Protein AF-A0A430R751-F1 (a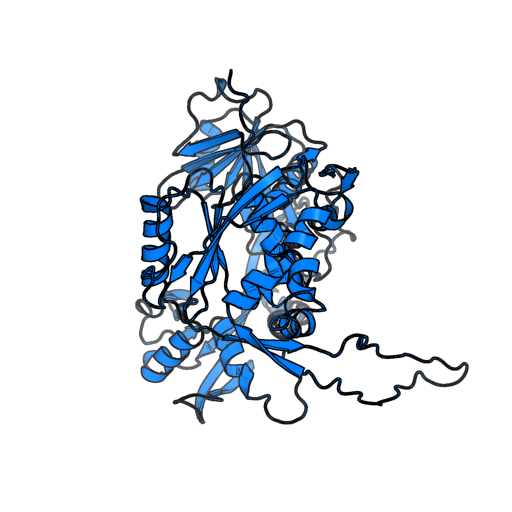fdb_monomer_lite)

Radius of gyration: 26.58 Å; chains: 1; bounding box: 66×72×76 Å

Secondary structure (DSSP, 8-state):
-EEEEE--SSTTTT-EEEEEEEEEEEEEEEEETTEEEEEEEEEEEEEEEEEGGGS-HHHHHHHHHHSTTS--EEEETTTTEEEEGGGS-TTSEEEE-HHHHHHHHTTTT-STT-----HHHHHHHH--HHHHHHHGGGGTTTS--SPP---SSPPB--S-EEEETTEEESSGGGHHHH--BS-EEEEEEEEEETT-EEEEEEPPTT----PPPB--TTS--B--------PPEEEEEEHHHHHHHHHS-HHHHHH-TTTHHHHHHTTTS--HHHHHHHTTEEEEEEEEEEEE-TTS-EEE--S--SS--EEEEE--TTS-HHHHHHHHHHHHHHS--S-EEEE-THHHHSHHHHHHHHHHHHHHTT-B--EEES---EEEEEEE-SS-EEEEEE-TTS-EEEEEESS-S-GGGS-SSEEEEEES-HHHHHHHHHH-SS-EEEEEEEEEE-S-TTPPTTBEEEEETTEEEE-----TTS-PEEEEEEEEES---HHHHHHHHHHHHHHHS-SSS--SS-TTT-S---PPPP-PPP-

Structure (mmCIF, N/CA/C/O backbone):
data_AF-A0A430R751-F1
#
_entry.id   AF-A0A430R751-F1
#
loop_
_atom_site.group_PDB
_atom_site.id
_atom_site.type_symbol
_atom_site.label_atom_id
_atom_site.label_alt_id
_atom_site.label_comp_id
_atom_site.label_asym_id
_atom_site.label_entity_id
_atom_site.label_seq_id
_atom_site.pdbx_PDB_ins_code
_atom_site.Cartn_x
_atom_site.Cartn_y
_atom_site.Cartn_z
_atom_site.occupancy
_atom_site.B_iso_or_equiv
_atom_site.auth_seq_id
_atom_site.auth_comp_id
_atom_site.auth_asym_id
_atom_site.auth_atom_id
_atom_site.pdbx_PDB_model_num
ATOM 1 N N . MET A 1 1 ? 22.588 -8.461 25.346 1.00 44.16 1 MET A N 1
ATOM 2 C CA . MET A 1 1 ? 23.909 -9.080 25.079 1.00 44.16 1 MET A CA 1
ATOM 3 C C . MET A 1 1 ? 24.754 -8.060 24.329 1.00 44.16 1 MET A C 1
ATOM 5 O O . MET A 1 1 ? 24.238 -7.468 23.386 1.00 44.16 1 MET A O 1
ATOM 9 N N . ALA A 1 2 ? 25.987 -7.796 24.765 1.00 32.59 2 ALA A N 1
ATOM 10 C CA . ALA A 1 2 ? 26.924 -6.976 23.997 1.00 32.59 2 ALA A CA 1
ATOM 11 C C . ALA A 1 2 ? 27.629 -7.881 22.981 1.00 32.59 2 ALA A C 1
ATOM 13 O O . ALA A 1 2 ? 28.148 -8.925 23.369 1.00 32.59 2 ALA A O 1
ATOM 14 N N . ALA A 1 3 ? 27.597 -7.514 21.704 1.00 45.50 3 ALA A N 1
ATOM 15 C CA . ALA A 1 3 ? 28.428 -8.140 20.690 1.00 45.50 3 ALA A CA 1
ATOM 16 C C . ALA A 1 3 ? 29.554 -7.151 20.384 1.00 45.50 3 ALA A C 1
ATOM 18 O O . ALA A 1 3 ? 29.303 -6.018 19.971 1.00 45.50 3 ALA A O 1
ATOM 19 N N . GLU A 1 4 ? 30.800 -7.542 20.626 1.00 43.12 4 GLU A N 1
ATOM 20 C CA . GLU A 1 4 ? 31.925 -6.773 20.105 1.00 43.12 4 GLU A CA 1
ATOM 21 C C . GLU A 1 4 ? 31.893 -6.897 18.581 1.00 43.12 4 GLU A C 1
ATOM 23 O O . GLU A 1 4 ? 32.139 -7.959 18.014 1.00 43.12 4 GLU A O 1
ATOM 28 N N . GLY A 1 5 ? 31.466 -5.819 17.926 1.00 50.44 5 GLY A N 1
ATOM 29 C CA . GLY A 1 5 ? 31.465 -5.708 16.482 1.00 50.44 5 GLY A CA 1
ATOM 30 C C . GLY A 1 5 ? 32.791 -5.119 16.029 1.00 50.44 5 GLY A C 1
ATOM 31 O O . GLY A 1 5 ? 33.273 -4.126 16.569 1.00 50.44 5 GLY A O 1
ATOM 32 N N . VAL A 1 6 ? 33.381 -5.710 15.003 1.00 55.22 6 VAL A N 1
ATOM 33 C CA . VAL A 1 6 ? 34.393 -5.036 14.194 1.00 55.22 6 VAL A CA 1
ATOM 34 C C . VAL A 1 6 ? 33.713 -4.692 12.882 1.00 55.22 6 VAL A C 1
ATOM 36 O O . VAL A 1 6 ? 32.979 -5.521 12.339 1.00 55.22 6 VAL A O 1
ATOM 39 N N . VAL A 1 7 ? 33.913 -3.474 12.380 1.00 56.69 7 VAL A N 1
ATOM 40 C CA . VAL A 1 7 ? 33.388 -3.088 11.067 1.00 56.69 7 VAL A CA 1
ATOM 41 C C . VAL A 1 7 ? 33.933 -4.081 10.039 1.00 56.69 7 VAL A C 1
ATOM 43 O O . VAL A 1 7 ? 35.143 -4.174 9.824 1.00 56.69 7 VAL A O 1
ATOM 46 N N . ALA A 1 8 ? 33.040 -4.879 9.455 1.00 50.41 8 ALA A N 1
ATOM 47 C CA . ALA A 1 8 ? 33.434 -6.037 8.661 1.00 50.41 8 ALA A CA 1
ATOM 48 C C . ALA A 1 8 ? 34.058 -5.640 7.312 1.00 50.41 8 ALA A C 1
ATOM 50 O O . ALA A 1 8 ? 34.930 -6.355 6.814 1.00 50.41 8 ALA A O 1
ATOM 51 N N . GLU A 1 9 ? 33.645 -4.500 6.739 1.00 46.81 9 GLU A N 1
ATOM 52 C CA . GLU A 1 9 ? 34.058 -4.010 5.416 1.00 46.81 9 GLU A CA 1
ATOM 53 C C . GLU A 1 9 ? 33.962 -2.481 5.262 1.00 46.81 9 GLU A C 1
ATOM 55 O O . GLU A 1 9 ? 33.403 -1.792 6.115 1.00 46.81 9 GLU A O 1
ATOM 60 N N . GLY A 1 10 ? 34.496 -1.966 4.147 1.00 56.16 10 GLY A N 1
ATOM 61 C CA . GLY A 1 10 ? 34.544 -0.542 3.810 1.00 56.16 10 GLY A CA 1
ATOM 62 C C . GLY A 1 10 ? 35.876 0.118 4.186 1.00 56.16 10 GLY A C 1
ATOM 63 O O . GLY A 1 10 ? 36.792 -0.560 4.656 1.00 56.16 10 GLY A O 1
ATOM 64 N N . PRO A 1 11 ? 36.003 1.446 4.008 1.00 58.72 11 PRO A N 1
ATOM 65 C CA . PRO A 1 11 ? 37.215 2.187 4.375 1.00 58.72 11 PRO A CA 1
ATOM 66 C C . PRO A 1 11 ? 37.530 2.108 5.877 1.00 58.72 11 PRO A C 1
ATOM 68 O O . PRO A 1 11 ? 38.659 2.363 6.276 1.00 58.72 11 PRO A O 1
ATOM 71 N N . PHE A 1 12 ? 36.550 1.700 6.690 1.00 65.44 12 PHE A N 1
ATOM 72 C CA . PHE A 1 12 ? 36.687 1.484 8.127 1.00 65.44 12 PHE A CA 1
ATOM 73 C C . PHE A 1 12 ? 36.748 0.001 8.519 1.00 65.44 12 PHE A C 1
ATOM 75 O O . PHE A 1 12 ? 36.552 -0.324 9.688 1.00 65.44 12 PHE A O 1
ATOM 82 N N . LYS A 1 13 ? 37.015 -0.922 7.585 1.00 61.72 13 LYS A N 1
ATOM 83 C CA . LYS A 1 13 ? 37.189 -2.347 7.906 1.00 61.72 13 LYS A CA 1
ATOM 84 C C . LYS A 1 13 ? 38.228 -2.530 9.017 1.00 61.72 13 LYS A C 1
ATOM 86 O O . LYS A 1 13 ? 39.325 -1.991 8.930 1.00 61.72 13 LYS A O 1
ATOM 91 N N . GLY A 1 14 ? 37.899 -3.314 10.040 1.00 57.28 14 GLY A N 1
ATOM 92 C CA . GLY A 1 14 ? 38.788 -3.531 11.184 1.00 57.28 14 GLY A CA 1
ATOM 93 C C . GLY A 1 14 ? 38.624 -2.515 12.318 1.00 57.28 14 GLY A C 1
ATOM 94 O O . GLY A 1 14 ? 39.172 -2.741 13.395 1.00 57.28 14 GLY A O 1
ATOM 95 N N . HIS A 1 15 ? 37.851 -1.436 12.132 1.00 66.38 15 HIS A N 1
ATOM 96 C CA . HIS A 1 15 ? 37.595 -0.495 13.220 1.00 66.38 15 HIS A CA 1
ATOM 97 C C . HIS A 1 15 ? 36.723 -1.140 14.308 1.00 66.38 15 HIS A C 1
ATOM 99 O O . HIS A 1 15 ? 35.652 -1.679 13.994 1.00 66.38 15 HIS A O 1
ATOM 105 N N . PRO A 1 16 ? 37.151 -1.085 15.581 1.00 64.56 16 PRO A N 1
ATOM 106 C CA . PRO A 1 16 ? 36.370 -1.619 16.683 1.00 64.56 16 PRO A CA 1
ATOM 107 C C . PRO A 1 16 ? 35.157 -0.721 16.931 1.00 64.56 16 PRO A C 1
ATOM 109 O O . PRO A 1 16 ? 35.293 0.487 17.125 1.00 64.56 16 PRO A O 1
ATOM 112 N N . LEU A 1 17 ? 33.966 -1.315 16.946 1.00 68.75 17 LEU A N 1
ATOM 113 C CA . LEU A 1 17 ? 32.744 -0.638 17.355 1.00 68.75 17 LEU A CA 1
ATOM 114 C C . LEU A 1 17 ? 31.909 -1.583 18.214 1.00 68.75 17 LEU A C 1
ATOM 116 O O . LEU A 1 17 ? 31.278 -2.521 17.729 1.00 68.75 17 LEU A O 1
ATOM 120 N N . VAL A 1 18 ? 31.874 -1.317 19.517 1.00 66.88 18 VAL A N 1
ATOM 121 C CA . VAL A 1 18 ? 31.112 -2.161 20.435 1.00 66.88 18 VAL A CA 1
ATOM 122 C C . VAL A 1 18 ? 29.631 -1.825 20.311 1.00 66.88 18 VAL A C 1
ATOM 124 O O . VAL A 1 18 ? 29.190 -0.732 20.680 1.00 66.88 18 VAL A O 1
ATOM 127 N N . LEU A 1 19 ? 28.868 -2.790 19.799 1.00 70.94 19 LEU A N 1
ATOM 128 C CA . LEU A 1 19 ? 27.431 -2.691 19.612 1.00 70.94 19 LEU A CA 1
ATOM 129 C C . LEU A 1 19 ? 26.720 -3.520 20.679 1.00 70.94 19 LEU A C 1
ATOM 131 O O . LEU A 1 19 ? 26.978 -4.706 20.887 1.00 70.94 19 LEU A O 1
ATOM 135 N N . ALA A 1 20 ? 25.784 -2.893 21.372 1.00 68.25 20 ALA A N 1
ATOM 136 C CA . ALA A 1 20 ? 24.947 -3.567 22.341 1.00 68.25 20 ALA A CA 1
ATOM 137 C C . ALA A 1 20 ? 23.533 -3.695 21.785 1.00 68.25 20 ALA A C 1
ATOM 139 O O . ALA A 1 20 ? 22.916 -2.710 21.376 1.00 68.25 20 ALA A O 1
ATOM 140 N N . SER A 1 21 ? 23.022 -4.926 21.782 1.00 72.69 21 SER A N 1
ATOM 141 C CA . SER A 1 21 ? 21.615 -5.183 21.507 1.00 72.69 21 SER A CA 1
ATOM 142 C C . SER A 1 21 ? 20.835 -5.120 22.815 1.00 72.69 21 SER A C 1
ATOM 144 O O . SER A 1 21 ? 21.130 -5.851 23.773 1.00 72.69 21 SER A O 1
ATOM 146 N N . HIS A 1 22 ? 19.855 -4.223 22.840 1.00 73.44 22 HIS A N 1
ATOM 147 C CA . HIS A 1 22 ? 18.989 -3.953 23.974 1.0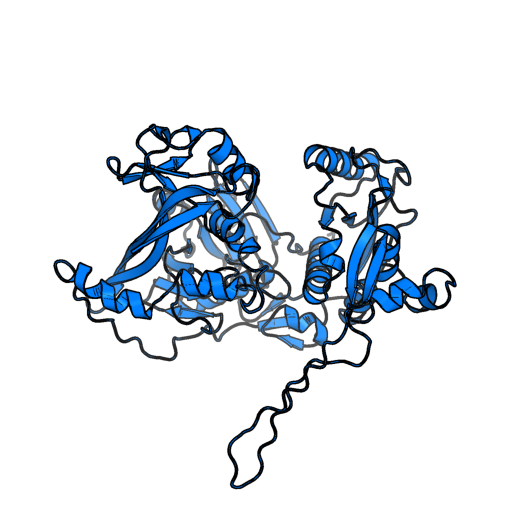0 73.44 22 HIS A CA 1
ATOM 148 C C . HIS A 1 22 ? 17.553 -4.364 23.634 1.00 73.44 22 HIS A C 1
ATOM 150 O O . HIS A 1 22 ? 17.016 -3.870 22.635 1.00 73.44 22 HIS A O 1
ATOM 156 N N . PRO A 1 23 ? 16.910 -5.228 24.443 1.00 73.88 23 PRO A N 1
ATOM 157 C CA . PRO A 1 23 ? 15.475 -5.429 24.338 1.00 73.88 23 PRO A CA 1
ATOM 158 C C . PRO A 1 23 ? 14.771 -4.145 24.781 1.00 73.88 23 PRO A C 1
ATOM 160 O O . PRO A 1 23 ? 15.077 -3.572 25.827 1.00 73.88 23 PRO A O 1
ATOM 163 N N . VAL A 1 24 ? 13.843 -3.680 23.959 1.00 77.12 24 VAL A N 1
ATOM 164 C CA . VAL A 1 24 ? 13.006 -2.514 24.212 1.00 77.12 24 VAL A CA 1
ATOM 165 C C . VAL A 1 24 ? 11.563 -2.959 24.150 1.00 77.12 24 VAL A C 1
ATOM 167 O O . VAL A 1 24 ? 11.134 -3.595 23.187 1.00 77.12 24 VAL A O 1
ATOM 170 N N . PHE A 1 25 ? 10.818 -2.603 25.187 1.00 77.12 25 PHE A N 1
ATOM 171 C CA . PHE A 1 25 ? 9.421 -2.963 25.325 1.00 77.12 25 PHE A CA 1
ATOM 172 C C . PHE A 1 25 ? 8.553 -1.748 25.049 1.00 77.12 25 PHE A C 1
ATOM 174 O O . PHE A 1 25 ? 8.782 -0.661 25.580 1.00 77.12 25 PHE A O 1
ATOM 181 N N . ARG A 1 26 ? 7.551 -1.941 24.205 1.00 77.81 26 ARG A N 1
ATOM 182 C CA . ARG A 1 26 ? 6.473 -0.990 23.978 1.00 77.81 26 ARG A CA 1
ATOM 183 C C . ARG A 1 26 ? 5.246 -1.538 24.673 1.00 77.81 26 ARG A C 1
ATOM 185 O O . ARG A 1 26 ? 4.897 -2.695 24.468 1.00 77.81 26 ARG A O 1
ATOM 192 N N . VAL A 1 27 ? 4.621 -0.706 25.491 1.00 78.19 27 VAL A N 1
ATOM 193 C CA . VAL A 1 27 ? 3.464 -1.093 26.291 1.00 78.19 27 VAL A CA 1
ATOM 194 C C . VAL A 1 27 ? 2.316 -0.156 25.960 1.00 78.19 27 VAL A C 1
ATOM 196 O O . VAL A 1 27 ? 2.466 1.062 26.031 1.00 78.19 27 VAL A O 1
ATOM 199 N N . GLU A 1 28 ? 1.177 -0.728 25.592 1.00 81.12 28 GLU A N 1
ATOM 200 C CA . GLU A 1 28 ? -0.086 -0.014 25.425 1.00 81.12 28 GLU A CA 1
ATOM 201 C C . GLU A 1 28 ? -1.090 -0.579 26.433 1.00 81.12 28 GLU A C 1
ATOM 203 O O . GLU A 1 28 ? -1.337 -1.784 26.467 1.00 81.12 28 GLU A O 1
ATOM 208 N N . VAL A 1 29 ? -1.644 0.283 27.289 1.00 83.19 29 VAL A N 1
ATOM 209 C CA . VAL A 1 29 ? -2.653 -0.126 28.272 1.00 83.19 29 VAL A CA 1
ATOM 210 C C . VAL A 1 29 ? -4.017 -0.136 27.597 1.00 83.19 29 VAL A C 1
ATOM 212 O O . VAL A 1 29 ? -4.450 0.871 27.037 1.00 83.19 29 VAL A O 1
ATOM 215 N N . VAL A 1 30 ? -4.706 -1.267 27.683 1.00 80.38 30 VAL A N 1
ATOM 216 C CA . VAL A 1 30 ? -6.055 -1.452 27.154 1.00 80.38 30 VAL A CA 1
ATOM 217 C C . VAL A 1 30 ? -7.012 -1.846 28.261 1.00 80.38 30 VAL A C 1
ATOM 219 O O . VAL A 1 30 ? -6.646 -2.525 29.217 1.00 80.38 30 VAL A O 1
ATOM 222 N N . ARG A 1 31 ? -8.263 -1.425 28.118 1.00 82.12 31 ARG A N 1
ATOM 223 C CA . ARG A 1 31 ? -9.355 -1.903 28.955 1.00 82.12 31 ARG A CA 1
ATOM 224 C C . ARG A 1 31 ? -10.010 -3.090 28.260 1.00 82.12 31 ARG A C 1
ATOM 226 O O . ARG A 1 31 ? -10.346 -2.984 27.086 1.00 82.12 31 ARG A O 1
ATOM 233 N N . LEU A 1 32 ? -10.177 -4.176 28.997 1.00 81.81 32 LEU A N 1
ATOM 234 C CA . LEU A 1 32 ? -11.041 -5.306 28.677 1.00 81.81 32 LEU A CA 1
ATOM 235 C C . LEU A 1 32 ? -12.226 -5.298 29.650 1.00 81.81 32 LEU A C 1
ATOM 237 O O . LEU A 1 32 ? -12.187 -4.604 30.670 1.00 81.81 32 LEU A O 1
ATOM 241 N N . GLU A 1 33 ? -13.258 -6.095 29.380 1.00 76.44 33 GLU A N 1
ATOM 242 C CA . GLU A 1 33 ? -14.407 -6.245 30.292 1.00 76.44 33 GLU A CA 1
ATOM 243 C C . GLU A 1 33 ? -13.973 -6.615 31.720 1.00 76.44 33 GLU A C 1
ATOM 245 O O . GLU A 1 33 ? -14.490 -6.083 32.698 1.00 76.44 33 GLU A O 1
ATOM 250 N N . GLN A 1 34 ? -12.950 -7.463 31.827 1.00 81.19 34 GLN A N 1
ATOM 251 C CA . GLN A 1 34 ? -12.421 -8.001 33.080 1.00 81.19 34 GLN A CA 1
ATOM 252 C C . GLN A 1 34 ? -11.344 -7.132 33.762 1.00 81.19 34 GLN A C 1
ATOM 254 O O . GLN A 1 34 ? -10.842 -7.513 34.815 1.00 81.19 34 GLN A O 1
ATOM 259 N N . GLY A 1 35 ? -10.960 -5.981 33.191 1.00 83.12 35 GLY A N 1
ATOM 260 C CA . GLY A 1 35 ? -9.989 -5.071 33.813 1.00 83.12 35 GLY A CA 1
ATOM 261 C C . GLY A 1 35 ? -9.039 -4.378 32.838 1.00 83.12 35 GLY A C 1
ATOM 262 O O . GLY A 1 35 ? -9.326 -4.231 31.653 1.00 83.12 35 GLY A O 1
ATOM 263 N N . PHE A 1 36 ? -7.892 -3.927 33.343 1.00 84.94 36 PHE A N 1
ATOM 264 C CA . PHE A 1 36 ? -6.847 -3.295 32.536 1.00 84.94 36 PHE A CA 1
ATOM 265 C C . PHE A 1 36 ? -5.742 -4.293 32.210 1.00 84.94 36 PHE A C 1
ATOM 267 O O . PHE A 1 36 ? -5.277 -5.021 33.080 1.00 84.94 36 PHE A O 1
ATOM 274 N N . PHE A 1 37 ? -5.312 -4.299 30.953 1.00 82.75 37 PHE A N 1
ATOM 275 C CA . PHE A 1 37 ? -4.293 -5.197 30.432 1.00 82.75 37 PHE A CA 1
ATOM 276 C C . PHE A 1 37 ? -3.213 -4.398 29.719 1.00 82.75 37 PHE A C 1
ATOM 278 O O . PHE A 1 37 ? -3.480 -3.366 29.103 1.00 82.75 37 PHE A O 1
ATOM 285 N N . ALA A 1 38 ? -1.986 -4.897 29.780 1.00 81.88 38 ALA A N 1
ATOM 286 C CA . ALA A 1 38 ? -0.870 -4.366 29.022 1.00 81.88 38 ALA A CA 1
ATOM 287 C C . ALA A 1 38 ? -0.692 -5.189 27.744 1.00 81.88 38 ALA A C 1
ATOM 289 O O . ALA A 1 38 ? -0.397 -6.382 27.794 1.00 81.88 38 ALA A O 1
ATOM 290 N N . LEU A 1 39 ? -0.843 -4.551 26.588 1.00 79.44 39 LEU A N 1
ATOM 291 C CA . LEU A 1 39 ? -0.383 -5.117 25.329 1.00 79.44 39 LEU A CA 1
ATOM 292 C C . LEU A 1 39 ? 1.100 -4.777 25.191 1.00 79.44 39 LEU A C 1
ATOM 294 O O . LEU A 1 39 ? 1.468 -3.606 25.085 1.00 79.44 39 LEU A O 1
ATOM 298 N N . VAL A 1 40 ? 1.945 -5.806 25.247 1.00 77.25 40 VAL A N 1
ATOM 299 C CA . VAL A 1 40 ? 3.403 -5.659 25.245 1.00 77.25 40 VAL A CA 1
ATOM 300 C C . VAL A 1 40 ? 3.970 -6.146 23.923 1.00 77.25 40 VAL A C 1
ATOM 302 O O . VAL A 1 40 ? 3.733 -7.274 23.493 1.00 77.25 40 VAL A O 1
ATOM 305 N N . ASP A 1 41 ? 4.760 -5.288 23.299 1.00 76.88 41 ASP A N 1
ATOM 306 C CA . ASP A 1 41 ? 5.537 -5.598 22.114 1.00 76.88 41 ASP A CA 1
ATOM 307 C C . ASP A 1 41 ? 7.031 -5.432 22.416 1.00 76.88 41 ASP A C 1
ATOM 309 O O . ASP A 1 41 ? 7.42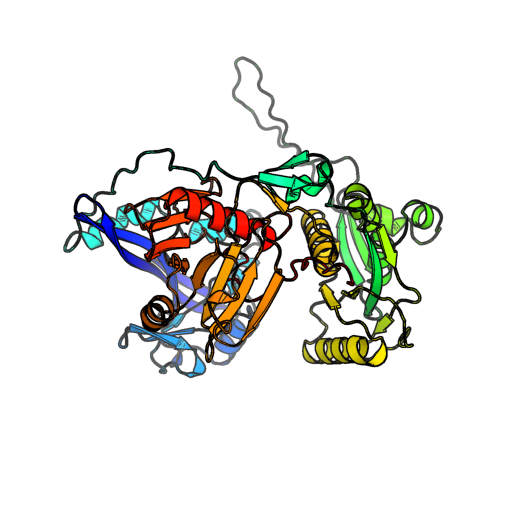6 -4.500 23.114 1.00 76.88 41 ASP A O 1
ATOM 313 N N . MET A 1 42 ? 7.873 -6.322 21.894 1.00 74.44 42 MET A N 1
ATOM 314 C CA . MET A 1 42 ? 9.323 -6.278 22.101 1.00 74.44 42 MET A CA 1
ATOM 315 C C . MET A 1 42 ? 10.046 -6.070 20.779 1.00 74.44 42 MET A C 1
ATOM 317 O O . MET A 1 42 ? 9.813 -6.777 19.798 1.00 74.44 42 MET A O 1
ATOM 321 N N . GLU A 1 43 ? 10.971 -5.121 20.766 1.00 73.50 43 GLU A N 1
ATOM 322 C CA . GLU A 1 43 ? 11.913 -4.893 19.678 1.00 73.50 43 GLU A CA 1
ATOM 323 C C . GLU A 1 43 ? 13.343 -4.898 20.207 1.00 73.50 43 GLU A C 1
ATOM 325 O O . GLU A 1 43 ? 13.594 -4.531 21.350 1.00 73.50 43 GLU A O 1
ATOM 330 N N . HIS A 1 44 ? 14.298 -5.298 19.375 1.00 72.25 44 HIS A N 1
ATOM 331 C CA . HIS A 1 44 ? 15.711 -5.161 19.706 1.00 72.25 44 HIS A CA 1
ATOM 332 C C . HIS A 1 44 ? 16.256 -3.892 19.061 1.00 72.25 44 HIS A C 1
ATOM 334 O O . HIS A 1 44 ? 16.175 -3.723 17.843 1.00 72.25 44 HIS A O 1
ATOM 340 N N . ARG A 1 45 ? 16.827 -3.004 19.875 1.00 76.75 45 ARG A N 1
ATOM 341 C CA . ARG A 1 45 ? 17.553 -1.822 19.403 1.00 76.75 45 ARG A CA 1
ATOM 342 C C . ARG A 1 45 ? 19.047 -2.048 19.545 1.00 76.75 45 ARG A C 1
ATOM 344 O O . ARG A 1 45 ? 19.497 -2.579 20.558 1.00 76.75 45 ARG A O 1
ATOM 351 N N . VAL A 1 46 ? 19.809 -1.628 18.540 1.00 76.62 46 VAL A N 1
ATOM 352 C CA . VAL A 1 46 ? 21.271 -1.710 18.565 1.00 76.62 46 VAL A CA 1
ATOM 353 C C . VAL A 1 46 ? 21.835 -0.317 18.777 1.00 76.62 46 VAL A C 1
ATOM 355 O O . VAL A 1 46 ? 21.584 0.590 17.981 1.00 76.62 46 VAL A O 1
ATOM 358 N N . LEU A 1 47 ? 22.577 -0.172 19.869 1.00 80.69 47 LEU A N 1
ATOM 359 C CA . LEU A 1 47 ? 23.219 1.067 20.282 1.00 80.69 47 LEU A CA 1
ATOM 360 C C . LEU A 1 47 ? 24.732 0.883 20.292 1.00 80.69 47 LEU A C 1
ATOM 362 O O . LEU A 1 47 ? 25.227 -0.199 20.618 1.00 80.69 47 LEU A O 1
ATOM 366 N N . THR A 1 48 ? 25.470 1.952 20.020 1.00 83.00 48 THR A N 1
ATOM 367 C CA . THR A 1 48 ? 26.889 1.994 20.382 1.00 83.00 48 THR A CA 1
ATOM 368 C C . THR A 1 48 ? 27.041 2.031 21.896 1.00 83.00 48 THR A C 1
ATOM 370 O O . THR A 1 48 ? 26.227 2.623 22.607 1.00 83.00 48 THR A O 1
ATOM 373 N N . LYS A 1 49 ? 28.084 1.381 22.415 1.00 80.38 49 LYS A N 1
ATOM 374 C CA . LYS A 1 49 ? 28.427 1.473 23.840 1.00 80.38 49 LYS A CA 1
ATOM 375 C C . LYS A 1 49 ? 28.897 2.884 24.204 1.00 80.38 49 LYS A C 1
ATOM 377 O O . LYS A 1 49 ? 28.500 3.413 25.243 1.00 80.38 49 LYS A O 1
ATOM 382 N N . ASP A 1 50 ? 29.712 3.464 23.330 1.00 83.75 50 ASP A N 1
ATOM 383 C CA . ASP A 1 50 ? 30.247 4.813 23.457 1.00 83.75 50 ASP A CA 1
ATOM 384 C C . ASP A 1 50 ? 29.282 5.879 22.921 1.00 83.75 50 ASP A C 1
ATOM 386 O O . ASP A 1 50 ? 28.408 5.598 22.091 1.00 83.75 50 ASP A O 1
ATOM 390 N N . GLY A 1 51 ? 29.458 7.107 23.415 1.00 88.31 51 GLY A N 1
ATOM 391 C CA . GLY A 1 51 ? 28.785 8.291 22.889 1.00 88.31 51 GLY A CA 1
ATOM 392 C C . GLY A 1 51 ? 29.298 8.665 21.497 1.00 88.31 51 GLY A C 1
ATOM 393 O O . GLY A 1 51 ? 30.419 8.309 21.126 1.00 88.31 51 GLY A O 1
ATOM 394 N N . ILE A 1 52 ? 28.482 9.397 20.738 1.00 90.56 52 ILE A N 1
ATOM 395 C CA . ILE A 1 52 ? 28.790 9.850 19.371 1.00 90.56 52 ILE A CA 1
ATOM 396 C C . ILE A 1 52 ? 30.131 10.577 19.299 1.00 90.56 52 ILE A C 1
ATOM 398 O O . ILE A 1 52 ? 30.868 10.382 18.341 1.00 90.56 52 ILE A O 1
ATOM 402 N N . GLU A 1 53 ? 30.483 11.352 20.325 1.00 89.25 53 GLU A N 1
ATOM 403 C CA . GLU A 1 53 ? 31.747 12.096 20.414 1.00 89.25 53 GLU A CA 1
ATOM 404 C C . GLU A 1 53 ? 33.009 11.231 20.264 1.00 89.25 53 GLU A C 1
ATOM 406 O O . GLU A 1 53 ? 34.067 11.735 19.897 1.00 89.25 53 GLU A O 1
ATOM 411 N N . ARG A 1 54 ? 32.907 9.927 20.547 1.00 87.31 54 ARG A N 1
ATOM 412 C CA . ARG A 1 54 ? 34.014 8.967 20.431 1.00 87.31 54 ARG A CA 1
ATOM 413 C C . ARG A 1 54 ? 34.009 8.205 19.110 1.00 87.31 54 ARG A C 1
ATOM 415 O O . ARG A 1 54 ? 34.913 7.412 18.858 1.00 87.31 54 ARG A O 1
ATOM 422 N N . ILE A 1 55 ? 32.990 8.414 18.281 1.00 86.06 55 ILE A N 1
ATOM 423 C CA . ILE A 1 55 ? 32.845 7.770 16.982 1.00 86.06 55 ILE A CA 1
ATOM 424 C C . ILE A 1 55 ? 33.492 8.680 15.931 1.00 86.06 55 ILE A C 1
ATOM 426 O O . ILE A 1 55 ? 33.097 9.838 15.805 1.00 86.06 55 ILE A O 1
ATOM 430 N N . PRO A 1 56 ? 34.467 8.190 15.146 1.00 85.75 56 PRO A N 1
ATOM 431 C CA . PRO A 1 56 ? 35.087 8.999 14.105 1.00 85.75 56 PRO A CA 1
ATOM 432 C C . PRO A 1 56 ? 34.057 9.524 13.093 1.00 85.75 56 PRO A C 1
ATOM 434 O O . PRO A 1 56 ? 33.231 8.755 12.601 1.00 85.75 56 PRO A O 1
ATOM 437 N N . ASN A 1 57 ? 34.154 10.803 12.712 1.00 84.00 57 ASN A N 1
ATOM 438 C CA . ASN A 1 57 ? 33.228 11.426 11.752 1.00 84.00 57 ASN A CA 1
ATOM 439 C C . ASN A 1 57 ? 33.123 10.642 10.437 1.00 84.00 57 ASN A C 1
ATOM 441 O O . ASN A 1 57 ? 32.022 10.400 9.953 1.00 84.00 57 ASN A O 1
ATOM 445 N N . GLY A 1 58 ? 34.248 10.152 9.908 1.00 83.44 58 GLY A N 1
ATOM 446 C CA . GLY A 1 58 ? 34.236 9.340 8.691 1.00 83.44 58 GLY A CA 1
ATOM 447 C C . GLY A 1 58 ? 33.454 8.025 8.839 1.00 83.44 58 GLY A C 1
ATOM 448 O O . GLY A 1 58 ? 32.848 7.560 7.877 1.00 83.44 58 GLY A O 1
ATOM 449 N N . LEU A 1 59 ? 33.391 7.448 10.046 1.00 80.75 59 LEU A N 1
ATOM 450 C CA . LEU A 1 59 ? 32.590 6.252 10.314 1.00 80.75 59 LEU A CA 1
ATOM 451 C C . LEU A 1 59 ? 31.087 6.580 10.371 1.00 80.75 59 LEU A C 1
ATOM 453 O O . LEU A 1 59 ? 30.270 5.794 9.893 1.00 80.75 59 LEU A O 1
ATOM 457 N N . LEU A 1 60 ? 30.714 7.753 10.895 1.00 85.44 60 LEU A N 1
ATOM 458 C CA . LEU A 1 60 ? 29.332 8.249 10.847 1.00 85.44 60 LEU A CA 1
ATOM 459 C C . LEU A 1 60 ? 28.884 8.510 9.402 1.00 85.44 60 LEU A C 1
ATOM 461 O O . LEU A 1 60 ? 27.805 8.071 9.006 1.00 85.44 60 LEU A O 1
ATOM 465 N N . GLU A 1 61 ? 29.727 9.158 8.595 1.00 83.88 61 GLU A N 1
ATOM 466 C CA . GLU A 1 61 ? 29.482 9.373 7.162 1.00 83.88 61 GLU A CA 1
ATOM 467 C C . GLU A 1 61 ? 29.342 8.047 6.408 1.00 83.88 61 GLU A C 1
ATOM 469 O O . GLU A 1 61 ? 28.429 7.880 5.595 1.00 83.88 61 GLU A O 1
ATOM 474 N N . TYR A 1 62 ? 30.197 7.071 6.726 1.00 80.69 62 TYR A N 1
ATOM 475 C CA . TYR A 1 62 ? 30.099 5.726 6.176 1.00 80.69 62 TYR A CA 1
ATOM 476 C C . TYR A 1 62 ? 28.749 5.083 6.502 1.00 80.69 62 TYR A C 1
ATOM 478 O O . TYR A 1 62 ? 28.061 4.640 5.583 1.00 80.69 62 TYR A O 1
ATOM 486 N N . PHE A 1 63 ? 28.305 5.091 7.764 1.00 78.25 63 PHE A N 1
ATOM 487 C CA . PHE A 1 63 ? 26.983 4.562 8.110 1.00 78.25 63 PHE A CA 1
ATOM 488 C C . PHE A 1 63 ? 25.856 5.295 7.381 1.00 78.25 63 PHE A C 1
ATOM 490 O O . PHE A 1 63 ? 24.977 4.640 6.827 1.00 78.25 63 PHE A O 1
ATOM 497 N N . GLN A 1 64 ? 25.914 6.624 7.292 1.00 83.12 64 GLN A N 1
ATOM 498 C CA . GLN A 1 64 ? 24.915 7.410 6.569 1.00 83.12 64 GLN A CA 1
ATOM 499 C C . GLN A 1 64 ? 24.863 7.047 5.072 1.00 83.12 64 GLN A C 1
ATOM 501 O O . GLN A 1 64 ? 23.792 7.085 4.466 1.00 83.12 64 GLN A O 1
ATOM 506 N N . SER A 1 65 ? 25.999 6.652 4.484 1.00 78.62 65 SER A N 1
ATOM 507 C CA . SER A 1 65 ? 26.088 6.192 3.093 1.00 78.62 65 SER A CA 1
ATOM 508 C C . SER A 1 65 ? 25.542 4.777 2.864 1.00 78.62 65 SER A C 1
ATOM 510 O O . SER A 1 65 ? 25.086 4.480 1.762 1.00 78.62 65 SER A O 1
ATOM 512 N N . LEU A 1 66 ? 25.543 3.910 3.888 1.00 71.31 66 LEU A N 1
ATOM 513 C CA . LEU A 1 66 ? 25.047 2.532 3.776 1.00 71.31 66 LEU A CA 1
ATOM 514 C C . LEU A 1 66 ? 23.521 2.458 3.637 1.00 71.31 66 LEU A C 1
ATOM 516 O O . LEU A 1 66 ? 23.005 1.523 3.027 1.00 71.31 66 LEU A O 1
ATOM 520 N N . ALA A 1 67 ? 22.791 3.424 4.198 1.00 69.12 67 ALA A N 1
ATOM 521 C CA . ALA A 1 67 ? 21.346 3.537 4.020 1.00 69.12 67 ALA A CA 1
ATOM 522 C C . ALA A 1 67 ? 20.934 5.017 3.902 1.00 69.12 67 ALA A C 1
ATOM 524 O O . ALA A 1 67 ? 20.388 5.587 4.844 1.00 69.12 67 ALA A O 1
ATOM 525 N N . PRO A 1 68 ? 21.138 5.651 2.733 1.00 66.94 68 PRO A N 1
ATOM 526 C CA . PRO A 1 68 ? 20.946 7.094 2.559 1.00 66.94 68 PRO A CA 1
ATOM 527 C C . PRO A 1 68 ? 19.495 7.555 2.765 1.00 66.94 68 PRO A C 1
ATOM 529 O O . PRO A 1 68 ? 19.252 8.718 3.071 1.00 66.94 68 PRO A O 1
ATOM 532 N N . GLU A 1 69 ? 18.524 6.649 2.631 1.00 69.31 69 GLU A N 1
ATOM 533 C CA . GLU A 1 69 ? 17.106 6.926 2.890 1.00 69.31 69 GLU A CA 1
ATOM 534 C C . GLU A 1 69 ? 16.723 6.851 4.379 1.00 69.31 69 GLU A C 1
ATOM 536 O O . GLU A 1 69 ? 15.598 7.193 4.741 1.00 69.31 69 GLU A O 1
ATOM 541 N N . GLN A 1 70 ? 17.623 6.376 5.245 1.00 77.56 70 GLN A N 1
ATOM 542 C CA . GLN A 1 70 ? 17.394 6.229 6.680 1.00 77.56 70 GLN A CA 1
ATOM 543 C C . GLN A 1 70 ? 18.396 7.115 7.430 1.00 77.56 70 GLN A C 1
ATOM 545 O O . GLN A 1 70 ? 19.557 6.735 7.568 1.00 77.56 70 GLN A O 1
ATOM 550 N N . PRO A 1 71 ? 18.000 8.308 7.906 1.00 81.00 71 PRO A N 1
ATOM 551 C CA . PRO A 1 71 ? 18.913 9.162 8.655 1.00 81.00 71 PRO A CA 1
ATOM 552 C C . PRO A 1 71 ? 19.388 8.451 9.925 1.00 81.00 71 PRO A C 1
ATOM 554 O O . PRO A 1 71 ? 18.626 7.715 10.561 1.00 81.00 71 PRO A O 1
ATOM 557 N N . LEU A 1 72 ? 20.646 8.673 10.303 1.00 85.44 72 LEU A N 1
ATOM 558 C CA . LEU A 1 72 ? 21.150 8.186 11.581 1.00 85.44 72 LEU A CA 1
ATOM 559 C C . LEU A 1 72 ? 20.427 8.883 12.738 1.00 85.44 72 LEU A C 1
ATOM 561 O O . LEU A 1 72 ? 20.215 10.099 12.737 1.00 85.44 72 LEU A O 1
ATOM 565 N N . GLY A 1 73 ? 20.055 8.083 13.733 1.00 90.06 73 GLY A N 1
ATOM 566 C CA . GLY A 1 73 ? 19.462 8.549 14.976 1.00 90.06 73 GLY A CA 1
ATOM 567 C C . GLY A 1 73 ? 20.415 8.356 16.146 1.00 90.06 73 GLY A C 1
ATOM 568 O O . GLY A 1 73 ? 21.394 7.610 16.074 1.00 90.06 73 GLY A O 1
ATOM 569 N N . ALA A 1 74 ? 20.092 9.002 17.253 1.00 91.62 74 ALA A N 1
ATOM 570 C CA . ALA A 1 74 ? 20.793 8.863 18.512 1.00 91.62 74 ALA A CA 1
ATOM 571 C C . ALA A 1 74 ? 19.802 8.727 19.662 1.00 91.62 74 ALA A C 1
ATOM 573 O O . ALA A 1 74 ? 18.707 9.283 19.618 1.00 91.62 74 ALA A O 1
ATOM 574 N N . LEU A 1 75 ? 20.203 8.018 20.710 1.00 91.19 75 LEU A N 1
ATOM 575 C CA . LEU A 1 75 ? 19.454 7.922 21.952 1.00 91.19 75 LEU A CA 1
ATOM 576 C C . LEU A 1 75 ? 20.224 8.635 23.062 1.00 91.19 75 LEU A C 1
ATOM 578 O O . LEU A 1 75 ? 21.289 8.176 23.485 1.00 91.19 75 LEU A O 1
ATOM 582 N N . ASP A 1 76 ? 19.663 9.736 23.555 1.00 90.62 76 ASP A N 1
ATOM 583 C CA . ASP A 1 76 ? 20.100 10.323 24.816 1.00 90.62 76 ASP A CA 1
ATOM 584 C C . ASP A 1 76 ? 19.475 9.517 25.960 1.00 90.62 76 ASP A C 1
ATOM 586 O O . ASP A 1 76 ? 18.256 9.520 26.156 1.00 90.62 76 ASP A O 1
ATOM 590 N N . LEU A 1 77 ? 20.314 8.784 26.692 1.00 86.50 77 LEU A N 1
ATOM 591 C CA . LEU A 1 77 ? 19.880 7.943 27.805 1.00 86.50 77 LEU A CA 1
ATOM 592 C C . LEU A 1 77 ? 19.421 8.755 29.019 1.00 86.50 77 LEU A C 1
ATOM 594 O O . LEU A 1 77 ? 18.576 8.276 29.774 1.00 86.50 77 LEU A O 1
ATOM 598 N N . GLU A 1 78 ? 19.952 9.963 29.205 1.00 86.81 78 GLU A N 1
ATOM 599 C CA . GLU A 1 78 ? 19.601 10.827 30.332 1.00 86.81 78 GLU A CA 1
ATOM 600 C C . GLU A 1 78 ? 18.256 11.504 30.073 1.00 86.81 78 GLU A C 1
ATOM 602 O O . GLU A 1 78 ? 17.341 11.407 30.890 1.00 86.81 78 GLU A O 1
ATOM 607 N N . ALA A 1 79 ? 18.090 12.089 28.882 1.00 87.00 79 ALA A N 1
ATOM 608 C CA . ALA A 1 79 ? 16.824 12.688 28.459 1.00 87.00 79 ALA A CA 1
ATOM 609 C C . ALA A 1 79 ? 15.758 11.648 28.059 1.00 87.00 79 ALA A C 1
ATOM 611 O O . ALA A 1 79 ? 14.603 12.008 27.824 1.00 87.00 79 ALA A O 1
ATOM 612 N N . ARG A 1 80 ? 16.140 10.366 27.950 1.00 84.94 80 ARG A N 1
ATOM 613 C CA . ARG A 1 80 ? 15.305 9.242 27.484 1.00 84.94 80 ARG A CA 1
ATOM 614 C C . ARG A 1 80 ? 14.615 9.534 26.150 1.00 84.94 80 ARG A C 1
ATOM 616 O O . ARG A 1 80 ? 13.454 9.176 25.945 1.00 84.94 80 ARG A O 1
ATOM 623 N N . LYS A 1 81 ? 15.328 10.205 25.245 1.00 87.12 81 LYS A N 1
ATOM 624 C CA . LYS A 1 81 ? 14.770 10.719 23.994 1.00 87.12 81 LYS A CA 1
ATOM 625 C C . LYS A 1 81 ? 15.616 10.306 22.800 1.00 87.12 81 LYS A C 1
ATOM 627 O O . LYS A 1 81 ? 16.841 10.403 22.816 1.00 87.12 81 LYS A O 1
ATOM 632 N N . GLU A 1 82 ? 14.926 9.859 21.758 1.00 88.00 82 GLU A N 1
ATOM 633 C CA . GLU A 1 82 ? 15.512 9.621 20.445 1.00 88.00 82 GLU A CA 1
ATOM 634 C C . GLU A 1 82 ? 15.556 10.938 19.663 1.00 88.00 82 GLU A C 1
ATOM 636 O O . GLU A 1 82 ? 14.569 11.680 19.619 1.00 88.00 82 GLU A O 1
ATOM 641 N N . LEU A 1 83 ? 16.713 11.245 19.085 1.00 90.00 83 LEU A N 1
ATOM 642 C CA . LEU A 1 83 ? 17.000 12.496 18.394 1.00 90.00 83 LEU A CA 1
ATOM 643 C C . LEU A 1 83 ? 17.616 12.199 17.021 1.00 90.00 83 LEU A C 1
ATOM 645 O O . LEU A 1 83 ? 18.358 11.219 16.888 1.00 90.00 83 LEU A O 1
ATOM 649 N N . PRO A 1 84 ? 17.361 13.036 16.000 1.00 89.50 84 PRO A N 1
ATOM 650 C CA . PRO A 1 84 ? 18.197 13.055 14.805 1.00 89.50 84 PRO A CA 1
ATOM 651 C C . PRO A 1 84 ? 19.664 13.242 15.202 1.00 89.50 84 PRO A C 1
ATOM 653 O O . PRO A 1 84 ? 19.949 14.021 16.112 1.00 89.50 84 PRO A O 1
ATOM 656 N N . LEU A 1 85 ? 20.599 12.576 14.516 1.00 88.00 85 LEU A N 1
ATOM 657 C CA . LEU A 1 85 ? 22.028 12.674 14.844 1.00 88.00 85 LEU A CA 1
ATOM 658 C C . LEU A 1 85 ? 22.530 14.132 14.889 1.00 88.00 85 LEU A C 1
ATOM 660 O O . LEU A 1 85 ? 23.350 14.471 15.733 1.00 88.00 85 LEU A O 1
ATOM 664 N N . THR A 1 86 ? 21.992 15.004 14.031 1.00 87.00 86 THR A N 1
ATOM 665 C CA . THR A 1 86 ? 22.332 16.437 13.957 1.00 87.00 86 THR A CA 1
ATOM 666 C C . THR A 1 86 ? 21.913 17.252 15.180 1.00 87.00 86 THR A C 1
ATOM 668 O O . THR A 1 86 ? 22.436 18.339 15.393 1.00 87.00 86 THR A O 1
ATOM 671 N N . GLU A 1 87 ? 20.952 16.759 15.959 1.00 90.06 87 GLU A N 1
ATOM 672 C CA . GLU A 1 87 ? 20.405 17.421 17.152 1.00 90.06 87 GLU A CA 1
ATOM 673 C C . GLU A 1 87 ? 20.818 16.700 18.445 1.00 90.06 87 GLU A C 1
ATOM 675 O O . GLU A 1 87 ? 20.434 17.103 19.544 1.00 90.06 87 GLU A O 1
ATOM 680 N N . ALA A 1 88 ? 21.566 15.603 18.325 1.00 89.06 88 ALA A N 1
ATOM 681 C CA . ALA A 1 88 ? 21.930 14.757 19.443 1.00 89.06 88 ALA A CA 1
ATOM 682 C C . ALA A 1 88 ? 23.102 15.356 20.236 1.00 89.06 88 ALA A C 1
ATOM 684 O O . ALA A 1 88 ? 24.085 15.801 19.637 1.00 89.06 88 ALA A O 1
ATOM 685 N N . PRO A 1 89 ? 23.057 15.336 21.581 1.00 91.94 89 PRO A N 1
ATOM 686 C CA . PRO A 1 89 ? 24.199 15.762 22.371 1.00 91.94 89 PRO A CA 1
ATOM 687 C C . PRO A 1 89 ? 25.383 14.794 22.172 1.00 91.94 89 PRO A C 1
ATOM 689 O O . PRO A 1 89 ? 25.159 13.602 21.951 1.00 91.94 89 PRO A O 1
ATOM 692 N N . PRO A 1 90 ? 26.641 15.252 22.324 1.00 90.44 90 PRO A N 1
ATOM 693 C CA . PRO A 1 90 ? 27.844 14.447 22.052 1.00 90.44 90 PRO A CA 1
ATOM 694 C C . PRO A 1 90 ? 27.900 13.099 22.803 1.00 90.44 90 PRO A C 1
ATOM 696 O O . PRO A 1 90 ? 28.338 12.081 22.263 1.00 90.44 90 PRO A O 1
ATOM 699 N N . ARG A 1 91 ? 27.350 13.073 24.023 1.00 91.44 91 ARG A N 1
ATOM 700 C CA . ARG A 1 91 ? 27.238 11.889 24.892 1.00 91.44 91 ARG A CA 1
ATOM 701 C C . ARG A 1 91 ? 26.165 10.873 24.482 1.00 91.44 91 ARG A C 1
ATOM 703 O O . ARG A 1 91 ? 26.130 9.778 25.044 1.00 91.44 91 ARG A O 1
ATOM 710 N N . ALA A 1 92 ? 25.248 11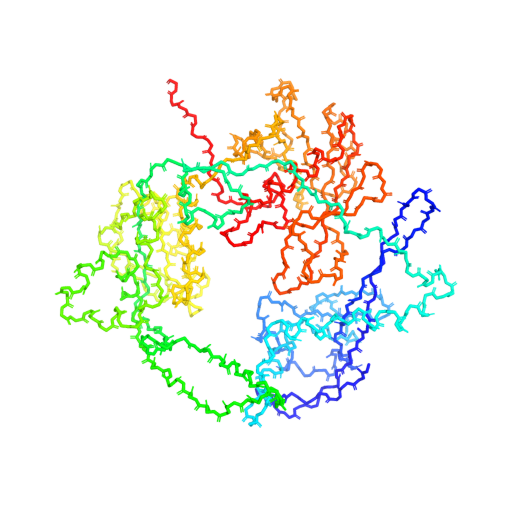.228 23.579 1.00 92.88 92 ALA A N 1
ATOM 711 C CA . ALA A 1 92 ? 24.179 10.326 23.162 1.00 92.88 92 ALA A CA 1
ATOM 712 C C . ALA A 1 92 ? 24.757 9.112 22.429 1.00 92.88 92 ALA A C 1
ATOM 714 O O . ALA A 1 92 ? 25.806 9.189 21.790 1.00 92.88 92 ALA A O 1
ATOM 715 N N . ARG A 1 93 ? 24.073 7.971 22.529 1.00 91.19 93 ARG A N 1
ATOM 716 C CA . ARG A 1 93 ? 24.503 6.733 21.870 1.00 91.19 93 ARG A CA 1
ATOM 717 C C . ARG A 1 93 ? 23.951 6.687 20.461 1.00 91.19 93 ARG A C 1
ATOM 719 O O . ARG A 1 93 ? 22.766 6.950 20.261 1.00 91.19 93 ARG A O 1
ATOM 726 N N . LEU A 1 94 ? 24.780 6.308 19.496 1.00 89.44 94 LEU A N 1
ATOM 727 C CA . LEU A 1 94 ? 24.337 6.140 18.120 1.00 89.44 94 LEU A CA 1
ATOM 728 C C . LEU A 1 94 ? 23.349 4.969 18.050 1.00 89.44 94 LEU A C 1
ATOM 730 O O . LEU A 1 94 ? 23.648 3.865 18.510 1.00 89.44 94 LEU A O 1
ATOM 734 N N . LEU A 1 95 ? 22.174 5.218 17.473 1.00 87.38 95 LEU A N 1
ATOM 735 C CA . LEU A 1 95 ? 21.124 4.230 17.259 1.00 87.38 95 LEU A CA 1
ATOM 736 C C . LEU A 1 95 ? 21.154 3.775 15.801 1.00 87.38 95 LEU A C 1
ATOM 738 O O . LEU A 1 95 ? 20.862 4.540 14.881 1.00 87.38 95 LEU A O 1
ATOM 742 N N . LEU A 1 96 ? 21.477 2.501 15.583 1.00 77.12 96 LEU A N 1
ATOM 743 C CA . LEU A 1 96 ? 21.554 1.946 14.236 1.00 77.12 96 LEU A CA 1
ATOM 744 C C . LEU A 1 96 ? 20.190 1.416 13.794 1.00 77.12 96 LEU A C 1
ATOM 746 O O . LEU A 1 96 ? 19.709 0.406 14.313 1.00 77.12 96 LEU A O 1
ATOM 750 N N . HIS A 1 97 ? 19.588 2.063 12.790 1.00 74.75 97 HIS A N 1
ATOM 751 C CA . HIS A 1 97 ? 18.398 1.531 12.120 1.00 74.75 97 HIS A CA 1
ATOM 752 C C . HIS A 1 97 ? 18.690 0.130 11.532 1.00 74.75 97 HIS A C 1
ATOM 754 O O . HIS A 1 97 ? 19.801 -0.101 11.045 1.00 74.75 97 HIS A O 1
ATOM 760 N N . PRO A 1 98 ? 17.712 -0.795 11.501 1.00 68.12 98 PRO A N 1
ATOM 761 C CA . PRO A 1 98 ? 17.888 -2.145 10.961 1.00 68.12 98 PRO A CA 1
ATOM 762 C C . PRO A 1 98 ? 18.532 -2.226 9.566 1.00 68.12 98 PRO A C 1
ATOM 764 O O . PRO A 1 98 ? 19.287 -3.151 9.286 1.00 68.12 98 PRO A O 1
ATOM 767 N N . ALA A 1 99 ? 18.277 -1.242 8.699 1.00 66.50 99 ALA A N 1
ATOM 768 C CA . ALA A 1 99 ? 18.908 -1.156 7.378 1.00 66.50 99 ALA A CA 1
ATOM 769 C C . ALA A 1 99 ? 20.443 -1.017 7.453 1.00 66.50 99 ALA A C 1
ATOM 771 O O . ALA A 1 99 ? 21.148 -1.683 6.701 1.00 66.50 99 ALA A O 1
ATOM 772 N N . HIS A 1 100 ? 20.955 -0.216 8.395 1.00 73.62 100 HIS A N 1
ATOM 773 C CA . HIS A 1 100 ? 22.393 -0.061 8.627 1.00 73.62 100 HIS A CA 1
ATOM 774 C C . HIS A 1 100 ? 23.011 -1.357 9.163 1.00 73.62 100 HIS A C 1
ATOM 776 O O . HIS A 1 100 ? 24.083 -1.754 8.726 1.00 73.62 100 HIS A O 1
ATOM 782 N N . GLN A 1 101 ? 22.311 -2.054 10.065 1.00 67.31 101 GLN A N 1
ATOM 783 C CA . GLN A 1 101 ? 22.769 -3.334 10.619 1.00 67.31 101 GLN A CA 1
ATOM 784 C C . GLN A 1 101 ? 22.881 -4.412 9.533 1.00 67.31 101 GLN A C 1
ATOM 786 O O . GLN A 1 101 ? 23.909 -5.070 9.416 1.00 67.31 101 GLN A O 1
ATOM 791 N N . ALA A 1 102 ? 21.854 -4.548 8.688 1.00 59.59 102 ALA A N 1
ATOM 792 C CA . ALA A 1 102 ? 21.857 -5.514 7.593 1.00 59.59 102 ALA A CA 1
ATOM 793 C C . ALA A 1 102 ? 23.004 -5.263 6.598 1.00 59.59 102 ALA A C 1
ATOM 795 O O . ALA A 1 102 ? 23.596 -6.214 6.092 1.00 59.59 102 ALA A O 1
ATOM 796 N N . ALA A 1 103 ? 23.339 -3.995 6.340 1.00 58.78 103 ALA A N 1
ATOM 797 C CA . ALA A 1 103 ? 24.476 -3.630 5.499 1.00 58.78 103 ALA A CA 1
ATOM 798 C C . ALA A 1 103 ? 25.828 -4.002 6.137 1.00 58.78 103 ALA A C 1
ATOM 800 O O . ALA A 1 103 ? 26.748 -4.390 5.421 1.00 58.78 103 ALA A O 1
ATOM 801 N N . LEU A 1 104 ? 25.938 -3.944 7.469 1.00 58.09 104 LEU A N 1
ATOM 802 C CA . LEU A 1 104 ? 27.145 -4.341 8.202 1.00 58.09 104 LEU A CA 1
ATOM 803 C C . LEU A 1 104 ? 27.348 -5.862 8.258 1.00 58.09 104 LEU A C 1
ATOM 805 O O . LEU A 1 104 ? 28.486 -6.323 8.267 1.00 58.09 104 LEU A O 1
ATOM 809 N N . GLU A 1 105 ? 26.265 -6.642 8.270 1.00 51.41 105 GLU A N 1
ATOM 810 C CA . GLU A 1 105 ? 26.302 -8.113 8.327 1.00 51.41 105 GLU A CA 1
ATOM 811 C C . GLU A 1 105 ? 26.437 -8.785 6.946 1.00 51.41 105 GLU A C 1
ATOM 813 O O . GLU A 1 105 ? 26.914 -9.918 6.846 1.00 51.41 105 GLU A O 1
ATOM 818 N N . ALA A 1 106 ? 26.028 -8.106 5.870 1.00 41.69 106 ALA A N 1
ATOM 819 C CA . ALA A 1 106 ? 25.971 -8.649 4.510 1.00 41.69 106 ALA A CA 1
ATOM 820 C C . ALA A 1 106 ? 27.285 -9.249 3.947 1.00 41.69 106 ALA A C 1
ATOM 822 O O . ALA A 1 106 ? 27.175 -10.180 3.141 1.00 41.69 106 ALA A O 1
ATOM 823 N N . PRO A 1 107 ? 28.502 -8.809 4.329 1.00 45.91 107 PRO A N 1
ATOM 824 C CA . PRO A 1 107 ? 29.716 -9.338 3.701 1.00 45.91 107 PRO A CA 1
ATOM 825 C C . PRO A 1 107 ? 30.523 -10.361 4.511 1.00 45.91 107 PRO A C 1
ATOM 827 O O . PRO A 1 107 ? 31.359 -11.061 3.940 1.00 45.91 107 PRO A O 1
ATOM 830 N N . ALA A 1 108 ? 30.239 -10.553 5.806 1.00 37.03 108 ALA A N 1
ATOM 831 C CA . ALA A 1 108 ? 30.866 -11.630 6.592 1.00 37.03 108 ALA A CA 1
ATOM 832 C C . ALA A 1 108 ? 30.540 -13.046 6.038 1.00 37.03 108 ALA A C 1
ATOM 834 O O . ALA A 1 108 ? 31.096 -14.049 6.481 1.00 37.03 108 ALA A O 1
ATOM 835 N N . ALA A 1 109 ? 29.663 -13.127 5.032 1.00 38.75 109 ALA A N 1
ATOM 836 C CA . ALA A 1 109 ? 29.169 -14.327 4.370 1.00 38.75 109 ALA A CA 1
ATOM 837 C C . ALA A 1 109 ? 29.891 -14.703 3.051 1.00 38.75 109 ALA A C 1
ATOM 839 O O . ALA A 1 109 ? 29.323 -15.440 2.246 1.00 38.75 109 ALA A O 1
ATOM 840 N N . GLN A 1 110 ? 31.131 -14.256 2.808 1.00 37.47 110 GLN A N 1
ATOM 841 C CA . GLN A 1 110 ? 31.967 -14.812 1.719 1.00 37.47 110 GLN A CA 1
ATOM 842 C C . GLN A 1 110 ? 32.845 -16.010 2.148 1.00 37.47 110 GLN A C 1
ATOM 844 O O . GLN A 1 110 ? 33.700 -16.468 1.393 1.00 37.47 110 GLN A O 1
ATOM 849 N N . GLY A 1 111 ? 32.600 -16.580 3.333 1.00 31.94 111 GLY A N 1
ATOM 850 C CA . GLY A 1 111 ? 33.133 -17.876 3.764 1.00 31.94 111 GLY A CA 1
ATOM 851 C C . GLY A 1 111 ? 32.088 -18.987 3.622 1.00 31.94 111 GLY A C 1
ATOM 852 O O . GLY A 1 111 ? 30.960 -18.856 4.096 1.00 31.94 111 GLY A O 1
ATOM 853 N N . ARG A 1 112 ? 32.457 -20.084 2.949 1.00 31.98 112 ARG A N 1
ATOM 854 C CA . ARG A 1 112 ? 31.623 -21.268 2.661 1.00 31.98 112 ARG A CA 1
ATOM 855 C C . ARG A 1 112 ? 30.783 -21.709 3.876 1.00 31.98 112 ARG A C 1
ATOM 857 O O . ARG A 1 112 ? 31.315 -22.327 4.789 1.00 31.98 112 ARG A O 1
ATOM 864 N N . GLY A 1 113 ? 29.466 -21.484 3.837 1.00 31.86 113 GLY A N 1
ATOM 865 C CA . GLY A 1 113 ? 28.509 -22.188 4.706 1.00 31.86 113 GLY A CA 1
ATOM 866 C C . GLY A 1 113 ? 27.428 -21.356 5.400 1.00 31.86 113 GLY A C 1
ATOM 867 O O . GLY A 1 113 ? 26.481 -21.949 5.910 1.00 31.86 113 GLY A O 1
ATOM 868 N N . ALA A 1 114 ? 27.488 -20.023 5.392 1.00 28.80 114 ALA A N 1
ATOM 869 C CA . ALA A 1 114 ? 26.435 -19.199 5.990 1.00 28.80 114 ALA A CA 1
ATOM 870 C C . ALA A 1 114 ? 25.398 -18.777 4.935 1.00 28.80 114 ALA A C 1
ATOM 872 O O . ALA A 1 114 ? 25.712 -18.100 3.957 1.00 28.80 114 ALA A O 1
ATOM 873 N N . ARG A 1 115 ? 24.141 -19.207 5.118 1.00 32.06 115 ARG A N 1
ATOM 874 C CA . ARG A 1 115 ? 22.988 -18.757 4.321 1.00 32.06 115 ARG A CA 1
ATOM 875 C C . ARG A 1 115 ? 22.943 -17.224 4.324 1.00 32.06 115 ARG A C 1
ATOM 877 O O . ARG A 1 115 ? 23.046 -16.633 5.394 1.00 32.06 115 ARG A O 1
ATOM 884 N N . ARG A 1 116 ? 22.679 -16.598 3.164 1.00 31.95 116 ARG A N 1
ATOM 885 C CA . ARG A 1 116 ? 22.076 -15.251 3.110 1.00 31.95 116 ARG A CA 1
ATOM 886 C C . ARG A 1 116 ? 20.992 -15.214 4.191 1.00 31.95 116 ARG A C 1
ATOM 888 O O . ARG A 1 116 ? 20.032 -15.981 4.084 1.00 31.95 116 ARG A O 1
ATOM 895 N N . LEU A 1 117 ? 21.136 -14.374 5.217 1.00 34.84 117 LEU A N 1
ATOM 896 C CA . LEU A 1 117 ? 20.001 -14.049 6.070 1.00 34.84 117 LEU A CA 1
ATOM 897 C C . LEU A 1 117 ? 19.013 -13.362 5.133 1.00 34.84 117 LEU A C 1
ATOM 899 O O . LEU A 1 117 ? 19.207 -12.223 4.714 1.00 34.84 117 LEU A O 1
ATOM 903 N N . SER A 1 118 ? 17.994 -14.098 4.696 1.00 38.88 118 SER A N 1
ATOM 904 C CA . SER A 1 118 ? 16.862 -13.483 4.013 1.00 38.88 118 SER A CA 1
ATOM 905 C C . SER A 1 118 ? 16.346 -12.339 4.897 1.00 38.88 118 SER A C 1
ATOM 907 O O . SER A 1 118 ? 16.506 -12.389 6.121 1.00 38.88 118 SER A O 1
ATOM 909 N N . LYS A 1 119 ? 15.700 -11.317 4.321 1.00 41.19 119 LYS A N 1
ATOM 910 C CA . LYS A 1 119 ? 14.996 -10.297 5.123 1.00 41.19 119 LYS A CA 1
ATOM 911 C C . LYS A 1 119 ? 14.107 -10.943 6.205 1.00 41.19 119 LYS A C 1
ATOM 913 O O . LYS A 1 119 ? 13.982 -10.384 7.287 1.00 41.19 119 LYS A O 1
ATOM 918 N N . ASP A 1 120 ? 13.594 -12.154 5.960 1.00 36.94 120 ASP A N 1
ATOM 919 C CA . ASP A 1 120 ? 12.847 -12.972 6.921 1.00 36.94 120 ASP A CA 1
ATOM 920 C C . ASP A 1 120 ? 13.680 -13.537 8.084 1.00 36.94 120 ASP A C 1
ATOM 922 O O . ASP A 1 120 ? 13.162 -13.675 9.190 1.00 36.94 120 ASP A O 1
ATOM 926 N N . THR A 1 121 ? 14.956 -13.867 7.873 1.00 38.88 121 THR A N 1
ATOM 927 C CA . THR A 1 121 ? 15.854 -14.385 8.921 1.00 38.88 121 THR A CA 1
ATOM 928 C C . THR A 1 121 ? 16.392 -13.258 9.802 1.00 38.88 121 THR A C 1
ATOM 930 O O . THR A 1 121 ? 16.494 -13.419 11.013 1.00 38.88 121 THR A O 1
ATOM 933 N N . PHE A 1 122 ? 16.645 -12.086 9.215 1.00 46.97 122 PHE A N 1
ATOM 934 C CA . PHE A 1 122 ? 16.963 -10.865 9.956 1.00 46.97 122 PHE A CA 1
ATOM 935 C C . PHE A 1 122 ? 15.751 -10.359 10.761 1.00 46.97 122 PHE A C 1
ATOM 937 O O . PHE A 1 122 ? 15.868 -10.070 11.951 1.00 46.97 122 PHE A O 1
ATOM 944 N N . ALA A 1 123 ? 14.552 -10.365 10.168 1.00 47.69 123 ALA A N 1
ATOM 945 C CA . ALA A 1 123 ? 13.322 -10.035 10.885 1.00 47.69 123 ALA A CA 1
ATOM 946 C C . ALA A 1 123 ? 12.995 -11.073 11.986 1.00 47.69 123 ALA A C 1
ATOM 948 O O . ALA A 1 123 ? 12.519 -10.698 13.053 1.00 47.69 123 ALA A O 1
ATOM 949 N N . GLY A 1 124 ? 13.325 -12.355 11.782 1.00 44.06 124 GLY A N 1
ATOM 950 C CA . GLY A 1 124 ? 13.241 -13.397 12.816 1.00 44.06 124 GLY A CA 1
ATOM 951 C C . GLY A 1 124 ? 14.229 -13.227 13.979 1.00 44.06 124 GLY A C 1
ATOM 952 O O . GLY A 1 124 ? 13.947 -13.682 15.084 1.00 44.06 124 GLY A O 1
ATOM 953 N N . ASN A 1 125 ? 15.352 -12.530 13.773 1.00 44.34 125 ASN A N 1
ATOM 954 C CA . ASN A 1 125 ? 16.319 -12.228 14.834 1.00 44.34 125 ASN A CA 1
ATOM 955 C C . ASN A 1 125 ? 15.932 -11.010 15.685 1.00 44.34 125 ASN A C 1
ATOM 957 O O . ASN A 1 125 ? 16.342 -10.935 16.840 1.00 44.34 125 ASN A O 1
ATOM 961 N N . GLN A 1 126 ? 15.120 -10.085 15.163 1.00 50.81 126 GLN A N 1
ATOM 962 C CA . GLN A 1 126 ? 14.647 -8.932 15.939 1.00 50.81 126 GLN A CA 1
ATOM 963 C C . GLN A 1 126 ? 13.477 -9.270 16.872 1.00 50.81 126 GLN A C 1
ATOM 965 O O . GLN A 1 126 ? 13.271 -8.571 17.868 1.00 50.81 126 GLN A O 1
ATOM 970 N N . PHE A 1 127 ? 12.741 -10.351 16.589 1.00 55.56 127 PHE A N 1
ATOM 971 C CA . PHE A 1 127 ? 11.497 -10.702 17.279 1.00 55.56 127 PHE A CA 1
ATOM 972 C C . PHE A 1 127 ? 11.520 -12.142 17.773 1.00 55.56 127 PHE A C 1
ATOM 974 O O . PHE A 1 127 ? 11.073 -13.072 17.106 1.00 55.56 127 PHE A O 1
ATOM 981 N N . ARG A 1 128 ? 12.015 -12.321 18.996 1.00 56.69 128 ARG A N 1
ATOM 982 C CA . ARG A 1 128 ? 11.936 -13.590 19.715 1.00 56.69 128 ARG A CA 1
ATOM 983 C C . ARG A 1 128 ? 10.805 -13.506 20.734 1.00 56.69 128 ARG A C 1
ATOM 985 O O . ARG A 1 128 ? 11.046 -13.201 21.893 1.00 56.69 128 ARG A O 1
ATOM 992 N N . PHE A 1 129 ? 9.564 -13.771 20.322 1.00 56.50 129 PHE A N 1
ATOM 993 C CA . PHE A 1 129 ? 8.426 -13.845 21.261 1.00 56.50 129 PHE A CA 1
ATOM 994 C C . PHE A 1 129 ? 8.675 -14.849 22.398 1.00 56.50 129 PHE A C 1
ATOM 996 O O . PHE A 1 129 ? 8.309 -14.590 23.539 1.00 56.50 129 PHE A O 1
ATOM 1003 N N . ASN A 1 130 ? 9.395 -15.939 22.115 1.00 58.97 130 ASN A N 1
ATOM 1004 C CA . ASN A 1 130 ? 9.850 -16.880 23.142 1.00 58.97 130 ASN A CA 1
ATOM 1005 C C . ASN A 1 130 ? 10.757 -16.222 24.201 1.00 58.97 130 ASN A C 1
ATOM 1007 O O . ASN A 1 130 ? 10.810 -16.701 25.328 1.00 58.97 130 ASN A O 1
ATOM 1011 N N . ASP A 1 131 ? 11.462 -15.139 23.859 1.00 63.22 131 ASP A N 1
ATOM 1012 C CA . ASP A 1 131 ? 12.274 -14.360 24.798 1.00 63.22 131 ASP A CA 1
ATOM 1013 C C . ASP A 1 131 ? 11.460 -13.254 25.495 1.00 63.22 131 ASP A C 1
ATOM 1015 O O . ASP A 1 131 ? 11.809 -12.879 26.610 1.00 63.22 131 ASP A O 1
ATOM 1019 N N . LEU A 1 132 ? 10.337 -12.783 24.925 1.00 68.75 132 LEU A N 1
ATOM 1020 C CA . LEU A 1 132 ? 9.429 -11.851 25.617 1.00 68.75 132 LEU A CA 1
ATOM 1021 C C . LEU A 1 132 ? 8.920 -12.460 26.929 1.00 68.75 132 LEU A C 1
ATOM 1023 O O . LEU A 1 132 ? 8.977 -11.800 27.959 1.00 68.75 132 LEU A O 1
ATOM 1027 N N . LEU A 1 133 ? 8.506 -13.732 26.920 1.00 66.81 133 LEU A N 1
ATOM 1028 C CA . LEU A 1 133 ? 8.084 -14.431 28.142 1.00 66.81 133 LEU A CA 1
ATOM 1029 C C . LEU A 1 133 ? 9.223 -14.580 29.161 1.00 66.81 133 LEU A C 1
ATOM 1031 O O . LEU A 1 133 ? 8.981 -14.499 30.360 1.00 66.81 133 LEU A O 1
ATOM 1035 N N . LYS A 1 134 ? 10.475 -14.725 28.706 1.00 71.75 134 LYS A N 1
ATOM 1036 C CA . LYS A 1 134 ? 11.645 -14.752 29.604 1.00 71.75 134 LYS A CA 1
ATOM 1037 C C . LYS A 1 134 ? 11.894 -13.402 30.272 1.00 71.75 134 LYS A C 1
ATOM 1039 O O . LYS A 1 134 ? 12.446 -13.362 31.364 1.00 71.75 134 LYS A O 1
ATOM 1044 N N . HIS A 1 135 ? 11.496 -12.316 29.615 1.00 71.62 135 HIS A N 1
ATOM 1045 C CA . HIS A 1 135 ? 11.568 -10.960 30.148 1.00 71.62 135 HIS A CA 1
ATOM 1046 C C . HIS A 1 135 ? 10.273 -10.500 30.825 1.00 71.62 135 HIS A C 1
ATOM 1048 O O . HIS A 1 135 ? 10.265 -9.420 31.407 1.00 71.62 135 HIS A O 1
ATOM 1054 N N . ALA A 1 136 ? 9.198 -11.298 30.798 1.00 66.50 136 ALA A N 1
ATOM 1055 C CA . ALA A 1 136 ? 7.929 -10.962 31.441 1.00 66.50 136 ALA A CA 1
ATOM 1056 C C . ALA A 1 136 ? 8.100 -10.760 32.958 1.00 66.50 136 ALA A C 1
ATOM 1058 O O . ALA A 1 136 ? 7.454 -9.900 33.544 1.00 66.50 136 ALA A O 1
ATOM 1059 N N . SER A 1 137 ? 9.051 -11.467 33.578 1.00 68.56 137 SER A N 1
ATOM 1060 C CA . SER A 1 137 ? 9.420 -11.281 34.987 1.00 68.56 137 SER A CA 1
ATOM 1061 C C . SER A 1 137 ? 9.939 -9.877 35.311 1.00 68.56 137 SER A C 1
ATOM 1063 O O . SER A 1 137 ? 9.757 -9.426 36.435 1.00 68.56 137 SER A O 1
ATOM 1065 N N . HIS A 1 138 ? 10.514 -9.142 34.348 1.00 71.12 138 HIS A N 1
ATOM 1066 C CA . HIS A 1 138 ? 10.911 -7.743 34.559 1.00 71.12 138 HIS A CA 1
ATOM 1067 C C . HIS A 1 138 ? 9.712 -6.816 34.806 1.00 71.12 138 HIS A C 1
ATOM 1069 O O . HIS A 1 138 ? 9.901 -5.683 35.238 1.00 71.12 138 HIS A O 1
ATOM 1075 N N . PHE A 1 139 ? 8.497 -7.277 34.500 1.00 70.38 139 PHE A N 1
ATOM 1076 C CA . PHE A 1 139 ? 7.260 -6.536 34.710 1.00 70.38 139 PHE A CA 1
ATOM 1077 C C . PHE A 1 139 ? 6.546 -6.920 36.011 1.00 70.38 139 PHE A C 1
ATOM 1079 O O . PHE A 1 139 ? 5.566 -6.268 36.353 1.00 70.38 139 PHE A O 1
ATOM 1086 N N . ALA A 1 140 ? 7.028 -7.932 36.745 1.00 73.19 140 ALA A N 1
ATOM 1087 C CA . ALA A 1 140 ? 6.322 -8.517 37.888 1.00 73.19 140 ALA A CA 1
ATOM 1088 C C . ALA A 1 140 ? 6.043 -7.521 39.027 1.00 73.19 140 ALA A C 1
ATOM 1090 O O . ALA A 1 140 ? 5.060 -7.674 39.747 1.00 73.19 140 ALA A O 1
ATOM 1091 N N . ASP A 1 141 ? 6.864 -6.476 39.158 1.00 75.00 141 ASP A N 1
ATOM 1092 C CA . ASP A 1 141 ? 6.685 -5.441 40.182 1.00 75.00 141 ASP A CA 1
ATOM 1093 C C . ASP A 1 141 ? 5.494 -4.504 39.894 1.00 75.00 141 ASP A C 1
ATOM 1095 O O . ASP A 1 141 ? 5.078 -3.748 40.771 1.00 75.00 141 ASP A O 1
ATOM 1099 N N . PHE A 1 142 ? 4.948 -4.507 38.670 1.00 73.19 142 PHE A N 1
ATOM 1100 C CA . PHE A 1 142 ? 3.901 -3.563 38.249 1.00 73.19 142 PHE A CA 1
ATOM 1101 C C . PHE A 1 142 ? 2.810 -4.147 37.336 1.00 73.19 142 PHE A C 1
ATOM 1103 O O . PHE A 1 142 ? 1.810 -3.472 37.087 1.00 73.19 142 PHE A O 1
ATOM 1110 N N . LEU A 1 143 ? 2.964 -5.376 36.841 1.00 74.25 143 LEU A N 1
ATOM 1111 C CA . LEU A 1 143 ? 1.983 -6.107 36.038 1.00 74.25 143 LEU A CA 1
ATOM 1112 C C . LEU A 1 143 ? 1.996 -7.586 36.429 1.00 74.25 143 LEU A C 1
ATOM 1114 O O . LEU A 1 143 ? 3.056 -8.151 36.686 1.00 74.25 143 LEU A O 1
ATOM 1118 N N . ASP A 1 144 ? 0.831 -8.232 36.382 1.00 77.38 144 ASP A N 1
ATOM 1119 C CA . ASP A 1 144 ? 0.778 -9.693 36.332 1.00 77.38 144 ASP A CA 1
ATOM 1120 C C . ASP A 1 144 ? 1.416 -10.153 35.004 1.00 77.38 144 ASP A C 1
ATOM 1122 O O . ASP A 1 144 ? 0.918 -9.788 33.932 1.00 77.38 144 ASP A O 1
ATOM 1126 N N . PRO A 1 145 ? 2.535 -10.905 35.035 1.00 72.56 145 PRO A N 1
ATOM 1127 C CA . PRO A 1 145 ? 3.236 -11.328 33.828 1.00 72.56 145 PRO A CA 1
ATOM 1128 C C . PRO A 1 145 ? 2.524 -12.475 33.094 1.00 72.56 145 PRO A C 1
ATOM 1130 O O . PRO A 1 145 ? 2.988 -12.894 32.030 1.00 72.56 145 PRO A O 1
ATOM 1133 N N . SER A 1 146 ? 1.430 -13.004 33.649 1.00 75.38 146 SER A N 1
ATOM 1134 C CA . SER A 1 146 ? 0.662 -14.104 33.068 1.00 75.38 146 SER A CA 1
ATOM 1135 C C . SER A 1 146 ? 0.004 -13.670 31.753 1.00 75.38 146 SER A C 1
ATOM 1137 O O . SER A 1 146 ? -0.820 -12.752 31.746 1.00 75.38 146 SER A O 1
ATOM 1139 N N . PRO A 1 147 ? 0.320 -14.314 30.612 1.00 74.19 147 PRO A N 1
ATOM 1140 C CA . PRO A 1 147 ? -0.307 -13.970 29.345 1.00 74.19 147 PRO A CA 1
ATOM 1141 C C . PRO A 1 147 ? -1.815 -14.204 29.403 1.00 74.19 147 PRO A C 1
ATOM 1143 O O . PRO A 1 147 ? -2.274 -15.278 29.798 1.00 74.19 147 PRO A O 1
ATOM 1146 N N . LEU A 1 148 ? -2.590 -13.226 28.934 1.00 75.44 148 LEU A N 1
ATOM 1147 C CA . LEU A 1 148 ? -4.015 -13.431 28.728 1.00 75.44 148 LEU A CA 1
ATOM 1148 C C . LEU A 1 148 ? -4.217 -14.511 27.660 1.00 75.44 148 LEU A C 1
ATOM 1150 O O . LEU A 1 148 ? -3.762 -14.376 26.522 1.00 75.44 148 LEU A O 1
ATOM 1154 N N . THR A 1 149 ? -4.936 -15.571 28.021 1.00 73.69 149 THR A N 1
ATOM 1155 C CA . THR A 1 149 ? -5.342 -16.589 27.053 1.00 73.69 149 THR A CA 1
ATOM 1156 C C . THR A 1 149 ? -6.446 -16.007 26.179 1.00 73.69 149 THR A C 1
ATOM 1158 O O . THR A 1 149 ? -7.523 -15.676 26.668 1.00 73.69 149 THR A O 1
ATOM 1161 N N . LEU A 1 150 ? -6.169 -15.857 24.885 1.00 71.50 150 LEU A N 1
ATOM 1162 C CA . LEU A 1 150 ? -7.163 -15.426 23.907 1.00 71.50 150 LEU A CA 1
ATOM 1163 C C . LEU A 1 150 ? -7.884 -16.644 23.319 1.00 71.50 150 LEU A C 1
ATOM 1165 O O . LEU A 1 150 ? -7.235 -17.667 23.080 1.00 71.50 150 LEU A O 1
ATOM 1169 N N . PRO A 1 151 ? -9.193 -16.548 23.029 1.00 67.94 151 PRO A N 1
ATOM 1170 C CA . PRO A 1 151 ? -9.877 -17.573 22.258 1.00 67.94 151 PRO A CA 1
ATOM 1171 C C . PRO A 1 151 ? -9.235 -17.653 20.866 1.00 67.94 151 PRO A C 1
ATOM 1173 O O . PRO A 1 151 ? -9.199 -16.672 20.121 1.00 67.94 151 PRO A O 1
ATOM 1176 N N . LEU A 1 152 ? -8.676 -18.818 20.539 1.00 67.75 152 LEU A N 1
ATOM 1177 C CA . LEU A 1 152 ? -8.140 -19.127 19.217 1.00 67.75 152 LEU A CA 1
ATOM 1178 C C . LEU A 1 152 ? -9.095 -20.091 18.496 1.00 67.75 152 LEU A C 1
ATOM 1180 O O . LEU A 1 152 ? -9.548 -21.056 19.112 1.00 67.75 152 LEU A O 1
ATOM 1184 N N . PRO A 1 153 ? -9.366 -19.883 17.196 1.00 77.44 153 PRO A N 1
ATOM 1185 C CA . PRO A 1 153 ? -8.824 -18.823 16.342 1.00 77.44 153 PRO A CA 1
ATOM 1186 C C . PRO A 1 153 ? -9.443 -17.446 16.638 1.00 77.44 153 PRO A C 1
ATOM 1188 O O . PRO A 1 153 ? -10.605 -17.357 17.021 1.00 77.44 153 PRO A O 1
ATOM 1191 N N . LEU A 1 154 ? -8.670 -16.375 16.416 1.00 85.31 154 LEU A N 1
ATOM 1192 C CA . LEU A 1 154 ? -9.210 -15.012 16.455 1.00 85.31 154 LEU A CA 1
ATOM 1193 C C . LEU A 1 154 ? -10.344 -14.857 15.436 1.00 85.31 154 LEU A C 1
ATOM 1195 O O . LEU A 1 154 ? -10.285 -15.429 14.341 1.00 85.31 154 LEU A O 1
ATOM 1199 N N . GLU A 1 155 ? -11.329 -14.027 15.779 1.00 90.25 155 GLU A N 1
ATOM 1200 C CA . GLU A 1 155 ? -12.387 -13.629 14.855 1.00 90.25 155 GLU A CA 1
ATOM 1201 C C . GLU A 1 155 ? -11.785 -13.036 13.570 1.00 90.25 155 GLU A C 1
ATOM 1203 O O . GLU A 1 155 ? -10.700 -12.441 13.565 1.00 90.25 155 GLU A O 1
ATOM 1208 N N . ARG A 1 156 ? -12.488 -13.223 12.451 1.00 92.06 156 ARG A N 1
ATOM 1209 C CA . ARG A 1 156 ? -12.047 -12.777 11.129 1.00 92.06 156 ARG A CA 1
ATOM 1210 C C . ARG A 1 156 ? -13.185 -12.084 10.408 1.00 92.06 156 ARG A C 1
ATOM 1212 O O . ARG A 1 156 ? -14.305 -12.584 10.395 1.00 92.06 156 ARG A O 1
ATOM 1219 N N . VAL A 1 157 ? -12.861 -10.983 9.733 1.00 93.31 157 VAL A N 1
ATOM 1220 C CA . VAL A 1 157 ? -13.785 -10.309 8.817 1.00 93.31 157 VAL A CA 1
ATOM 1221 C C . VAL A 1 157 ? -14.312 -11.311 7.786 1.00 93.31 157 VAL A C 1
ATOM 1223 O O . VAL A 1 157 ? -13.548 -11.874 6.998 1.00 93.31 157 VAL A O 1
ATOM 1226 N N . SER A 1 158 ? -15.625 -11.526 7.813 1.00 82.12 158 SER A N 1
ATOM 1227 C CA . SER A 1 158 ? -16.338 -12.513 6.995 1.00 82.12 158 SER A CA 1
ATOM 1228 C C . SER A 1 158 ? -17.212 -11.877 5.908 1.00 82.12 158 SER A C 1
ATOM 1230 O O . SER A 1 158 ? -17.419 -12.483 4.856 1.00 82.12 158 SER A O 1
ATOM 1232 N N . ALA A 1 159 ? -17.698 -10.652 6.129 1.00 85.50 159 ALA A N 1
ATOM 1233 C CA . ALA A 1 159 ? -18.498 -9.892 5.171 1.00 85.50 159 ALA A CA 1
ATOM 1234 C C . ALA A 1 159 ? -17.622 -9.220 4.106 1.00 85.50 159 ALA A C 1
ATOM 1236 O O . ALA A 1 159 ? -16.522 -8.783 4.427 1.00 85.50 159 ALA A O 1
ATOM 1237 N N . GLY A 1 160 ? -18.135 -9.088 2.877 1.00 88.19 160 GLY A N 1
ATOM 1238 C CA . GLY A 1 160 ? -17.522 -8.350 1.763 1.00 88.19 160 GLY A CA 1
ATOM 1239 C C . GLY A 1 160 ? -16.832 -9.219 0.701 1.00 88.19 160 GLY A C 1
ATOM 1240 O O . GLY A 1 160 ? -16.384 -10.332 0.982 1.00 88.19 160 GLY A O 1
ATOM 1241 N N . ARG A 1 161 ? -16.785 -8.735 -0.550 1.00 94.31 161 ARG A N 1
ATOM 1242 C CA . ARG A 1 161 ? -16.144 -9.412 -1.702 1.00 94.31 161 ARG A CA 1
ATOM 1243 C C . ARG A 1 161 ? -15.586 -8.405 -2.710 1.00 94.31 161 ARG A C 1
ATOM 1245 O O . ARG A 1 161 ? -15.999 -7.250 -2.726 1.00 94.31 161 ARG A O 1
ATOM 1252 N N . LEU A 1 162 ? -14.682 -8.847 -3.588 1.00 95.25 162 LEU A N 1
ATOM 1253 C CA . LEU A 1 162 ? -14.191 -8.059 -4.725 1.00 95.25 162 LEU A CA 1
ATOM 1254 C C . LEU A 1 162 ? -14.879 -8.503 -6.012 1.00 95.25 162 LEU A C 1
ATOM 1256 O O . LEU A 1 162 ? -14.572 -9.569 -6.548 1.00 95.25 162 LEU A O 1
ATOM 1260 N N . ARG A 1 163 ? -15.770 -7.672 -6.543 1.00 95.81 163 ARG A N 1
ATOM 1261 C CA . ARG A 1 163 ? -16.381 -7.870 -7.855 1.00 95.81 163 ARG A CA 1
ATOM 1262 C C . ARG A 1 163 ? -15.384 -7.571 -8.958 1.00 95.81 163 ARG A C 1
ATOM 1264 O O . ARG A 1 163 ? -14.914 -6.446 -9.086 1.00 95.81 163 ARG A O 1
ATOM 1271 N N . MET A 1 164 ? -15.109 -8.578 -9.774 1.00 95.62 164 MET A N 1
ATOM 1272 C CA . MET A 1 164 ? -14.256 -8.526 -10.962 1.00 95.62 164 MET A CA 1
ATOM 1273 C C . MET A 1 164 ? -15.086 -8.874 -12.205 1.00 95.62 164 MET A C 1
ATOM 1275 O O . MET A 1 164 ? -16.244 -9.285 -12.089 1.00 95.62 164 MET A O 1
ATOM 1279 N N . ALA A 1 165 ? -14.522 -8.735 -13.408 1.00 94.12 165 ALA A N 1
ATOM 1280 C CA . ALA A 1 165 ? -15.302 -8.922 -14.638 1.00 94.12 165 ALA A CA 1
ATOM 1281 C C . ALA A 1 165 ? -15.886 -10.334 -14.783 1.00 94.12 165 ALA A C 1
ATOM 1283 O O . ALA A 1 165 ? -17.009 -10.490 -15.253 1.00 94.12 165 ALA A O 1
ATOM 1284 N N . ARG A 1 166 ? -15.142 -11.364 -14.366 1.00 94.38 166 ARG A N 1
ATOM 1285 C CA . ARG A 1 166 ? -15.534 -12.773 -14.538 1.00 94.38 166 ARG A CA 1
ATOM 1286 C C . ARG A 1 166 ? -16.003 -13.450 -13.249 1.00 94.38 166 ARG A C 1
ATOM 1288 O O . ARG A 1 166 ? -16.134 -14.668 -13.226 1.00 94.38 166 ARG A O 1
ATOM 1295 N N . GLY A 1 167 ? -16.224 -12.704 -12.166 1.00 95.12 167 GLY A N 1
ATOM 1296 C CA . GLY A 1 167 ? -16.659 -13.296 -10.900 1.00 95.12 167 GLY A CA 1
ATOM 1297 C C . GLY A 1 167 ? -16.418 -12.412 -9.685 1.00 95.12 167 GLY A C 1
ATOM 1298 O O . GLY A 1 167 ? -16.327 -11.191 -9.801 1.00 95.12 167 GLY A O 1
ATOM 1299 N N . VAL A 1 168 ? -16.322 -13.052 -8.525 1.00 95.31 168 VAL A N 1
ATOM 1300 C CA . VAL A 1 168 ? -15.997 -12.431 -7.238 1.00 95.31 168 VAL A CA 1
ATOM 1301 C C . VAL A 1 168 ? -14.776 -13.120 -6.639 1.00 95.31 168 VAL A C 1
ATOM 1303 O O . VAL A 1 168 ? -14.664 -14.344 -6.708 1.00 95.31 168 VAL A O 1
ATOM 1306 N N . GLY A 1 169 ? -13.866 -12.330 -6.080 1.00 93.81 169 GLY A N 1
ATOM 1307 C CA . GLY A 1 169 ? -12.658 -12.796 -5.401 1.00 93.81 169 GLY A CA 1
ATOM 1308 C C . GLY A 1 169 ? -12.527 -12.203 -4.002 1.00 93.81 169 GLY A C 1
ATOM 1309 O O . GLY A 1 169 ? -13.326 -11.361 -3.586 1.00 93.81 169 GLY A O 1
ATOM 1310 N N . LEU A 1 170 ? -11.497 -12.634 -3.281 1.00 91.00 170 LEU A N 1
ATOM 1311 C CA . LEU A 1 170 ? -11.142 -12.136 -1.951 1.00 91.00 170 LEU A CA 1
ATOM 1312 C C . LEU A 1 170 ? -9.824 -11.349 -1.950 1.00 91.00 170 LEU A C 1
ATOM 1314 O O . LEU A 1 170 ? -9.532 -10.598 -1.015 1.00 91.00 170 LEU A O 1
ATOM 1318 N N . GLU A 1 171 ? -9.026 -11.489 -3.010 1.00 91.19 171 GLU A N 1
ATOM 1319 C CA . GLU A 1 171 ? -7.725 -10.840 -3.138 1.00 91.19 171 GLU A CA 1
ATOM 1320 C C . GLU A 1 171 ? -7.527 -10.176 -4.500 1.00 91.19 171 GLU A C 1
ATOM 1322 O O . GLU A 1 171 ? -7.957 -10.684 -5.533 1.00 91.19 171 GLU A O 1
ATOM 1327 N N . ALA A 1 172 ? -6.782 -9.067 -4.519 1.00 90.75 172 ALA A N 1
ATOM 1328 C CA . ALA A 1 172 ? -6.466 -8.341 -5.748 1.00 90.75 172 ALA A CA 1
ATOM 1329 C C . ALA A 1 172 ? -5.732 -9.218 -6.779 1.00 90.75 172 ALA A C 1
ATOM 1331 O O . ALA A 1 172 ? -5.990 -9.098 -7.972 1.00 90.75 172 ALA A O 1
ATOM 1332 N N . LYS A 1 173 ? -4.878 -10.159 -6.346 1.00 92.69 173 LYS A N 1
ATOM 1333 C CA . LYS A 1 173 ? -4.138 -11.065 -7.246 1.00 92.69 173 LYS A CA 1
ATOM 1334 C C . LYS A 1 173 ? -5.039 -11.961 -8.097 1.00 92.69 173 LYS A C 1
ATOM 1336 O O . LYS A 1 173 ? -4.585 -12.481 -9.121 1.00 92.69 173 LYS A O 1
ATOM 1341 N N . GLU A 1 174 ? -6.302 -12.131 -7.710 1.00 95.19 174 GLU A N 1
ATOM 1342 C CA . GLU A 1 174 ? -7.271 -12.923 -8.465 1.00 95.19 174 GLU A CA 1
ATOM 1343 C C . GLU A 1 174 ? -7.676 -12.284 -9.795 1.00 95.19 174 GLU A C 1
ATOM 1345 O O . GLU A 1 174 ? -8.174 -13.004 -10.660 1.00 95.19 174 GLU A O 1
ATOM 1350 N N . VAL A 1 175 ? -7.353 -11.005 -10.046 1.00 93.38 175 VAL A N 1
ATOM 1351 C CA . VAL A 1 175 ? -7.501 -10.388 -11.381 1.00 93.38 175 VAL A CA 1
ATOM 1352 C C . VAL A 1 175 ? -6.763 -11.167 -12.475 1.00 93.38 175 VAL A C 1
ATOM 1354 O O . VAL A 1 175 ? -7.187 -11.160 -13.627 1.00 93.38 175 VAL A O 1
ATOM 1357 N N . ASN A 1 176 ? -5.715 -11.925 -12.124 1.00 92.00 176 ASN A N 1
ATOM 1358 C CA . ASN A 1 176 ? -5.030 -12.837 -13.047 1.00 92.00 176 ASN A CA 1
ATOM 1359 C C . ASN A 1 176 ? -5.949 -13.905 -13.653 1.00 92.00 176 ASN A C 1
ATOM 1361 O O . ASN A 1 176 ? -5.707 -14.353 -14.772 1.00 92.00 176 ASN A O 1
ATOM 1365 N N . ARG A 1 177 ? -6.989 -14.309 -12.919 1.00 94.06 177 ARG A N 1
ATOM 1366 C CA . ARG A 1 177 ? -7.998 -15.282 -13.350 1.00 94.06 177 ARG A CA 1
ATOM 1367 C C . ARG A 1 177 ? -9.304 -14.589 -13.743 1.00 94.06 177 ARG A C 1
ATOM 1369 O O . ARG A 1 177 ? -9.908 -14.939 -14.756 1.00 94.06 177 ARG A O 1
ATOM 1376 N N . LEU A 1 178 ? -9.725 -13.607 -12.948 1.00 95.69 178 LEU A N 1
ATOM 1377 C CA . LEU A 1 178 ? -11.057 -13.004 -13.001 1.00 95.69 178 LEU A CA 1
ATOM 1378 C C . LEU A 1 178 ? -11.141 -11.702 -13.817 1.00 95.69 178 LEU A C 1
ATOM 1380 O O . LEU A 1 178 ? -12.251 -11.230 -14.056 1.00 95.69 178 LEU A O 1
ATOM 1384 N N . ALA A 1 179 ? -10.003 -11.190 -14.302 1.00 94.56 179 ALA A N 1
ATOM 1385 C CA . ALA A 1 179 ? -9.862 -9.985 -15.126 1.00 94.56 179 ALA A CA 1
ATOM 1386 C C . ALA A 1 179 ? -10.306 -8.666 -14.458 1.00 94.56 179 ALA A C 1
ATOM 1388 O O . ALA A 1 179 ? -10.979 -8.657 -13.429 1.00 94.56 179 ALA A O 1
ATOM 1389 N N . PHE A 1 180 ? -9.882 -7.540 -15.038 1.00 94.00 180 PHE A N 1
ATOM 1390 C CA . PHE A 1 180 ? -10.259 -6.196 -14.586 1.00 94.00 180 PHE A CA 1
ATOM 1391 C C . PHE A 1 180 ? -11.701 -5.876 -14.989 1.00 94.00 180 PHE A C 1
ATOM 1393 O O . PHE A 1 180 ? -12.219 -6.436 -15.955 1.00 94.00 180 PHE A O 1
ATOM 1400 N N . LEU A 1 181 ? -12.347 -4.956 -14.272 1.00 90.44 181 LEU A N 1
ATOM 1401 C CA . LEU A 1 181 ? -13.674 -4.461 -14.622 1.00 90.44 181 LEU A CA 1
ATOM 1402 C C . LEU A 1 181 ? -13.614 -3.566 -15.866 1.00 90.44 181 LEU A C 1
ATOM 1404 O O . LEU A 1 181 ? -13.147 -2.430 -15.811 1.00 90.44 181 LEU A O 1
ATOM 1408 N N . GLY A 1 182 ? -14.172 -4.084 -16.962 1.00 75.81 182 GLY A N 1
ATOM 1409 C CA . GLY A 1 182 ? -14.308 -3.390 -18.239 1.00 75.81 182 GLY A CA 1
ATOM 1410 C C . GLY A 1 182 ? -13.022 -3.416 -19.079 1.00 75.81 182 GLY A C 1
ATOM 1411 O O . GLY A 1 182 ? -11.928 -3.232 -18.545 1.00 75.81 182 GLY A O 1
ATOM 1412 N N . PRO A 1 183 ? -13.119 -3.637 -20.401 1.00 68.31 183 PRO A N 1
ATOM 1413 C CA . PRO A 1 183 ? -11.962 -3.511 -21.272 1.00 68.31 183 PRO A CA 1
ATOM 1414 C C . PRO A 1 183 ? -11.528 -2.046 -21.352 1.00 68.31 183 PRO A C 1
ATOM 1416 O O . PRO A 1 183 ? -12.346 -1.153 -21.578 1.00 68.31 183 PRO A O 1
ATOM 1419 N N . GLN A 1 184 ? -10.230 -1.794 -21.200 1.00 81.88 184 GLN A N 1
ATOM 1420 C CA . GLN A 1 184 ? -9.657 -0.465 -21.376 1.00 81.88 184 GLN A CA 1
ATOM 1421 C C . GLN A 1 184 ? -8.378 -0.551 -22.199 1.00 81.88 184 GLN A C 1
ATOM 1423 O O . GLN A 1 184 ? -7.483 -1.345 -21.907 1.00 81.88 184 GLN A O 1
ATOM 1428 N N . ARG A 1 185 ? -8.296 0.310 -23.214 1.00 88.94 185 ARG A N 1
ATOM 1429 C CA . ARG A 1 185 ? -7.067 0.580 -23.954 1.00 88.94 185 ARG A CA 1
ATOM 1430 C C . ARG A 1 185 ? -6.339 1.744 -23.302 1.00 88.94 185 ARG A C 1
ATOM 1432 O O . ARG A 1 185 ? -6.954 2.775 -23.036 1.00 88.94 185 ARG A O 1
ATOM 1439 N N . VAL A 1 186 ? -5.049 1.565 -23.041 1.00 88.06 186 VAL A N 1
ATOM 1440 C CA . VAL A 1 186 ? -4.183 2.570 -22.419 1.00 88.06 186 VAL A CA 1
ATOM 1441 C C . VAL A 1 186 ? -3.012 2.870 -23.336 1.00 88.06 186 VAL A C 1
ATOM 1443 O O . VAL A 1 186 ? -2.235 1.981 -23.690 1.00 88.06 186 VAL A O 1
ATOM 1446 N N . ARG A 1 187 ? -2.852 4.148 -23.669 1.00 90.44 187 ARG A N 1
ATOM 1447 C CA . ARG A 1 187 ? -1.763 4.668 -24.492 1.00 90.44 187 ARG A CA 1
ATOM 1448 C C . ARG A 1 187 ? -0.606 5.100 -23.606 1.00 90.44 187 ARG A C 1
ATOM 1450 O O . ARG A 1 187 ? -0.712 6.067 -22.849 1.00 90.44 187 ARG A O 1
ATOM 1457 N N . VAL A 1 188 ? 0.510 4.382 -23.709 1.00 91.44 188 VAL A N 1
ATOM 1458 C CA . VAL A 1 188 ? 1.678 4.551 -22.839 1.00 91.44 188 VAL A CA 1
ATOM 1459 C C . VAL A 1 188 ? 2.847 5.157 -23.595 1.00 91.44 188 VAL A C 1
ATOM 1461 O O . VAL A 1 188 ? 3.331 4.597 -24.575 1.00 91.44 188 VAL A O 1
ATOM 1464 N N . LEU A 1 189 ? 3.349 6.291 -23.113 1.00 91.62 189 LEU A N 1
ATOM 1465 C CA . LEU A 1 189 ? 4.614 6.850 -23.577 1.00 91.62 189 LEU A CA 1
ATOM 1466 C C . LEU A 1 189 ? 5.772 6.207 -22.810 1.00 91.62 189 LEU A C 1
ATOM 1468 O O . LEU A 1 189 ? 5.793 6.255 -21.584 1.00 91.62 189 LEU A O 1
ATOM 1472 N N . LEU A 1 190 ? 6.753 5.652 -23.514 1.00 93.19 190 LEU A N 1
ATOM 1473 C CA . LEU A 1 190 ? 7.934 5.049 -22.894 1.00 93.19 190 LEU A CA 1
ATOM 1474 C C . LEU A 1 190 ? 9.110 6.023 -22.930 1.00 93.19 190 LEU A C 1
ATOM 1476 O O . LEU A 1 190 ? 9.374 6.611 -23.977 1.00 93.19 190 LEU A O 1
ATOM 1480 N N . ALA A 1 191 ? 9.822 6.156 -21.814 1.00 92.56 191 ALA A N 1
ATOM 1481 C CA . ALA A 1 191 ? 11.071 6.895 -21.708 1.00 92.56 191 ALA A CA 1
ATOM 1482 C C . ALA A 1 191 ? 12.168 6.011 -21.097 1.00 92.56 191 ALA A C 1
ATOM 1484 O O . ALA A 1 191 ? 11.925 5.339 -20.092 1.00 92.56 191 ALA A O 1
ATOM 1485 N N . PHE A 1 192 ? 13.362 6.004 -21.689 1.00 92.69 192 PHE A N 1
ATOM 1486 C CA . PHE A 1 192 ? 14.483 5.171 -21.242 1.00 92.69 192 PHE A CA 1
ATOM 1487 C C . PHE A 1 192 ? 15.830 5.900 -21.345 1.00 92.69 192 PHE A C 1
ATOM 1489 O O . PHE A 1 192 ? 15.991 6.765 -22.213 1.00 92.69 192 PHE A O 1
ATOM 1496 N N . PRO A 1 193 ? 16.789 5.568 -20.463 1.00 90.75 193 PRO A N 1
ATOM 1497 C CA . PRO A 1 193 ? 18.091 6.204 -20.448 1.00 90.75 193 PRO A CA 1
ATOM 1498 C C . PRO A 1 193 ? 18.968 5.648 -21.568 1.00 90.75 193 PRO A C 1
ATOM 1500 O O . PRO A 1 193 ? 18.894 4.460 -21.896 1.00 90.75 193 PRO A O 1
ATOM 1503 N N . GLU A 1 194 ? 19.824 6.503 -22.107 1.00 86.06 194 GLU A N 1
ATOM 1504 C CA . GLU A 1 194 ? 20.884 6.129 -23.035 1.00 86.06 194 GLU A CA 1
ATOM 1505 C C . GLU A 1 194 ? 21.890 5.149 -22.404 1.00 86.06 194 GLU A C 1
ATOM 1507 O O . GLU A 1 194 ? 22.260 5.291 -21.237 1.00 86.06 194 GLU A O 1
ATOM 1512 N N . ASP A 1 195 ? 22.287 4.142 -23.191 1.00 73.81 195 ASP A N 1
ATOM 1513 C CA . ASP A 1 195 ? 23.410 3.220 -22.961 1.00 73.81 195 ASP A CA 1
ATOM 1514 C C . ASP A 1 195 ? 23.464 2.545 -21.581 1.00 73.81 195 ASP A C 1
ATOM 1516 O O . ASP A 1 195 ? 24.528 2.222 -21.050 1.00 73.81 195 ASP A O 1
ATOM 1520 N N . LYS A 1 196 ? 22.295 2.287 -20.981 1.00 81.56 196 LYS A N 1
ATOM 1521 C CA . LYS A 1 196 ? 22.193 1.502 -19.746 1.00 81.56 196 LYS A CA 1
ATOM 1522 C C . LYS A 1 196 ? 21.877 0.043 -20.033 1.00 81.56 196 LYS A C 1
ATOM 1524 O O . LYS A 1 196 ? 20.893 -0.280 -20.698 1.00 81.56 196 LYS A O 1
ATOM 1529 N N . VAL A 1 197 ? 22.701 -0.816 -19.443 1.00 81.94 197 VAL A N 1
ATOM 1530 C CA . VAL A 1 197 ? 22.585 -2.272 -19.464 1.00 81.94 197 VAL A CA 1
ATOM 1531 C C . VAL A 1 197 ? 22.244 -2.758 -18.063 1.00 81.94 197 VAL A C 1
ATOM 1533 O O . VAL A 1 197 ? 22.779 -2.262 -17.071 1.00 81.94 197 VAL A O 1
ATOM 1536 N N . VAL A 1 198 ? 21.342 -3.728 -17.994 1.00 78.19 198 VAL A N 1
ATOM 1537 C CA . VAL A 1 198 ? 20.910 -4.386 -16.767 1.00 78.19 198 VAL A CA 1
ATOM 1538 C C . VAL A 1 198 ? 21.314 -5.852 -16.836 1.00 78.19 198 VAL A C 1
ATOM 1540 O O . VAL A 1 198 ? 21.199 -6.487 -17.887 1.00 78.19 198 VAL A O 1
ATOM 1543 N N . LYS A 1 199 ? 21.794 -6.392 -15.716 1.00 79.56 199 LYS A N 1
ATOM 1544 C CA . LYS A 1 199 ? 22.239 -7.784 -15.617 1.00 79.56 199 LYS A CA 1
ATOM 1545 C C . LYS A 1 199 ? 21.125 -8.651 -15.050 1.00 79.56 199 LYS A C 1
ATOM 1547 O O . LYS A 1 199 ? 20.566 -8.338 -14.003 1.00 79.56 199 LYS A O 1
ATOM 1552 N N . LYS A 1 200 ? 20.828 -9.765 -15.716 1.00 77.31 200 LYS A N 1
ATOM 1553 C CA . LYS A 1 200 ? 19.867 -10.766 -15.252 1.00 77.31 200 LYS A CA 1
ATOM 1554 C C . LYS A 1 200 ? 20.481 -12.153 -15.312 1.00 77.31 200 LYS A C 1
ATOM 1556 O O . LYS A 1 200 ? 20.824 -12.631 -16.386 1.00 77.31 200 LYS A O 1
ATOM 1561 N N . ASN A 1 201 ? 20.501 -12.840 -14.181 1.00 72.19 201 ASN A N 1
ATOM 1562 C CA . ASN A 1 201 ? 20.813 -14.260 -14.151 1.00 72.19 201 ASN A CA 1
ATOM 1563 C C . ASN A 1 201 ? 19.535 -15.055 -14.426 1.00 72.19 201 ASN A C 1
ATOM 1565 O O . ASN A 1 201 ? 18.503 -14.829 -13.786 1.00 72.19 201 ASN A O 1
ATOM 1569 N N . SER A 1 202 ? 19.576 -15.956 -15.404 1.00 63.38 202 SER A N 1
ATOM 1570 C CA . SER A 1 202 ? 18.446 -16.821 -15.731 1.00 63.38 202 SER A CA 1
ATOM 1571 C C . SER A 1 202 ? 18.818 -18.288 -15.546 1.00 63.38 202 SER A C 1
ATOM 1573 O O . SER A 1 202 ? 19.944 -18.704 -15.802 1.00 63.38 202 SER A O 1
ATOM 1575 N N . LYS A 1 203 ? 17.864 -19.087 -15.067 1.00 62.66 203 LYS A N 1
ATOM 1576 C CA . LYS A 1 203 ? 18.010 -20.546 -15.043 1.00 62.66 203 LYS A CA 1
ATOM 1577 C C . LYS A 1 203 ? 17.618 -21.105 -16.411 1.00 62.66 203 LYS A C 1
ATOM 1579 O O . LYS A 1 203 ? 16.647 -20.593 -16.973 1.00 62.66 203 LYS A O 1
ATOM 1584 N N . PRO A 1 204 ? 18.280 -22.150 -16.928 1.00 57.94 204 PRO A N 1
ATOM 1585 C CA . PRO A 1 204 ? 17.849 -22.829 -18.143 1.00 57.94 204 PRO A CA 1
ATOM 1586 C C . PRO A 1 204 ? 16.388 -23.300 -18.051 1.00 57.94 204 PRO A C 1
ATOM 1588 O O . PRO A 1 204 ? 15.913 -23.750 -17.001 1.00 57.94 204 PRO A O 1
ATOM 1591 N N . ALA A 1 205 ? 15.661 -23.162 -19.162 1.00 54.16 205 ALA A N 1
ATOM 1592 C CA . ALA A 1 205 ? 14.253 -23.534 -19.260 1.00 54.16 205 ALA A CA 1
ATOM 1593 C C . ALA A 1 205 ? 14.057 -25.032 -18.951 1.00 54.16 205 ALA A C 1
ATOM 1595 O O . ALA A 1 205 ? 14.789 -25.871 -19.466 1.00 54.16 205 ALA A O 1
ATOM 1596 N N . GLY A 1 206 ? 13.067 -25.367 -18.114 1.00 52.28 206 GLY A N 1
ATOM 1597 C CA . GLY A 1 206 ? 12.762 -26.753 -17.718 1.00 52.28 206 GLY A CA 1
ATOM 1598 C C . GLY A 1 206 ? 13.324 -27.196 -16.360 1.00 52.28 206 GLY A C 1
ATOM 1599 O O . GLY A 1 206 ? 12.936 -28.252 -15.869 1.00 52.28 206 GLY A O 1
ATOM 1600 N N . HIS A 1 207 ? 14.155 -26.384 -15.696 1.00 48.84 207 HIS A N 1
ATOM 1601 C CA . HIS A 1 207 ? 14.639 -26.681 -14.345 1.00 48.84 207 HIS A CA 1
ATOM 1602 C C . HIS A 1 207 ? 13.811 -25.967 -13.264 1.00 48.84 207 HIS A C 1
ATOM 1604 O O . HIS A 1 207 ? 14.000 -24.782 -12.983 1.00 48.84 207 HIS A O 1
ATOM 1610 N N . THR A 1 208 ? 12.916 -26.702 -12.601 1.00 43.56 208 THR A N 1
ATOM 1611 C CA . THR A 1 208 ? 12.364 -26.323 -11.291 1.00 43.56 208 THR A CA 1
ATOM 1612 C C . THR A 1 208 ? 13.220 -26.979 -10.215 1.00 43.56 208 THR A C 1
ATOM 1614 O O . THR A 1 208 ? 13.376 -28.198 -10.221 1.00 43.56 208 THR A O 1
ATOM 1617 N N . GLY A 1 209 ? 13.813 -26.201 -9.307 1.00 41.28 209 GLY A N 1
ATOM 1618 C CA . GLY A 1 209 ? 14.534 -26.770 -8.169 1.00 41.28 209 GLY A CA 1
ATOM 1619 C C . GLY A 1 209 ? 13.558 -27.518 -7.265 1.00 41.28 209 GLY A C 1
ATOM 1620 O O . GLY A 1 209 ? 12.909 -26.890 -6.439 1.00 41.28 209 GLY A O 1
ATOM 1621 N N . ASN A 1 210 ? 13.446 -28.833 -7.440 1.00 37.69 210 ASN A N 1
ATOM 1622 C CA . ASN A 1 210 ? 12.632 -29.698 -6.598 1.00 37.69 210 ASN A CA 1
ATOM 1623 C C . ASN A 1 210 ? 13.572 -30.583 -5.781 1.00 37.69 210 ASN A C 1
ATOM 1625 O O . ASN A 1 210 ? 14.325 -31.383 -6.338 1.00 37.69 210 ASN A O 1
ATOM 1629 N N . HIS A 1 211 ? 13.523 -30.450 -4.458 1.00 39.91 211 HIS A N 1
ATOM 1630 C CA . HIS A 1 211 ? 14.013 -31.499 -3.574 1.00 39.91 211 HIS A CA 1
ATOM 1631 C C . HIS A 1 211 ? 13.038 -32.678 -3.684 1.00 39.91 211 HIS A C 1
ATOM 1633 O O . HIS A 1 211 ? 11.852 -32.525 -3.399 1.00 39.91 211 HIS A O 1
ATOM 1639 N N . ILE A 1 212 ? 13.513 -33.832 -4.155 1.00 38.25 212 ILE A N 1
ATOM 1640 C CA . ILE A 1 212 ? 12.714 -35.060 -4.201 1.00 38.25 212 ILE A CA 1
ATOM 1641 C C . ILE A 1 212 ? 12.860 -35.747 -2.840 1.00 38.25 212 ILE A C 1
ATOM 1643 O O . ILE A 1 212 ? 13.967 -36.126 -2.460 1.00 38.25 212 ILE A O 1
ATOM 1647 N N . HIS A 1 213 ? 11.752 -35.894 -2.116 1.00 36.97 213 HIS A N 1
ATOM 1648 C CA . HIS A 1 213 ? 11.667 -36.723 -0.914 1.00 36.97 213 HIS A CA 1
ATOM 1649 C C . HIS A 1 213 ? 11.188 -38.114 -1.328 1.00 36.97 213 HIS A C 1
ATOM 1651 O O . HIS A 1 213 ? 10.081 -38.252 -1.848 1.00 36.97 213 HIS A O 1
ATOM 1657 N N . ILE A 1 214 ? 12.016 -39.140 -1.129 1.00 39.84 214 ILE A N 1
ATOM 1658 C CA . ILE A 1 214 ? 11.638 -40.536 -1.373 1.00 39.84 214 ILE A CA 1
ATOM 1659 C C . ILE A 1 214 ? 11.458 -41.202 -0.011 1.00 39.84 214 ILE A C 1
ATOM 1661 O O . ILE A 1 214 ? 12.387 -41.233 0.792 1.00 39.84 214 ILE A O 1
ATOM 1665 N N . ARG A 1 215 ? 10.259 -41.730 0.254 1.00 32.38 215 ARG A N 1
ATOM 1666 C CA . ARG A 1 215 ? 9.997 -42.601 1.406 1.00 32.38 215 ARG A CA 1
ATOM 1667 C C . ARG A 1 215 ? 9.892 -44.041 0.935 1.00 32.38 215 ARG A C 1
ATOM 1669 O O . ARG A 1 215 ? 8.931 -44.398 0.258 1.00 32.38 215 ARG A O 1
ATOM 1676 N N . THR A 1 216 ? 10.849 -44.863 1.342 1.00 36.41 216 THR A N 1
ATOM 1677 C CA . THR A 1 216 ? 10.779 -46.321 1.213 1.00 36.41 216 THR A CA 1
ATOM 1678 C C . THR A 1 216 ? 10.251 -46.905 2.522 1.00 36.41 216 THR A C 1
ATOM 1680 O O . THR A 1 216 ? 10.623 -46.464 3.608 1.00 36.41 216 THR A O 1
ATOM 1683 N N . ARG A 1 217 ? 9.339 -47.878 2.452 1.00 28.33 217 ARG A N 1
ATOM 1684 C CA . ARG A 1 217 ? 8.727 -48.480 3.645 1.00 28.33 217 ARG A CA 1
ATOM 1685 C C . ARG A 1 217 ? 9.785 -49.257 4.438 1.00 28.33 217 ARG A C 1
ATOM 1687 O O . ARG A 1 217 ? 10.341 -50.212 3.913 1.00 28.33 217 ARG A O 1
ATOM 1694 N N . GLY A 1 218 ? 10.008 -48.873 5.695 1.00 39.75 218 GLY A N 1
ATOM 1695 C CA . GLY A 1 218 ? 10.939 -49.552 6.609 1.00 39.75 218 GLY A CA 1
ATOM 1696 C C . GLY A 1 218 ? 12.324 -48.907 6.738 1.00 39.75 218 GLY A C 1
ATOM 1697 O O . GLY A 1 218 ? 13.091 -49.338 7.590 1.00 39.75 218 GLY A O 1
ATOM 1698 N N . GLU A 1 219 ? 12.623 -47.850 5.977 1.00 37.31 219 GLU A N 1
ATOM 1699 C CA . GLU A 1 219 ? 13.856 -47.064 6.117 1.00 37.31 219 GLU A CA 1
ATOM 1700 C C . GLU A 1 219 ? 13.546 -45.592 6.423 1.00 37.31 219 GLU A C 1
ATOM 1702 O O . GLU A 1 219 ? 12.501 -45.060 6.037 1.00 37.31 219 GLU A O 1
ATOM 1707 N N . GLY A 1 220 ? 14.457 -44.934 7.148 1.00 33.84 220 GLY A N 1
ATOM 1708 C CA . GLY A 1 220 ? 14.376 -43.504 7.431 1.00 33.84 220 GLY A CA 1
ATOM 1709 C C . GLY A 1 220 ? 14.396 -42.670 6.148 1.00 33.84 220 GLY A C 1
ATOM 1710 O O . GLY A 1 220 ? 15.006 -43.042 5.149 1.00 33.84 220 GLY A O 1
ATOM 1711 N N . GLU A 1 221 ? 13.723 -41.524 6.182 1.00 36.59 221 GLU A N 1
ATOM 1712 C CA . GLU A 1 221 ? 13.704 -40.563 5.081 1.00 36.59 221 GLU A CA 1
ATOM 1713 C C . GLU A 1 221 ? 15.141 -40.098 4.780 1.00 36.59 221 GLU A C 1
ATOM 1715 O O . GLU A 1 221 ? 15.770 -39.461 5.625 1.00 36.59 221 GLU A O 1
ATOM 1720 N N . TYR A 1 222 ? 15.690 -40.439 3.609 1.00 37.66 222 TYR A N 1
ATOM 1721 C CA . TYR A 1 222 ? 17.060 -40.065 3.252 1.00 37.66 222 TYR A CA 1
ATOM 1722 C C . TYR A 1 222 ? 17.109 -39.040 2.119 1.00 37.66 222 TYR A C 1
ATOM 1724 O O . TYR A 1 222 ? 16.376 -39.092 1.131 1.00 37.66 222 TYR A O 1
ATOM 1732 N N . HIS A 1 223 ? 18.019 -38.079 2.274 1.00 38.56 223 HIS A N 1
ATOM 1733 C CA . HIS A 1 223 ? 18.272 -37.025 1.302 1.00 38.56 223 HIS A CA 1
ATOM 1734 C C . HIS A 1 223 ? 19.275 -37.494 0.247 1.00 38.56 223 HIS A C 1
ATOM 1736 O O . HIS A 1 223 ? 20.443 -37.736 0.552 1.00 38.56 223 HIS A O 1
ATOM 1742 N N . VAL A 1 224 ? 18.869 -37.525 -1.023 1.00 38.97 224 VAL A N 1
ATOM 1743 C CA . VAL A 1 224 ? 19.830 -37.646 -2.126 1.00 38.97 224 VAL A CA 1
ATOM 1744 C C . VAL A 1 224 ? 20.470 -36.274 -2.359 1.00 38.97 224 VAL A C 1
ATOM 1746 O O . VAL A 1 224 ? 19.929 -35.425 -3.065 1.00 38.97 224 VAL A O 1
ATOM 1749 N N . ASN A 1 225 ? 21.645 -36.043 -1.769 1.00 35.47 225 ASN A N 1
ATOM 1750 C CA . ASN A 1 225 ? 22.477 -34.858 -2.012 1.00 35.47 225 ASN A CA 1
ATOM 1751 C C . ASN A 1 225 ? 23.162 -34.921 -3.395 1.00 35.47 225 ASN A C 1
ATOM 1753 O O . ASN A 1 225 ? 24.383 -34.857 -3.507 1.00 35.47 225 ASN A O 1
ATOM 1757 N N . LYS A 1 226 ? 22.392 -34.996 -4.486 1.00 38.34 226 LYS A N 1
ATOM 1758 C CA . LYS A 1 226 ? 22.891 -34.528 -5.784 1.00 38.34 226 LYS A CA 1
ATOM 1759 C C . LYS A 1 226 ? 22.642 -33.026 -5.840 1.00 38.34 226 LYS A C 1
ATOM 1761 O O . LYS A 1 226 ? 21.546 -32.578 -6.156 1.00 38.34 226 LYS A O 1
ATOM 1766 N N . ARG A 1 227 ? 23.665 -32.233 -5.505 1.00 37.38 227 ARG A N 1
ATOM 1767 C CA . ARG A 1 227 ? 23.688 -30.799 -5.821 1.00 37.38 227 ARG A CA 1
ATOM 1768 C C . ARG A 1 227 ? 23.726 -30.645 -7.344 1.00 37.38 227 ARG A C 1
ATOM 1770 O O . ARG A 1 227 ? 24.791 -30.449 -7.916 1.00 37.38 227 ARG A O 1
ATOM 1777 N N . THR A 1 228 ? 22.585 -30.716 -8.021 1.00 39.47 228 THR A N 1
ATOM 1778 C CA . THR A 1 228 ? 22.449 -30.059 -9.323 1.00 39.47 228 THR A CA 1
ATOM 1779 C C . THR A 1 228 ? 22.438 -28.562 -9.052 1.00 39.47 228 THR A C 1
ATOM 1781 O O . THR A 1 228 ? 21.386 -27.963 -8.829 1.00 39.47 228 THR A O 1
ATOM 1784 N N . PHE A 1 229 ? 23.631 -27.965 -8.987 1.00 41.12 229 PHE A N 1
ATOM 1785 C CA . PHE A 1 229 ? 23.770 -26.534 -9.206 1.00 41.12 229 PHE A CA 1
ATOM 1786 C C . PHE A 1 229 ? 23.234 -26.277 -10.609 1.00 41.12 229 PHE A C 1
ATOM 1788 O O . PHE A 1 229 ? 23.837 -26.683 -11.597 1.00 41.12 229 PHE A O 1
ATOM 1795 N N . VAL A 1 230 ? 22.049 -25.684 -10.688 1.00 50.22 230 VAL A N 1
ATOM 1796 C CA . VAL A 1 230 ? 21.572 -25.127 -11.946 1.00 50.22 230 VAL A CA 1
ATOM 1797 C C . VAL A 1 230 ? 22.430 -23.890 -12.171 1.00 50.22 230 VAL A C 1
ATOM 1799 O O . VAL A 1 230 ? 22.234 -22.889 -11.482 1.00 50.22 230 VAL A O 1
ATOM 1802 N N . GLU A 1 231 ? 23.432 -24.007 -13.042 1.00 52.56 231 GLU A N 1
ATOM 1803 C CA . GLU A 1 231 ? 24.268 -22.883 -13.457 1.00 52.56 231 GLU A CA 1
ATOM 1804 C C . GLU A 1 231 ? 23.352 -21.800 -14.034 1.00 52.56 231 GLU A C 1
ATOM 1806 O O . GLU A 1 231 ? 22.594 -22.037 -14.978 1.00 52.56 231 GLU A O 1
ATOM 1811 N N . GLU A 1 232 ? 23.330 -20.636 -13.387 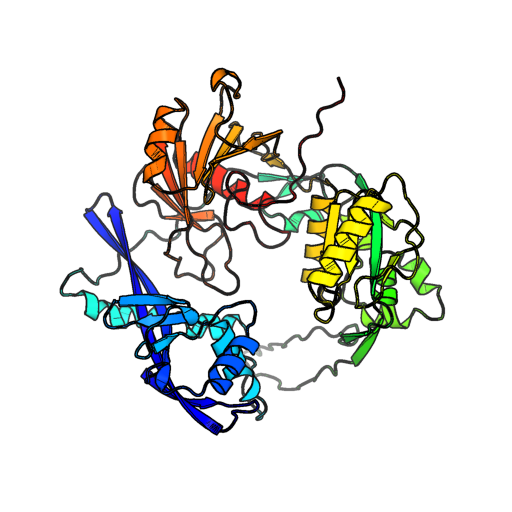1.00 64.25 232 GLU A N 1
ATOM 1812 C CA . GLU A 1 232 ? 22.551 -19.507 -13.874 1.00 64.25 232 GLU A CA 1
ATOM 1813 C C . GLU A 1 232 ? 23.340 -18.831 -14.992 1.00 64.25 232 GLU A C 1
ATOM 1815 O O . GLU A 1 232 ? 24.490 -18.442 -14.803 1.00 64.25 232 GLU A O 1
ATOM 1820 N N . THR A 1 233 ? 22.727 -18.679 -16.162 1.00 68.56 233 THR A N 1
ATOM 1821 C CA . THR A 1 233 ? 23.338 -17.982 -17.290 1.00 68.56 233 THR A CA 1
ATOM 1822 C C . THR A 1 233 ? 23.163 -16.474 -17.091 1.00 68.56 233 THR A C 1
ATOM 1824 O O . THR A 1 233 ? 22.020 -16.009 -16.980 1.00 68.56 233 THR A O 1
ATOM 1827 N N . PRO A 1 234 ? 24.251 -15.688 -17.027 1.00 77.06 234 PRO A N 1
ATOM 1828 C CA . PRO A 1 234 ? 24.150 -14.240 -16.978 1.00 77.06 234 PRO A CA 1
ATOM 1829 C C . PRO A 1 234 ? 23.737 -13.706 -18.352 1.00 77.06 234 PRO A C 1
ATOM 1831 O O . PRO A 1 234 ? 24.289 -14.081 -19.385 1.00 77.06 234 PRO A O 1
ATOM 1834 N N . HIS A 1 235 ? 22.771 -12.799 -18.356 1.00 81.25 235 HIS A N 1
ATOM 1835 C CA . HIS A 1 235 ? 22.344 -12.050 -19.526 1.00 81.25 235 HIS A CA 1
ATOM 1836 C C . HIS A 1 235 ? 22.511 -10.561 -19.267 1.00 81.25 235 HIS A C 1
ATOM 1838 O O . HIS A 1 235 ? 22.221 -10.066 -18.175 1.00 81.25 235 HIS A O 1
ATOM 1844 N N . GLU A 1 236 ? 22.923 -9.849 -20.303 1.00 86.56 236 GLU A N 1
ATOM 1845 C CA . GLU A 1 236 ? 22.976 -8.397 -20.330 1.00 86.56 236 GLU A CA 1
ATOM 1846 C C . GLU A 1 236 ? 21.882 -7.903 -21.273 1.00 86.56 236 GLU A C 1
ATOM 1848 O O . GLU A 1 236 ? 21.801 -8.345 -22.416 1.00 86.56 236 GLU A O 1
ATOM 1853 N N . LEU A 1 237 ? 20.998 -7.046 -20.764 1.00 86.56 237 LEU A N 1
ATOM 1854 C CA . LEU A 1 237 ? 19.897 -6.468 -21.529 1.00 86.56 237 LEU A CA 1
ATOM 1855 C C . LEU A 1 237 ? 19.986 -4.951 -21.456 1.00 86.56 237 LEU A C 1
ATOM 1857 O O . LEU A 1 237 ? 20.016 -4.375 -20.367 1.00 86.56 237 LEU A O 1
ATOM 1861 N N . SER A 1 238 ? 19.969 -4.283 -22.602 1.00 88.88 238 SER A N 1
ATOM 1862 C CA . SER A 1 238 ? 19.784 -2.836 -22.639 1.00 88.88 238 SER A CA 1
ATOM 1863 C C . SER A 1 238 ? 18.385 -2.448 -22.140 1.00 88.88 238 SER A C 1
ATOM 1865 O O . SER A 1 238 ? 17.409 -3.196 -22.266 1.00 88.88 238 SER A O 1
ATOM 1867 N N . THR A 1 239 ? 18.240 -1.231 -21.616 1.00 87.12 239 THR A N 1
ATOM 1868 C CA . THR A 1 239 ? 16.925 -0.674 -21.240 1.00 87.12 239 THR A CA 1
ATOM 1869 C C . THR A 1 239 ? 15.946 -0.640 -22.419 1.00 87.12 239 THR A C 1
ATOM 1871 O O . THR A 1 239 ? 14.742 -0.820 -22.228 1.00 87.12 239 THR A O 1
ATOM 1874 N N . ARG A 1 240 ? 16.453 -0.483 -23.649 1.00 88.25 240 ARG A N 1
ATOM 1875 C CA . ARG A 1 240 ? 15.672 -0.590 -24.888 1.00 88.25 240 ARG A CA 1
ATOM 1876 C C . ARG A 1 240 ? 15.130 -2.005 -25.095 1.00 88.25 240 ARG A C 1
ATOM 1878 O O . ARG A 1 240 ? 13.937 -2.154 -25.342 1.00 88.25 240 ARG A O 1
ATOM 1885 N N . GLU A 1 241 ? 15.971 -3.030 -24.990 1.00 89.94 241 GLU A N 1
ATOM 1886 C CA . GLU A 1 241 ? 15.560 -4.437 -25.137 1.00 89.94 241 GLU A CA 1
ATOM 1887 C C . GLU A 1 241 ? 14.545 -4.850 -24.073 1.00 89.94 241 GLU A C 1
ATOM 1889 O O . GLU A 1 241 ? 13.572 -5.541 -24.374 1.00 89.94 241 GLU A O 1
ATOM 1894 N N . LEU A 1 242 ? 14.709 -4.351 -22.847 1.00 89.94 242 LEU A N 1
ATOM 1895 C CA . LEU A 1 242 ? 13.750 -4.562 -21.770 1.00 89.94 242 LEU A CA 1
ATOM 1896 C C . LEU A 1 242 ? 12.372 -3.968 -22.112 1.00 89.94 242 LEU A C 1
ATOM 1898 O O . LEU A 1 242 ? 11.347 -4.634 -21.956 1.00 89.94 242 LEU A O 1
ATOM 1902 N N . LEU A 1 243 ? 12.325 -2.740 -22.642 1.00 88.94 243 LEU A N 1
ATOM 1903 C CA . LEU A 1 243 ? 11.071 -2.150 -23.122 1.00 88.94 243 LEU A CA 1
ATOM 1904 C C . LEU A 1 243 ? 10.468 -2.932 -24.287 1.00 88.94 243 LEU A C 1
ATOM 1906 O O . LEU A 1 243 ? 9.257 -3.155 -24.301 1.00 88.94 243 LEU A O 1
ATOM 1910 N N . LEU A 1 244 ? 11.290 -3.363 -25.244 1.00 87.12 244 LEU A N 1
ATOM 1911 C CA . LEU A 1 244 ? 10.829 -4.170 -26.369 1.00 87.12 244 LEU A CA 1
ATOM 1912 C C . LEU A 1 244 ? 10.163 -5.456 -25.877 1.00 87.12 244 LEU A C 1
ATOM 1914 O O . LEU A 1 244 ? 9.036 -5.735 -26.274 1.00 87.12 244 LEU A O 1
ATOM 1918 N N . TYR A 1 245 ? 10.783 -6.172 -24.936 1.00 92.00 245 TYR A N 1
ATOM 1919 C CA . TYR A 1 245 ? 10.204 -7.383 -24.358 1.00 92.00 245 TYR A CA 1
ATOM 1920 C C . TYR A 1 245 ? 8.819 -7.158 -23.740 1.00 92.00 245 TYR A C 1
ATOM 1922 O O . TYR A 1 245 ? 7.894 -7.946 -23.946 1.00 92.00 245 TYR A O 1
ATOM 1930 N N . HIS A 1 246 ? 8.666 -6.090 -22.954 1.00 93.50 246 HIS A N 1
ATOM 1931 C CA . HIS A 1 246 ? 7.443 -5.866 -22.189 1.00 93.50 246 HIS A CA 1
ATOM 1932 C C . HIS A 1 246 ? 6.313 -5.210 -22.993 1.00 93.50 246 HIS A C 1
ATOM 1934 O O . HIS A 1 246 ? 5.146 -5.473 -22.686 1.00 93.50 246 HIS A O 1
ATOM 1940 N N . PHE A 1 247 ? 6.644 -4.391 -23.996 1.00 90.50 247 PHE A N 1
ATOM 1941 C CA . PHE A 1 247 ? 5.708 -3.536 -24.736 1.00 90.50 247 PHE A CA 1
ATOM 1942 C C . PHE A 1 247 ? 5.617 -3.851 -26.237 1.00 90.50 247 PHE A C 1
ATOM 1944 O O . PHE A 1 247 ? 4.973 -3.111 -26.978 1.00 90.50 247 PHE A O 1
ATOM 1951 N N . VAL A 1 248 ? 6.226 -4.936 -26.715 1.00 86.88 248 VAL A N 1
ATOM 1952 C CA . VAL A 1 248 ? 6.037 -5.428 -28.087 1.00 86.88 248 VAL A CA 1
ATOM 1953 C C . VAL A 1 248 ? 5.513 -6.859 -28.059 1.00 86.88 248 VAL A C 1
ATOM 1955 O O . VAL A 1 248 ? 5.826 -7.651 -27.172 1.00 86.88 248 VAL A O 1
ATOM 1958 N N . ASP A 1 249 ? 4.678 -7.185 -29.043 1.00 85.50 249 ASP A N 1
ATOM 1959 C CA . ASP A 1 249 ? 4.172 -8.535 -29.236 1.00 85.50 249 ASP A CA 1
ATOM 1960 C C . ASP A 1 249 ? 5.283 -9.568 -29.389 1.00 85.50 249 ASP A C 1
ATOM 1962 O O . ASP A 1 249 ? 6.223 -9.392 -30.167 1.00 85.50 249 ASP A O 1
ATOM 1966 N N . ARG A 1 250 ? 5.120 -10.695 -28.689 1.00 85.56 250 ARG A N 1
ATOM 1967 C CA . ARG A 1 250 ? 6.093 -11.792 -28.682 1.00 85.56 250 ARG A CA 1
ATOM 1968 C C . ARG A 1 250 ? 6.397 -12.309 -30.088 1.00 85.56 250 ARG A C 1
ATOM 1970 O O . ARG A 1 250 ? 7.557 -12.560 -30.386 1.00 85.56 250 ARG A O 1
ATOM 1977 N N . GLU A 1 251 ? 5.386 -12.427 -30.945 1.00 84.31 251 GLU A N 1
ATOM 1978 C CA . GLU A 1 251 ? 5.549 -12.879 -32.335 1.00 84.31 251 GLU A CA 1
ATOM 1979 C C . GLU A 1 251 ? 6.463 -11.943 -33.138 1.00 84.31 251 GLU A C 1
ATOM 1981 O O . GLU A 1 251 ? 7.318 -12.394 -33.898 1.00 84.31 251 GLU A O 1
ATOM 1986 N N . ARG A 1 252 ? 6.354 -10.625 -32.915 1.00 84.00 252 ARG A N 1
ATOM 1987 C CA . ARG A 1 252 ? 7.218 -9.635 -33.575 1.00 84.00 252 ARG A CA 1
ATOM 1988 C C . ARG A 1 252 ? 8.670 -9.762 -33.112 1.00 84.00 252 ARG A C 1
ATOM 1990 O O . ARG A 1 252 ? 9.566 -9.704 -33.947 1.00 84.00 252 ARG A O 1
ATOM 1997 N N . LEU A 1 253 ? 8.891 -9.993 -31.816 1.00 83.69 253 LEU A N 1
ATOM 1998 C CA . LEU A 1 253 ? 10.229 -10.221 -31.252 1.00 83.69 253 LEU A CA 1
ATOM 1999 C C . LEU A 1 253 ? 10.844 -11.547 -31.729 1.00 83.69 253 LEU A C 1
ATOM 2001 O O . LEU A 1 253 ? 12.041 -11.619 -31.979 1.00 83.69 253 LEU A O 1
ATOM 2005 N N . GLN A 1 254 ? 10.037 -12.602 -31.886 1.00 83.75 254 GLN A N 1
ATOM 2006 C CA . GLN A 1 254 ? 10.503 -13.906 -32.382 1.00 83.75 254 GLN A CA 1
ATOM 2007 C C . GLN A 1 254 ? 11.022 -13.833 -33.822 1.00 83.75 254 GLN A C 1
ATOM 2009 O O . GLN A 1 254 ? 12.005 -14.499 -34.161 1.00 83.75 254 GLN A O 1
ATOM 2014 N N . ASN A 1 255 ? 10.375 -13.007 -34.646 1.00 82.62 255 ASN A N 1
ATOM 2015 C CA . ASN A 1 255 ? 10.731 -12.808 -36.048 1.00 82.62 255 ASN A CA 1
ATOM 2016 C C . ASN A 1 255 ? 11.927 -11.855 -36.235 1.00 82.62 255 ASN A C 1
ATOM 2018 O O . ASN A 1 255 ? 12.545 -11.844 -37.301 1.00 82.62 255 ASN A O 1
ATOM 2022 N N . ALA A 1 256 ? 12.301 -11.083 -35.210 1.00 80.56 256 ALA A N 1
ATOM 2023 C CA . ALA A 1 256 ? 13.465 -10.207 -35.243 1.00 80.56 256 ALA A CA 1
ATOM 2024 C C . ALA A 1 256 ? 14.763 -11.005 -35.005 1.00 80.56 256 ALA A C 1
ATOM 2026 O O . ALA A 1 256 ? 15.012 -11.519 -33.914 1.00 80.56 256 ALA A O 1
ATOM 2027 N N . LYS A 1 257 ? 15.628 -11.090 -36.030 1.00 68.44 257 LYS A N 1
ATOM 2028 C CA . LYS A 1 257 ? 16.885 -11.870 -35.979 1.00 68.44 257 LYS A CA 1
ATOM 2029 C C . LYS A 1 257 ? 17.787 -11.505 -34.790 1.00 68.44 257 LYS A C 1
ATOM 2031 O O . LYS A 1 257 ? 18.393 -12.403 -34.213 1.00 68.44 257 LYS A O 1
ATOM 2036 N N . ASN A 1 258 ? 17.824 -10.232 -34.393 1.00 70.50 258 ASN A N 1
ATOM 2037 C CA . ASN A 1 258 ? 18.749 -9.729 -33.369 1.00 70.50 258 ASN A CA 1
ATOM 2038 C C . ASN A 1 258 ? 18.186 -9.778 -31.934 1.00 70.50 258 ASN A C 1
ATOM 2040 O O . ASN A 1 258 ? 18.929 -9.548 -30.987 1.00 70.50 258 ASN A O 1
ATOM 2044 N N . GLU A 1 259 ? 16.906 -10.115 -31.740 1.00 79.56 259 GLU A N 1
ATOM 2045 C CA . GLU A 1 259 ? 16.220 -9.957 -30.440 1.00 79.56 259 GLU A CA 1
ATOM 2046 C C . GLU A 1 259 ? 15.847 -11.300 -29.780 1.00 79.56 259 GLU A C 1
ATOM 2048 O O . GLU A 1 259 ? 15.284 -11.338 -28.685 1.00 79.56 259 GLU A O 1
ATOM 2053 N N . LYS A 1 260 ? 16.219 -12.435 -30.391 1.00 80.88 260 LYS A N 1
ATOM 2054 C CA . LYS A 1 260 ? 15.964 -13.780 -29.833 1.00 80.88 260 LYS A CA 1
ATOM 2055 C C . LYS A 1 260 ? 16.596 -13.993 -28.454 1.00 80.88 260 LYS A C 1
ATOM 2057 O O . LYS A 1 260 ? 16.022 -14.693 -27.621 1.00 80.88 260 LYS A O 1
ATOM 2062 N N . HIS A 1 261 ? 17.749 -13.373 -28.200 1.00 84.75 261 HIS A N 1
ATOM 2063 C CA . HIS A 1 261 ? 18.440 -13.456 -26.914 1.00 84.75 261 HIS A CA 1
ATOM 2064 C C . HIS A 1 261 ? 17.616 -12.822 -25.772 1.00 84.75 261 HIS A C 1
ATOM 2066 O O . HIS A 1 261 ? 17.639 -13.327 -24.651 1.00 84.75 261 HIS A O 1
ATOM 2072 N N . VAL A 1 262 ? 16.813 -11.789 -26.063 1.00 86.38 262 VAL A N 1
ATOM 2073 C CA . VAL A 1 262 ? 15.924 -11.129 -25.091 1.00 86.38 262 VAL A CA 1
ATOM 2074 C C . VAL A 1 262 ? 14.842 -12.095 -24.609 1.00 86.38 262 VAL A C 1
ATOM 2076 O O . VAL A 1 262 ? 14.574 -12.201 -23.412 1.00 86.38 262 VAL A O 1
ATOM 2079 N N . LEU A 1 263 ? 14.246 -12.856 -25.535 1.00 87.06 263 LEU A N 1
ATOM 2080 C CA . LEU A 1 263 ? 13.242 -13.874 -25.210 1.00 87.06 263 LEU A CA 1
ATOM 2081 C C . LEU A 1 263 ? 13.827 -15.002 -24.354 1.00 87.06 263 LEU A C 1
ATOM 2083 O O . LEU A 1 263 ? 13.149 -15.486 -23.448 1.00 87.06 263 LEU A O 1
ATOM 2087 N N . ALA A 1 264 ? 15.074 -15.402 -24.623 1.00 83.31 264 ALA A N 1
ATOM 2088 C CA . ALA A 1 264 ? 15.782 -16.387 -23.813 1.00 83.31 264 ALA A CA 1
ATOM 2089 C C . ALA A 1 264 ? 16.047 -15.853 -22.397 1.00 83.31 264 ALA A C 1
ATOM 2091 O O . ALA A 1 264 ? 15.690 -16.511 -21.425 1.00 83.31 264 ALA A O 1
ATOM 2092 N N . ALA A 1 265 ? 16.560 -14.626 -22.267 1.00 85.25 265 ALA A N 1
ATOM 2093 C CA . ALA A 1 265 ? 16.821 -14.001 -20.970 1.00 85.25 265 ALA A CA 1
ATOM 2094 C C . ALA A 1 265 ? 15.543 -13.817 -20.125 1.00 85.25 265 ALA A C 1
ATOM 2096 O O . ALA A 1 265 ? 15.578 -13.870 -18.893 1.00 85.25 265 ALA A O 1
ATOM 2097 N N . MET A 1 266 ? 14.390 -13.610 -20.770 1.00 87.75 266 MET A N 1
ATOM 2098 C CA . MET A 1 266 ? 13.120 -13.275 -20.116 1.00 87.75 266 MET A CA 1
ATOM 2099 C C . MET A 1 266 ? 12.095 -14.416 -20.055 1.00 87.75 266 MET A C 1
ATOM 2101 O O . MET A 1 266 ? 10.960 -14.185 -19.642 1.00 87.75 266 MET A O 1
ATOM 2105 N N . TRP A 1 267 ? 12.483 -15.655 -20.376 1.00 83.81 267 TRP A N 1
ATOM 2106 C CA . TRP A 1 267 ? 11.561 -16.788 -20.550 1.00 83.81 267 TRP A CA 1
ATOM 2107 C C . TRP A 1 267 ? 10.592 -17.040 -19.375 1.00 83.81 267 TRP A C 1
ATOM 2109 O O . TRP A 1 267 ? 9.457 -17.469 -19.587 1.00 83.81 267 TRP A O 1
ATOM 2119 N N . ASN A 1 268 ? 11.022 -16.772 -18.137 1.00 82.00 268 ASN A N 1
ATOM 2120 C CA . ASN A 1 268 ? 10.259 -17.005 -16.906 1.00 82.00 268 ASN A CA 1
ATOM 2121 C C . ASN A 1 268 ? 9.474 -15.779 -16.401 1.00 82.00 268 ASN A C 1
ATOM 2123 O O . ASN A 1 268 ? 8.745 -15.882 -15.408 1.00 82.00 268 ASN A O 1
ATOM 2127 N N . VAL A 1 269 ? 9.612 -14.629 -17.060 1.00 86.44 269 VAL A N 1
ATOM 2128 C CA . VAL A 1 269 ? 8.948 -13.373 -16.697 1.00 86.44 269 VAL A CA 1
ATOM 2129 C C . VAL A 1 269 ? 7.870 -13.080 -17.732 1.00 86.44 269 VAL A C 1
ATOM 2131 O O . VAL A 1 269 ? 8.193 -12.941 -18.906 1.00 86.44 269 VAL A O 1
ATOM 2134 N N . PRO A 1 270 ? 6.587 -12.957 -17.365 1.00 87.56 270 PRO A N 1
ATOM 2135 C CA . PRO A 1 270 ? 5.561 -12.590 -18.333 1.00 87.56 270 PRO A CA 1
ATOM 2136 C C . PRO A 1 270 ? 5.772 -11.150 -18.832 1.00 87.56 270 PRO A C 1
ATOM 2138 O O . PRO A 1 270 ? 6.048 -10.247 -18.041 1.00 87.56 270 PRO A O 1
ATOM 2141 N N . SER A 1 271 ? 5.614 -10.914 -20.139 1.00 92.69 271 SER A N 1
ATOM 2142 C CA . SER A 1 271 ? 5.616 -9.548 -20.679 1.00 92.69 271 SER A CA 1
ATOM 2143 C C . SER A 1 271 ? 4.410 -8.750 -20.164 1.00 92.69 271 SER A C 1
ATOM 2145 O O . SER A 1 271 ? 3.382 -9.324 -19.776 1.00 92.69 271 SER A O 1
ATOM 2147 N N . LEU A 1 272 ? 4.512 -7.414 -20.153 1.00 93.38 272 LEU A N 1
ATOM 2148 C CA . LEU A 1 272 ? 3.419 -6.564 -19.663 1.00 93.38 272 LEU A CA 1
ATOM 2149 C C . LEU A 1 272 ? 2.202 -6.661 -20.585 1.00 93.38 272 LEU A C 1
ATOM 2151 O O . LEU A 1 272 ? 1.104 -6.881 -20.083 1.00 93.38 272 LEU A O 1
ATOM 2155 N N . ILE A 1 273 ? 2.400 -6.620 -21.910 1.00 92.38 273 ILE A N 1
ATOM 2156 C CA . ILE A 1 273 ? 1.319 -6.828 -22.891 1.00 92.38 273 ILE A CA 1
ATOM 2157 C C . ILE A 1 273 ? 0.596 -8.157 -22.657 1.00 92.38 273 ILE A C 1
ATOM 2159 O O . ILE A 1 273 ? -0.632 -8.188 -22.596 1.00 92.38 273 ILE A O 1
ATOM 2163 N N . ALA A 1 274 ? 1.329 -9.263 -22.492 1.00 91.19 274 ALA A N 1
ATOM 2164 C CA . ALA A 1 274 ? 0.700 -10.566 -22.283 1.00 91.19 274 ALA A CA 1
ATOM 2165 C C . ALA A 1 274 ? -0.071 -10.623 -20.955 1.00 91.19 274 ALA A C 1
ATOM 2167 O O . ALA A 1 274 ? -1.137 -11.234 -20.882 1.00 91.19 274 ALA A O 1
ATOM 2168 N N . THR A 1 275 ? 0.452 -9.976 -19.912 1.00 93.19 275 THR A N 1
ATOM 2169 C CA . THR A 1 275 ? -0.214 -9.869 -18.607 1.00 93.19 275 THR A CA 1
ATOM 2170 C C . THR A 1 275 ? -1.505 -9.055 -18.712 1.00 93.19 275 THR A C 1
ATOM 2172 O O . THR A 1 275 ? -2.551 -9.501 -18.251 1.00 93.19 275 THR A O 1
ATOM 2175 N N . TRP A 1 276 ? -1.467 -7.911 -19.393 1.00 93.69 276 TRP A N 1
ATOM 2176 C CA . TRP A 1 276 ? -2.621 -7.032 -19.582 1.00 93.69 276 TRP A CA 1
ATOM 2177 C C . TRP A 1 276 ? -3.722 -7.678 -20.421 1.00 93.69 276 TRP A C 1
ATOM 2179 O O . TRP A 1 276 ? -4.889 -7.630 -20.032 1.00 93.69 276 TRP A O 1
ATOM 2189 N N . ARG A 1 277 ? -3.362 -8.394 -21.493 1.00 91.56 277 ARG A N 1
ATOM 2190 C CA . ARG A 1 277 ? -4.334 -9.154 -22.295 1.00 91.56 277 ARG A CA 1
ATOM 2191 C C . ARG A 1 277 ? -5.108 -10.172 -21.461 1.00 91.56 277 ARG A C 1
ATOM 2193 O O . ARG A 1 277 ? -6.319 -10.297 -21.622 1.00 91.56 277 ARG A O 1
ATOM 2200 N N . LYS A 1 278 ? -4.447 -10.865 -20.524 1.00 91.06 278 LYS A N 1
ATOM 2201 C CA . LYS A 1 278 ? -5.124 -11.800 -19.600 1.00 91.06 278 LYS A CA 1
ATOM 2202 C C . LYS A 1 278 ? -6.154 -11.097 -18.720 1.00 91.06 278 LYS A C 1
ATOM 2204 O O . LYS A 1 278 ? -7.201 -11.675 -18.425 1.00 91.06 278 LYS A O 1
ATOM 2209 N N . TRP A 1 279 ? -5.865 -9.857 -18.340 1.00 93.56 279 TRP A N 1
ATOM 2210 C CA . TRP A 1 279 ? -6.740 -9.001 -17.547 1.00 93.56 279 TRP A CA 1
ATOM 2211 C C . TRP A 1 279 ? -7.843 -8.313 -18.359 1.00 93.56 279 TRP A C 1
ATOM 2213 O O . TRP A 1 279 ? -8.660 -7.618 -17.764 1.00 93.56 279 TRP A O 1
ATOM 2223 N N . GLY A 1 280 ? -7.900 -8.519 -19.681 1.00 91.31 280 GLY A N 1
ATOM 2224 C CA . GLY A 1 280 ? -8.863 -7.854 -20.562 1.00 91.31 280 GLY A CA 1
ATOM 2225 C C . GLY A 1 280 ? -8.504 -6.400 -20.883 1.00 91.31 280 GLY A C 1
ATOM 2226 O O . GLY A 1 280 ? -9.372 -5.644 -21.305 1.00 91.31 280 GLY A O 1
ATOM 2227 N N . LEU A 1 281 ? -7.247 -6.005 -20.676 1.00 93.00 281 LEU A N 1
ATOM 2228 C CA . LEU A 1 281 ? -6.739 -4.666 -20.965 1.00 93.00 281 LEU A CA 1
ATOM 2229 C C . LEU A 1 281 ? -5.882 -4.675 -22.231 1.00 93.00 281 LEU A C 1
ATOM 2231 O O . LEU A 1 281 ? -5.226 -5.672 -22.543 1.00 93.00 281 LEU A O 1
ATOM 2235 N N . ASP A 1 282 ? -5.844 -3.537 -22.916 1.00 92.00 282 ASP A N 1
ATOM 2236 C CA . ASP A 1 282 ? -4.983 -3.319 -24.074 1.00 92.00 282 ASP A CA 1
ATOM 2237 C C . ASP A 1 282 ? -3.933 -2.247 -23.767 1.00 92.00 282 ASP A C 1
ATOM 2239 O O . ASP A 1 282 ? -4.242 -1.168 -23.252 1.00 92.00 282 ASP A O 1
ATOM 2243 N N . LEU A 1 283 ? -2.677 -2.571 -24.054 1.00 90.81 283 LEU A N 1
ATOM 2244 C CA . LEU A 1 283 ? -1.516 -1.749 -23.742 1.00 90.81 283 LEU A CA 1
ATOM 2245 C C . LEU A 1 283 ? -0.870 -1.303 -25.049 1.00 90.81 283 LEU A C 1
ATOM 2247 O O . LEU A 1 283 ? -0.206 -2.090 -25.723 1.00 90.81 283 LEU A O 1
ATOM 2251 N N . GLU A 1 284 ? -1.032 -0.027 -25.382 1.00 91.00 284 GLU A N 1
ATOM 2252 C CA . GLU A 1 284 ? -0.551 0.528 -26.639 1.00 91.00 284 GLU A CA 1
ATOM 2253 C C . GLU A 1 284 ? 0.643 1.464 -26.405 1.00 91.00 284 GLU A C 1
ATOM 2255 O O . GLU A 1 284 ? 0.472 2.568 -25.877 1.00 91.00 284 GLU A O 1
ATOM 2260 N N . PRO A 1 285 ? 1.863 1.090 -26.824 1.00 89.88 285 PRO A N 1
ATOM 2261 C CA . PRO A 1 285 ? 3.008 1.985 -26.743 1.00 89.88 285 PRO A CA 1
ATOM 2262 C C . PRO A 1 285 ? 2.922 3.105 -27.792 1.00 89.88 285 PRO A C 1
ATOM 2264 O O . PRO A 1 285 ? 2.811 2.859 -28.995 1.00 89.88 285 PRO A O 1
ATOM 2267 N N . VAL A 1 286 ? 3.054 4.356 -27.352 1.00 89.19 286 VAL A N 1
ATOM 2268 C CA . VAL A 1 286 ? 3.081 5.536 -28.223 1.00 89.19 286 VAL A CA 1
ATOM 2269 C C . VAL A 1 286 ? 4.487 5.721 -28.790 1.00 89.19 286 VAL A C 1
ATOM 2271 O O . VAL A 1 286 ? 5.457 5.871 -28.046 1.00 89.19 286 VAL A O 1
ATOM 2274 N N . ARG A 1 287 ? 4.598 5.755 -30.122 1.00 85.00 287 ARG A N 1
ATOM 2275 C CA . ARG A 1 287 ? 5.874 5.860 -30.849 1.00 85.00 287 ARG A CA 1
ATOM 2276 C C . ARG A 1 287 ? 6.154 7.286 -31.352 1.00 85.00 287 ARG A C 1
ATOM 2278 O O . ARG A 1 287 ? 5.194 8.009 -31.617 1.00 85.00 287 ARG A O 1
ATOM 2285 N N . PRO A 1 288 ? 7.437 7.675 -31.512 1.00 86.31 288 PRO A N 1
ATOM 2286 C CA . PRO A 1 288 ? 8.651 6.962 -31.061 1.00 86.31 288 PRO A CA 1
ATOM 2287 C C . PRO A 1 288 ? 8.797 6.995 -29.524 1.00 86.31 288 PRO A C 1
ATOM 2289 O O . PRO A 1 288 ? 8.145 7.809 -28.893 1.00 86.31 288 PRO A O 1
ATOM 2292 N N . PRO A 1 289 ? 9.582 6.150 -28.850 1.00 89.94 289 PRO A N 1
ATOM 2293 C CA . PRO A 1 289 ? 9.854 6.343 -27.418 1.00 89.94 289 PRO A CA 1
ATOM 2294 C C . PRO A 1 289 ? 10.714 7.603 -27.163 1.00 89.94 289 PRO A C 1
ATOM 2296 O O . PRO A 1 289 ? 11.218 8.211 -28.104 1.00 89.94 289 PRO A O 1
ATOM 2299 N N . VAL A 1 290 ? 10.862 8.011 -25.899 1.00 91.94 290 VAL A N 1
ATOM 2300 C CA . VAL A 1 290 ? 11.741 9.114 -25.470 1.00 91.94 290 VAL A CA 1
ATOM 2301 C C . VAL A 1 290 ? 13.075 8.544 -24.986 1.00 91.94 290 VAL A C 1
ATOM 2303 O O . VAL A 1 290 ? 13.100 7.776 -24.025 1.00 91.94 290 VAL A O 1
ATOM 2306 N N . LYS A 1 291 ? 14.183 8.936 -25.614 1.00 92.81 291 LYS A N 1
ATOM 2307 C CA . LYS A 1 291 ? 15.537 8.619 -25.131 1.00 92.81 291 LYS A CA 1
ATOM 2308 C C . LYS A 1 291 ? 16.051 9.798 -24.314 1.00 92.81 291 LYS A C 1
ATOM 2310 O O . LYS A 1 291 ? 15.872 10.943 -24.735 1.00 92.81 291 LYS A O 1
ATOM 2315 N N . TYR A 1 292 ? 16.662 9.548 -23.160 1.00 92.75 292 TYR A N 1
ATOM 2316 C CA . TYR A 1 292 ? 17.176 10.618 -22.304 1.00 92.75 292 TYR A CA 1
ATOM 2317 C C . TYR A 1 292 ? 18.577 10.314 -21.747 1.00 92.75 292 TYR A C 1
ATOM 2319 O O . TYR A 1 292 ? 18.929 9.158 -21.526 1.00 92.75 292 TYR A O 1
ATOM 2327 N N . ALA A 1 293 ? 19.384 11.348 -21.522 1.00 89.19 293 ALA A N 1
ATOM 2328 C CA . ALA A 1 293 ? 20.713 11.235 -20.924 1.00 89.19 293 ALA A CA 1
ATOM 2329 C C . ALA A 1 293 ? 20.622 11.056 -19.397 1.00 89.19 293 ALA A C 1
ATOM 2331 O O . ALA A 1 293 ? 19.647 11.494 -18.789 1.00 89.19 293 ALA A O 1
ATOM 2332 N N . PRO A 1 294 ? 21.645 10.521 -18.706 1.00 83.06 294 PRO A N 1
ATOM 2333 C CA . PRO A 1 294 ? 21.647 10.422 -17.238 1.00 83.06 294 PRO A CA 1
ATOM 2334 C C . PRO A 1 294 ? 21.399 11.752 -16.496 1.00 83.06 294 PRO A C 1
ATOM 2336 O O . PRO A 1 294 ? 20.941 11.746 -15.354 1.00 83.06 294 PRO A O 1
ATOM 2339 N N . THR A 1 295 ? 21.658 12.886 -17.154 1.00 82.94 295 THR A N 1
ATOM 2340 C CA . THR A 1 295 ? 21.377 14.254 -16.683 1.00 82.94 295 THR A CA 1
ATOM 2341 C C . THR A 1 295 ? 19.886 14.621 -16.685 1.00 82.94 295 THR A C 1
ATOM 2343 O O . THR A 1 295 ? 19.511 15.650 -16.129 1.00 82.94 295 THR A O 1
ATOM 2346 N N . GLY A 1 296 ? 19.021 13.788 -17.275 1.00 82.44 296 GLY A N 1
ATOM 2347 C CA . GLY A 1 296 ? 17.588 14.045 -17.454 1.00 82.44 296 GLY A CA 1
ATOM 2348 C C . GLY A 1 296 ? 17.249 14.791 -18.749 1.00 82.44 296 GLY A C 1
ATOM 2349 O O . GLY A 1 296 ? 16.076 15.061 -19.015 1.00 82.44 296 GLY A O 1
ATOM 2350 N N . GLU A 1 297 ? 18.252 15.117 -19.566 1.00 87.25 297 GLU A N 1
ATOM 2351 C CA . GLU A 1 297 ? 18.064 15.752 -20.868 1.00 87.25 297 GLU A CA 1
ATOM 2352 C C . GLU A 1 297 ? 17.425 14.787 -21.873 1.00 87.25 297 GLU A C 1
ATOM 2354 O O . GLU A 1 297 ? 17.822 13.632 -21.979 1.00 87.25 297 GLU A O 1
ATOM 2359 N N . VAL A 1 298 ? 16.425 15.258 -22.622 1.00 89.25 298 VAL A N 1
ATOM 2360 C CA . VAL A 1 298 ? 15.771 14.464 -23.673 1.00 89.25 298 VAL A CA 1
ATOM 2361 C C . VAL A 1 298 ? 16.597 14.555 -24.947 1.00 89.25 298 VAL A C 1
ATOM 2363 O O . VAL A 1 298 ? 16.703 15.640 -25.511 1.00 89.25 298 VAL A O 1
ATOM 2366 N N . LEU A 1 299 ? 17.103 13.410 -25.395 1.00 87.38 299 LEU A N 1
ATOM 2367 C CA . LEU A 1 299 ? 17.930 13.259 -26.589 1.00 87.38 299 LEU A CA 1
ATOM 2368 C C . LEU A 1 299 ? 17.072 12.993 -27.832 1.00 87.38 299 LEU A C 1
ATOM 2370 O O . LEU A 1 299 ? 17.301 13.571 -28.887 1.00 87.38 299 LEU A O 1
ATOM 2374 N N . GLU A 1 300 ? 16.033 12.159 -27.699 1.00 85.81 300 GLU A N 1
ATOM 2375 C CA . GLU A 1 300 ? 15.144 11.782 -28.806 1.00 85.81 300 GLU A CA 1
ATOM 2376 C C . GLU A 1 300 ? 13.677 11.704 -28.360 1.00 85.81 300 GLU A C 1
ATOM 2378 O O . GLU A 1 300 ? 13.369 11.459 -27.192 1.00 85.81 300 GLU A O 1
ATOM 2383 N N . GLY A 1 301 ? 12.745 11.876 -29.304 1.00 78.56 301 GLY A N 1
ATOM 2384 C CA . GLY A 1 301 ? 11.313 11.628 -29.084 1.00 78.56 301 GLY A CA 1
ATOM 2385 C C . GLY A 1 301 ? 10.547 12.714 -28.310 1.00 78.56 301 GLY A C 1
ATOM 2386 O O . GLY A 1 301 ? 9.397 12.482 -27.931 1.00 78.56 301 GLY A O 1
ATOM 2387 N N . GLY A 1 302 ? 11.137 13.896 -28.101 1.00 69.12 302 GLY A N 1
ATOM 2388 C CA . GLY A 1 302 ? 10.587 15.008 -27.307 1.00 69.12 302 GLY A CA 1
ATOM 2389 C C . GLY A 1 302 ? 9.486 15.872 -27.951 1.00 69.12 302 GLY A C 1
ATOM 2390 O O . GLY A 1 302 ? 9.236 16.972 -27.467 1.00 69.12 302 GLY A O 1
ATOM 2391 N N . SER A 1 303 ? 8.830 15.432 -29.028 1.00 72.44 303 SER A N 1
ATOM 2392 C CA . SER A 1 303 ? 7.781 16.207 -29.715 1.00 72.44 303 SER A CA 1
ATOM 2393 C C . SER A 1 303 ? 6.400 16.060 -29.058 1.00 72.44 303 SER A C 1
ATOM 2395 O O . SER A 1 303 ? 6.051 14.975 -28.593 1.00 72.44 303 SER A O 1
ATOM 2397 N N . LYS A 1 304 ? 5.582 17.128 -29.074 1.00 71.25 304 LYS A N 1
ATOM 2398 C CA . LYS A 1 304 ? 4.215 17.170 -28.507 1.00 71.25 304 LYS A CA 1
ATOM 2399 C C . LYS A 1 304 ? 3.354 15.991 -28.984 1.00 71.25 304 LYS A C 1
ATOM 2401 O O . LYS A 1 304 ? 3.362 15.652 -30.166 1.00 71.25 304 LYS A O 1
ATOM 2406 N N . ARG A 1 305 ? 2.575 15.395 -28.071 1.00 75.38 305 ARG A N 1
ATOM 2407 C CA . ARG A 1 305 ? 1.703 14.240 -28.355 1.00 75.38 305 ARG A CA 1
ATOM 2408 C C . ARG A 1 305 ? 0.315 14.431 -27.774 1.00 75.38 305 ARG A C 1
ATOM 2410 O O . ARG A 1 305 ? 0.170 14.974 -26.685 1.00 75.38 305 ARG A O 1
ATOM 2417 N N . ASN A 1 306 ? -0.688 13.927 -28.486 1.00 71.44 306 ASN A N 1
ATOM 2418 C CA . ASN A 1 306 ? -2.076 13.950 -28.041 1.00 71.44 306 ASN A CA 1
ATOM 2419 C C . ASN A 1 306 ? -2.547 12.545 -27.634 1.00 71.44 306 ASN A C 1
ATOM 2421 O O . ASN A 1 306 ? -2.220 11.546 -28.285 1.00 71.44 306 ASN A O 1
ATOM 2425 N N . GLY A 1 307 ? -3.355 12.487 -26.572 1.00 78.06 307 GLY A N 1
ATOM 2426 C CA . GLY A 1 307 ? -3.989 11.258 -26.087 1.00 78.06 307 GLY A CA 1
ATOM 2427 C C . GLY A 1 307 ? -3.017 10.232 -25.503 1.00 78.06 307 GLY A C 1
ATOM 2428 O O . GLY A 1 307 ? -3.127 9.054 -25.819 1.00 78.06 307 GLY A O 1
ATOM 2429 N N . VAL A 1 308 ? -2.050 10.676 -24.698 1.00 87.06 308 VAL A N 1
ATOM 2430 C CA . VAL A 1 308 ? -1.213 9.782 -23.885 1.00 87.06 308 VAL A CA 1
ATOM 2431 C C . VAL A 1 308 ? -1.834 9.700 -22.494 1.00 87.06 308 VAL A C 1
ATOM 2433 O O . VAL A 1 308 ? -1.985 10.730 -21.836 1.00 87.06 308 VAL A O 1
ATOM 2436 N N . ASP A 1 309 ? -2.156 8.494 -22.036 1.00 87.56 309 ASP A N 1
ATOM 2437 C CA . ASP A 1 309 ? -2.793 8.286 -20.731 1.00 87.56 309 ASP A CA 1
ATOM 2438 C C . ASP A 1 309 ? -1.769 8.310 -19.590 1.00 87.56 309 ASP A C 1
ATOM 2440 O O . ASP A 1 309 ? -2.017 8.860 -18.513 1.00 87.56 309 ASP A O 1
ATOM 2444 N N . VAL A 1 310 ? -0.592 7.722 -19.824 1.00 90.44 310 VAL A N 1
ATOM 2445 C CA . VAL A 1 310 ? 0.491 7.636 -18.838 1.00 90.44 310 VAL A CA 1
ATOM 2446 C C . VAL A 1 310 ? 1.858 7.563 -19.518 1.00 90.44 310 VAL A C 1
ATOM 2448 O O . VAL A 1 310 ? 2.012 6.964 -20.580 1.00 90.44 310 VAL A O 1
ATOM 2451 N N . ALA A 1 311 ? 2.872 8.165 -18.899 1.00 91.19 311 ALA A N 1
ATOM 2452 C CA . ALA A 1 311 ? 4.270 7.986 -19.280 1.00 91.19 311 ALA A CA 1
ATOM 2453 C C . ALA A 1 311 ? 4.977 7.049 -18.295 1.00 91.19 311 ALA A C 1
ATOM 2455 O O . ALA A 1 311 ? 4.845 7.226 -17.085 1.00 91.19 311 ALA A O 1
ATOM 2456 N N . VAL A 1 312 ? 5.748 6.090 -18.802 1.00 93.06 312 VAL A N 1
ATOM 2457 C CA . VAL A 1 312 ? 6.619 5.205 -18.021 1.00 93.06 312 VAL A CA 1
ATOM 2458 C C . VAL A 1 312 ? 8.066 5.605 -18.267 1.00 93.06 312 VAL A C 1
ATOM 2460 O O . VAL A 1 312 ? 8.544 5.526 -19.395 1.00 93.06 312 VAL A O 1
ATOM 2463 N N . ILE A 1 313 ? 8.760 6.015 -17.210 1.00 92.25 313 ILE A N 1
ATOM 2464 C CA . ILE A 1 313 ? 10.188 6.334 -17.226 1.00 92.25 313 ILE A CA 1
ATOM 2465 C C . ILE A 1 313 ? 10.935 5.176 -16.570 1.00 92.25 313 ILE A C 1
ATOM 2467 O O . ILE A 1 313 ? 10.786 4.949 -15.368 1.00 92.25 313 ILE A O 1
ATOM 2471 N N . LEU A 1 314 ? 11.748 4.460 -17.344 1.00 91.81 314 LEU A N 1
ATOM 2472 C CA . LEU A 1 314 ? 12.762 3.570 -16.787 1.00 91.81 314 LEU A CA 1
ATOM 2473 C C . LEU A 1 314 ? 13.865 4.429 -16.180 1.00 91.81 314 LEU A C 1
ATOM 2475 O O . LEU A 1 314 ? 14.530 5.114 -16.935 1.00 91.81 314 LEU A O 1
ATOM 2479 N N . ALA A 1 315 ? 14.078 4.402 -14.866 1.00 88.75 315 ALA A N 1
ATOM 2480 C CA . ALA A 1 315 ? 15.133 5.175 -14.211 1.00 88.75 315 ALA A CA 1
ATOM 2481 C C . ALA A 1 315 ? 15.951 4.274 -13.269 1.00 88.75 315 ALA A C 1
ATOM 2483 O O . ALA A 1 315 ? 15.448 3.907 -12.207 1.00 88.75 315 ALA A O 1
ATOM 2484 N N . PRO A 1 316 ? 17.180 3.875 -13.645 1.00 83.44 316 PRO A N 1
ATOM 2485 C CA . PRO A 1 316 ? 18.070 3.137 -12.751 1.00 83.44 316 PRO A CA 1
ATOM 2486 C C . PRO A 1 316 ? 18.583 4.040 -11.625 1.00 83.44 316 PRO A C 1
ATOM 2488 O O . PRO A 1 316 ? 18.621 5.259 -11.786 1.00 83.44 316 PRO A O 1
ATOM 2491 N N . GLU A 1 317 ? 19.064 3.445 -10.531 1.00 78.62 317 GLU A N 1
ATOM 2492 C CA . GLU A 1 317 ? 19.548 4.165 -9.334 1.00 78.62 317 GLU A CA 1
ATOM 2493 C C . GLU A 1 317 ? 20.641 5.202 -9.634 1.00 78.62 317 GLU A C 1
ATOM 2495 O O . GLU A 1 317 ? 20.753 6.217 -8.955 1.00 78.62 317 GLU A O 1
ATOM 2500 N N . SER A 1 318 ? 21.407 5.004 -10.712 1.00 77.81 318 SER A N 1
ATOM 2501 C CA . SER A 1 318 ? 22.406 5.977 -11.171 1.00 77.81 318 SER A CA 1
ATOM 2502 C C . SER A 1 318 ? 21.820 7.330 -11.616 1.00 77.81 318 SER A C 1
ATOM 2504 O O . SER A 1 318 ? 22.564 8.301 -11.744 1.00 77.81 318 SER A O 1
ATOM 2506 N N . VAL A 1 319 ? 20.514 7.413 -11.901 1.00 81.19 319 VAL A N 1
ATOM 2507 C CA . VAL A 1 319 ? 19.843 8.661 -12.297 1.00 81.19 319 VAL A CA 1
ATOM 2508 C C . VAL A 1 319 ? 19.430 9.424 -11.044 1.00 81.19 319 VAL A C 1
ATOM 2510 O O . VAL A 1 319 ? 18.536 9.010 -10.311 1.00 81.19 319 VAL A O 1
ATOM 2513 N N . LYS A 1 320 ? 20.060 10.579 -10.815 1.00 82.12 320 LYS A N 1
ATOM 2514 C CA . LYS A 1 320 ? 19.783 11.424 -9.645 1.00 82.12 320 LYS A CA 1
ATOM 2515 C C . LYS A 1 320 ? 18.343 11.953 -9.654 1.00 82.12 320 LYS A C 1
ATOM 2517 O O . LYS A 1 320 ? 17.800 12.299 -10.704 1.00 82.12 320 LYS A O 1
ATOM 2522 N N . GLN A 1 321 ? 17.768 12.136 -8.466 1.00 83.88 321 GLN A N 1
ATOM 2523 C CA . GLN A 1 321 ? 16.400 12.640 -8.294 1.00 83.88 321 GLN A CA 1
ATOM 2524 C C . GLN A 1 321 ? 16.155 13.990 -8.996 1.00 83.88 321 GLN A C 1
ATOM 2526 O O . GLN A 1 321 ? 15.127 14.171 -9.642 1.00 83.88 321 GLN A O 1
ATOM 2531 N N . LEU A 1 322 ? 17.124 14.912 -8.944 1.00 83.69 322 LEU A N 1
ATOM 2532 C CA . LEU A 1 322 ? 17.024 16.227 -9.592 1.00 83.69 322 LEU A CA 1
ATOM 2533 C C . LEU A 1 322 ? 16.877 16.122 -11.123 1.00 83.69 322 LEU A C 1
ATOM 2535 O O . LEU A 1 322 ? 16.045 16.808 -11.717 1.00 83.69 322 LEU A O 1
ATOM 2539 N N . ALA A 1 323 ? 17.631 15.214 -11.749 1.00 87.06 323 ALA A N 1
ATOM 2540 C CA . ALA A 1 323 ? 17.524 14.914 -13.177 1.00 87.06 323 ALA A CA 1
ATOM 2541 C C . ALA A 1 323 ? 16.159 14.293 -13.517 1.00 87.06 323 ALA A C 1
ATOM 2543 O O . ALA A 1 323 ? 15.496 14.685 -14.481 1.00 87.06 323 ALA A O 1
ATOM 2544 N N . LEU A 1 324 ? 15.704 13.355 -12.685 1.00 89.12 324 LEU A N 1
ATOM 2545 C CA . LEU A 1 324 ? 14.411 12.701 -12.842 1.00 89.12 324 LEU A CA 1
ATOM 2546 C C . LEU A 1 324 ? 13.240 13.693 -12.733 1.00 89.12 324 LEU A C 1
ATOM 2548 O O . LEU A 1 324 ? 12.281 13.607 -13.501 1.00 89.12 324 LEU A O 1
ATOM 2552 N N . ASP A 1 325 ? 13.303 14.647 -11.807 1.00 88.62 325 ASP A N 1
ATOM 2553 C CA . ASP A 1 325 ? 12.251 15.647 -11.619 1.00 88.62 325 ASP A CA 1
ATOM 2554 C C . ASP A 1 325 ? 12.210 16.674 -12.758 1.00 88.62 325 ASP A C 1
ATOM 2556 O O . ASP A 1 325 ? 11.118 17.034 -13.218 1.00 88.62 325 ASP A O 1
ATOM 2560 N N . ALA A 1 326 ? 13.369 17.061 -13.300 1.00 88.56 326 ALA A N 1
ATOM 2561 C CA . ALA A 1 326 ? 13.449 17.853 -14.526 1.00 88.56 326 ALA A CA 1
ATOM 2562 C C . ALA A 1 326 ? 12.801 17.120 -15.716 1.00 88.56 326 ALA A C 1
ATOM 2564 O O . ALA A 1 326 ? 11.957 17.694 -16.415 1.00 88.56 326 ALA A O 1
ATOM 2565 N N . LEU A 1 327 ? 13.104 15.830 -15.893 1.00 90.44 327 LEU A N 1
ATOM 2566 C CA . LEU A 1 327 ? 12.519 15.000 -16.947 1.00 90.44 327 LEU A CA 1
ATOM 2567 C C . LEU A 1 327 ? 10.996 14.853 -16.792 1.00 90.44 327 LEU A C 1
ATOM 2569 O O . LEU A 1 327 ? 10.254 15.058 -17.756 1.00 90.44 327 LEU A O 1
ATOM 2573 N N . LYS A 1 328 ? 10.495 14.572 -15.577 1.00 91.50 328 LYS A N 1
ATOM 2574 C CA . LYS A 1 328 ? 9.045 14.526 -15.290 1.00 91.50 328 LYS A CA 1
ATOM 2575 C C . LYS A 1 328 ? 8.365 15.842 -15.658 1.00 91.50 328 LYS A C 1
ATOM 2577 O O . LYS A 1 328 ? 7.284 15.830 -16.248 1.00 91.50 328 LYS A O 1
ATOM 2582 N N . LYS A 1 329 ? 8.975 16.979 -15.300 1.00 89.19 329 LYS A N 1
ATOM 2583 C CA . LYS A 1 329 ? 8.445 18.314 -15.607 1.00 89.19 329 LYS A CA 1
ATOM 2584 C C . LYS A 1 329 ? 8.371 18.538 -17.116 1.00 89.19 329 LYS A C 1
ATOM 2586 O O . LYS A 1 329 ? 7.336 18.997 -17.596 1.00 89.19 329 LYS A O 1
ATOM 2591 N N . LYS A 1 330 ? 9.416 18.154 -17.855 1.00 86.75 330 LYS A N 1
ATOM 2592 C CA . LYS A 1 330 ? 9.469 18.247 -19.320 1.00 86.75 330 LYS A CA 1
ATOM 2593 C C . LYS A 1 330 ? 8.382 17.394 -19.981 1.00 86.75 330 LYS A C 1
ATOM 2595 O O . LYS A 1 330 ? 7.590 17.911 -20.760 1.00 86.75 330 LYS A O 1
ATOM 2600 N N . ILE A 1 331 ? 8.244 16.128 -19.581 1.00 87.75 331 ILE A N 1
ATOM 2601 C CA . ILE A 1 331 ? 7.196 15.224 -20.090 1.00 87.75 331 ILE A CA 1
ATOM 2602 C C . ILE A 1 331 ? 5.790 15.785 -19.820 1.00 87.75 331 ILE A C 1
ATOM 2604 O O . ILE A 1 331 ? 4.945 15.806 -20.714 1.00 87.75 331 ILE A O 1
ATOM 2608 N N . ARG A 1 332 ? 5.527 16.299 -18.613 1.00 89.00 332 ARG A N 1
ATOM 2609 C CA . ARG A 1 332 ? 4.220 16.894 -18.285 1.00 89.00 332 ARG A CA 1
ATOM 2610 C C . ARG A 1 332 ? 3.933 18.161 -19.089 1.00 89.00 332 ARG A C 1
ATOM 2612 O O . ARG A 1 332 ? 2.817 18.343 -19.574 1.00 89.00 332 ARG A O 1
ATOM 2619 N N . ARG A 1 333 ? 4.920 19.051 -19.218 1.00 85.94 333 ARG A N 1
ATOM 2620 C CA . ARG A 1 333 ? 4.751 20.366 -19.851 1.00 85.94 333 ARG A CA 1
ATOM 2621 C C . ARG A 1 333 ? 4.673 20.269 -21.371 1.00 85.94 333 ARG A C 1
ATOM 2623 O O . ARG A 1 333 ? 3.733 20.819 -21.956 1.00 85.94 333 ARG A O 1
ATOM 2630 N N . ASP A 1 334 ? 5.634 19.572 -21.966 1.00 81.44 334 ASP A N 1
ATOM 2631 C CA . ASP A 1 334 ? 5.905 19.594 -23.404 1.00 81.44 334 ASP A CA 1
ATOM 2632 C C . ASP A 1 334 ? 5.126 18.486 -24.119 1.00 81.44 334 ASP A C 1
ATOM 2634 O O . ASP A 1 334 ? 4.555 18.705 -25.187 1.00 81.44 334 ASP A O 1
ATOM 2638 N N . LEU A 1 335 ? 5.013 17.312 -23.484 1.00 79.00 335 LEU A N 1
ATOM 2639 C CA . LEU A 1 335 ? 4.295 16.154 -24.030 1.00 79.00 335 LEU A CA 1
ATOM 2640 C C . LEU A 1 335 ? 2.849 16.051 -23.522 1.00 79.00 335 LEU A C 1
ATOM 2642 O O . LEU A 1 335 ? 2.133 15.140 -23.926 1.00 79.00 335 LEU A O 1
ATOM 2646 N N . LYS A 1 336 ? 2.418 16.985 -22.658 1.00 82.06 336 LYS A N 1
ATOM 2647 C CA . LYS A 1 336 ? 1.052 17.094 -22.107 1.00 82.06 336 LYS A CA 1
ATOM 2648 C C . LYS A 1 336 ? 0.537 15.818 -21.431 1.00 82.06 336 LYS A C 1
ATOM 2650 O O . LYS A 1 336 ? -0.667 15.583 -21.375 1.00 82.06 336 LYS A O 1
ATOM 2655 N N . VAL A 1 337 ? 1.437 15.016 -20.862 1.00 83.75 337 VAL A N 1
ATOM 2656 C CA . VAL A 1 337 ? 1.071 13.792 -20.140 1.00 83.75 337 VAL A CA 1
ATOM 2657 C C . VAL A 1 337 ? 0.851 14.112 -18.668 1.00 83.75 337 VAL A C 1
ATOM 2659 O O . VAL A 1 337 ? 1.783 14.509 -17.978 1.00 83.75 337 VAL A O 1
ATOM 2662 N N . GLN A 1 338 ? -0.363 13.923 -18.153 1.00 80.81 338 GLN A N 1
ATOM 2663 C CA . GLN A 1 338 ? -0.656 14.244 -16.749 1.00 80.81 338 GLN A CA 1
ATOM 2664 C C . GLN A 1 338 ? -0.020 13.240 -15.776 1.00 80.81 338 GLN A C 1
ATOM 2666 O O . GLN A 1 338 ? 0.505 13.615 -14.722 1.00 80.81 338 GLN A O 1
ATOM 2671 N N . ARG A 1 339 ? -0.043 11.952 -16.131 1.00 86.94 339 ARG A N 1
ATOM 2672 C CA . ARG A 1 339 ? 0.375 10.856 -15.253 1.00 86.94 339 ARG A CA 1
ATOM 2673 C C . ARG A 1 339 ? 1.739 10.329 -15.671 1.00 86.94 339 ARG A C 1
ATOM 2675 O O . ARG A 1 339 ? 1.940 9.934 -16.813 1.00 86.94 339 ARG A O 1
ATOM 2682 N N . VAL A 1 340 ? 2.673 10.301 -14.727 1.00 87.88 340 VAL A N 1
ATOM 2683 C CA . VAL A 1 340 ? 4.030 9.791 -14.943 1.00 87.88 340 VAL A CA 1
ATOM 2684 C C . VAL A 1 340 ? 4.323 8.735 -13.888 1.00 87.88 340 VAL A C 1
ATOM 2686 O O . VAL A 1 340 ? 4.123 8.979 -12.698 1.00 87.88 340 VAL A O 1
ATOM 2689 N N . GLN A 1 341 ? 4.792 7.576 -14.334 1.00 89.00 341 GLN A N 1
ATOM 2690 C CA . GLN A 1 341 ? 5.245 6.467 -13.516 1.00 89.00 341 GLN A CA 1
ATOM 2691 C C . GLN A 1 341 ? 6.742 6.278 -13.741 1.00 89.00 341 GLN A C 1
ATOM 2693 O O . GLN A 1 341 ? 7.185 6.107 -14.871 1.00 89.00 341 GLN A O 1
ATOM 2698 N N . VAL A 1 342 ? 7.515 6.283 -12.661 1.00 89.31 342 VAL A N 1
ATOM 2699 C CA . VAL A 1 342 ? 8.941 5.947 -12.703 1.00 89.31 342 VAL A CA 1
ATOM 2700 C C . VAL A 1 342 ? 9.112 4.519 -12.210 1.00 89.31 342 VAL A C 1
ATOM 2702 O O . VAL A 1 342 ? 8.405 4.104 -11.290 1.00 89.31 342 VAL A O 1
ATOM 2705 N N . VAL A 1 343 ? 10.008 3.762 -12.830 1.00 89.31 343 VAL A N 1
ATOM 2706 C CA . VAL A 1 343 ? 10.301 2.383 -12.439 1.00 89.31 343 VAL A CA 1
ATOM 2707 C C . VAL A 1 343 ? 11.789 2.094 -12.608 1.00 89.31 343 VAL A C 1
ATOM 2709 O O . VAL A 1 343 ? 12.382 2.451 -13.626 1.00 89.31 343 VAL A O 1
ATOM 2712 N N . ASN A 1 344 ? 12.395 1.450 -11.610 1.00 86.31 344 ASN A N 1
ATOM 2713 C CA . ASN A 1 344 ? 13.748 0.919 -11.751 1.00 86.31 344 ASN A CA 1
ATOM 2714 C C . ASN A 1 344 ? 13.698 -0.258 -12.748 1.00 86.31 344 ASN A C 1
ATOM 2716 O O . ASN A 1 344 ? 12.860 -1.146 -12.549 1.00 86.31 344 ASN A O 1
ATOM 2720 N N . PRO A 1 345 ? 14.553 -0.292 -13.790 1.00 86.50 345 PRO A N 1
ATOM 2721 C CA . PRO A 1 345 ? 14.647 -1.413 -14.724 1.00 86.50 345 PRO A CA 1
ATOM 2722 C C . PRO A 1 345 ? 14.647 -2.804 -14.069 1.00 86.50 345 PRO A C 1
ATOM 2724 O O . PRO A 1 345 ? 13.973 -3.700 -14.574 1.00 86.50 345 PRO A O 1
ATOM 2727 N N . ASP A 1 346 ? 15.288 -2.970 -12.910 1.00 83.38 346 ASP A N 1
ATOM 2728 C CA . ASP A 1 346 ? 15.349 -4.250 -12.185 1.00 83.38 346 ASP A CA 1
ATOM 2729 C C . ASP A 1 346 ? 13.963 -4.800 -11.815 1.00 83.38 346 ASP A C 1
ATOM 2731 O O . ASP A 1 346 ? 13.743 -6.011 -11.802 1.00 83.38 346 ASP A O 1
ATOM 2735 N N . THR A 1 347 ? 12.985 -3.913 -11.607 1.00 84.06 347 THR A N 1
ATOM 2736 C CA . THR A 1 347 ? 11.582 -4.271 -11.323 1.00 84.06 347 THR A CA 1
ATOM 2737 C C . THR A 1 347 ? 10.980 -5.124 -12.440 1.00 84.06 347 THR A C 1
ATOM 2739 O O . THR A 1 347 ? 10.119 -5.965 -12.196 1.00 84.06 347 THR A O 1
ATOM 2742 N N . LEU A 1 348 ? 11.413 -4.911 -13.684 1.00 87.88 348 LEU A N 1
ATOM 2743 C CA . LEU A 1 348 ? 10.893 -5.625 -14.845 1.00 87.88 348 LEU A CA 1
ATOM 2744 C C . LEU A 1 348 ? 11.566 -6.989 -15.050 1.00 87.88 348 LEU A C 1
ATOM 2746 O O . LEU A 1 348 ? 11.027 -7.827 -15.767 1.00 87.88 348 LEU A O 1
ATOM 2750 N N . LEU A 1 349 ? 12.701 -7.253 -14.397 1.00 83.88 349 LEU A N 1
ATOM 2751 C CA . LEU A 1 349 ? 13.444 -8.509 -14.538 1.00 83.88 349 LEU A CA 1
ATOM 2752 C C . LEU A 1 349 ? 12.876 -9.660 -13.705 1.00 83.88 349 LEU A C 1
ATOM 2754 O O . LEU A 1 349 ? 13.230 -10.818 -13.948 1.00 83.88 349 LEU A O 1
ATOM 2758 N N . ALA A 1 350 ? 12.008 -9.364 -12.739 1.00 82.19 350 ALA A N 1
ATOM 2759 C CA . ALA A 1 350 ? 11.476 -10.334 -11.797 1.00 82.19 350 ALA A CA 1
ATOM 2760 C C . ALA A 1 350 ? 9.952 -10.483 -11.936 1.00 82.19 350 ALA A C 1
ATOM 2762 O O . ALA A 1 350 ? 9.210 -9.524 -12.144 1.00 82.19 350 ALA A O 1
ATOM 2763 N N . ARG A 1 351 ? 9.465 -11.730 -11.891 1.00 85.56 351 ARG A N 1
ATOM 2764 C CA . ARG A 1 351 ? 8.083 -12.075 -12.269 1.00 85.56 351 ARG A CA 1
ATOM 2765 C C . ARG A 1 351 ? 7.029 -11.403 -11.385 1.00 85.56 351 ARG A C 1
ATOM 2767 O O . ARG A 1 351 ? 6.006 -10.952 -11.908 1.00 85.56 351 ARG A O 1
ATOM 2774 N N . ALA A 1 352 ? 7.229 -11.391 -10.068 1.00 82.00 352 ALA A N 1
ATOM 2775 C CA . ALA A 1 352 ? 6.256 -10.828 -9.136 1.00 82.00 352 ALA A CA 1
ATOM 2776 C C . ALA A 1 352 ? 6.236 -9.297 -9.249 1.00 82.00 352 ALA A C 1
ATOM 2778 O O . ALA A 1 352 ? 5.176 -8.694 -9.384 1.00 82.00 352 ALA A O 1
ATOM 2779 N N . GLU A 1 353 ? 7.410 -8.687 -9.304 1.00 85.12 353 GLU A N 1
ATOM 2780 C CA . GLU A 1 353 ? 7.657 -7.257 -9.410 1.00 85.12 353 GLU A CA 1
ATOM 2781 C C . GLU A 1 353 ? 7.097 -6.699 -10.721 1.00 85.12 353 GLU A C 1
ATOM 2783 O O . GLU A 1 353 ? 6.317 -5.748 -10.688 1.00 85.12 353 GLU A O 1
ATOM 2788 N N . ALA A 1 354 ? 7.368 -7.353 -11.855 1.00 88.25 354 ALA A N 1
ATOM 2789 C CA . ALA A 1 354 ? 6.827 -6.972 -13.157 1.00 88.25 354 ALA A CA 1
ATOM 2790 C C . ALA A 1 354 ? 5.292 -7.063 -13.192 1.00 88.25 354 ALA A C 1
ATOM 2792 O O . ALA A 1 354 ? 4.630 -6.173 -13.724 1.00 88.25 354 ALA A O 1
ATOM 2793 N N . SER A 1 355 ? 4.704 -8.101 -12.584 1.00 89.94 355 SER A N 1
ATOM 2794 C CA . SER A 1 355 ? 3.241 -8.243 -12.494 1.00 89.94 355 SER A CA 1
ATOM 2795 C C . SER A 1 355 ? 2.621 -7.181 -11.580 1.00 89.94 355 SER A C 1
ATOM 2797 O O . SER A 1 355 ? 1.571 -6.623 -11.891 1.00 89.94 355 SER A O 1
ATOM 2799 N N . SER A 1 356 ? 3.280 -6.868 -10.461 1.00 89.25 356 SER A N 1
ATOM 2800 C CA . SER A 1 356 ? 2.856 -5.798 -9.555 1.00 89.25 356 SER A CA 1
ATOM 2801 C C . SER A 1 356 ? 2.925 -4.439 -10.254 1.00 89.25 356 SER A C 1
ATOM 2803 O O . SER A 1 356 ? 1.968 -3.667 -10.220 1.00 89.25 356 SER A O 1
ATOM 2805 N N . PHE A 1 357 ? 4.016 -4.175 -10.978 1.00 91.12 357 PHE A N 1
ATOM 2806 C CA . PHE A 1 357 ? 4.171 -2.984 -11.804 1.00 91.12 357 PHE A CA 1
ATOM 2807 C C . PHE A 1 357 ? 3.076 -2.887 -12.871 1.00 91.12 357 PHE A C 1
ATOM 2809 O O . PHE A 1 357 ? 2.464 -1.831 -13.014 1.00 91.12 357 PHE A O 1
ATOM 2816 N N . ALA A 1 358 ? 2.769 -3.988 -13.567 1.00 92.69 358 ALA A N 1
ATOM 2817 C CA . ALA A 1 358 ? 1.686 -4.051 -14.544 1.00 92.69 358 ALA A CA 1
ATOM 2818 C C . ALA A 1 358 ? 0.346 -3.616 -13.934 1.00 92.69 358 ALA A C 1
ATOM 2820 O O . ALA A 1 358 ? -0.372 -2.820 -14.539 1.00 92.69 358 ALA A O 1
ATOM 2821 N N . TYR A 1 359 ? 0.029 -4.122 -12.738 1.00 92.56 359 TYR A N 1
ATOM 2822 C CA . TYR A 1 359 ? -1.195 -3.794 -12.009 1.00 92.56 359 TYR A CA 1
ATOM 2823 C C . TYR A 1 359 ? -1.230 -2.315 -11.621 1.00 92.56 359 TYR A C 1
ATOM 2825 O O . TYR A 1 359 ? -2.193 -1.616 -11.932 1.00 92.56 359 TYR A O 1
ATOM 2833 N N . HIS A 1 360 ? -0.159 -1.807 -11.006 1.00 89.38 360 HIS A N 1
ATOM 2834 C CA . HIS A 1 360 ? -0.073 -0.402 -10.609 1.00 89.38 360 HIS A CA 1
ATOM 2835 C C . HIS A 1 360 ? -0.150 0.547 -11.805 1.00 89.38 360 HIS A C 1
ATOM 2837 O O . HIS A 1 360 ? -0.804 1.585 -11.715 1.00 89.38 360 HIS A O 1
ATOM 2843 N N . LEU A 1 361 ? 0.469 0.189 -12.933 1.00 90.00 361 LEU A N 1
ATOM 2844 C CA . LEU A 1 361 ? 0.389 0.963 -14.165 1.00 90.00 361 LEU A CA 1
ATOM 2845 C C . LEU A 1 361 ? -1.046 1.007 -14.708 1.00 90.00 361 LEU A C 1
ATOM 2847 O O . LEU A 1 361 ? -1.506 2.082 -15.085 1.00 90.00 361 LEU A O 1
ATOM 2851 N N . ALA A 1 362 ? -1.764 -0.121 -14.698 1.00 90.25 362 ALA A N 1
ATOM 2852 C CA . ALA A 1 362 ? -3.159 -0.195 -15.136 1.00 90.25 362 ALA A CA 1
ATOM 2853 C C . ALA A 1 362 ? -4.071 0.676 -14.258 1.00 90.25 362 ALA A C 1
ATOM 2855 O O . ALA A 1 362 ? -4.782 1.545 -14.765 1.00 90.25 362 ALA A O 1
ATOM 2856 N N . VAL A 1 363 ? -3.975 0.518 -12.935 1.00 88.88 363 VAL A N 1
ATOM 2857 C CA . VAL A 1 363 ? -4.716 1.321 -11.947 1.00 88.88 363 VAL A CA 1
ATOM 2858 C C . VAL A 1 363 ? -4.409 2.810 -12.128 1.00 88.88 363 VAL A C 1
ATOM 2860 O O . VAL A 1 363 ? -5.320 3.629 -12.238 1.00 88.88 363 VAL A O 1
ATOM 2863 N N . ARG A 1 364 ? -3.127 3.174 -12.275 1.00 86.25 364 ARG A N 1
ATOM 2864 C CA . ARG A 1 364 ? -2.703 4.561 -12.512 1.00 86.25 364 ARG A CA 1
ATOM 2865 C C . ARG A 1 364 ? -3.188 5.106 -13.850 1.00 86.25 364 ARG A C 1
ATOM 2867 O O . ARG A 1 364 ? -3.432 6.304 -13.953 1.00 86.25 364 ARG A O 1
ATOM 2874 N N . ALA A 1 365 ? -3.372 4.269 -14.864 1.00 84.00 365 ALA A N 1
ATOM 2875 C CA . ALA A 1 365 ? -4.001 4.645 -16.128 1.00 84.00 365 ALA A CA 1
ATOM 2876 C C . ALA A 1 365 ? -5.536 4.778 -16.036 1.00 84.00 365 ALA A C 1
ATOM 2878 O O . ALA A 1 365 ? -6.184 5.233 -16.977 1.00 84.00 365 ALA A O 1
ATOM 2879 N N . GLY A 1 366 ? -6.126 4.477 -14.879 1.00 85.19 366 GLY A N 1
ATOM 2880 C CA . GLY A 1 366 ? -7.561 4.576 -14.629 1.00 85.19 366 GLY A CA 1
ATOM 2881 C C . GLY A 1 366 ? -8.325 3.270 -14.836 1.00 85.19 366 GLY A C 1
ATOM 2882 O O . GLY A 1 366 ? -9.547 3.302 -14.735 1.00 85.19 366 GLY A O 1
ATOM 2883 N N . ALA A 1 367 ? -7.639 2.152 -15.095 1.00 89.38 367 ALA A N 1
ATOM 2884 C CA . ALA A 1 367 ? -8.285 0.849 -15.184 1.00 89.38 367 ALA A CA 1
ATOM 2885 C C . ALA A 1 367 ? -8.739 0.394 -13.803 1.00 89.38 367 ALA A C 1
ATOM 2887 O O . ALA A 1 367 ? -7.970 0.416 -12.840 1.00 89.38 367 ALA A O 1
ATOM 2888 N N . LEU A 1 368 ? -9.993 -0.032 -13.718 1.00 91.69 368 LEU A N 1
ATOM 2889 C CA . LEU A 1 368 ? -10.593 -0.480 -12.477 1.00 91.69 368 LEU A CA 1
ATOM 2890 C C . LEU A 1 368 ? -10.433 -1.999 -12.343 1.00 91.69 368 LEU A C 1
ATOM 2892 O O . LEU A 1 368 ? -11.046 -2.742 -13.104 1.00 91.69 368 LEU A O 1
ATOM 2896 N N . PRO A 1 369 ? -9.648 -2.506 -11.383 1.00 92.88 369 PRO A N 1
ATOM 2897 C CA . PRO A 1 369 ? -9.474 -3.947 -11.227 1.00 92.88 369 PRO A CA 1
ATOM 2898 C C . PRO A 1 369 ? -10.709 -4.624 -10.627 1.00 92.88 369 PRO A C 1
ATOM 2900 O O . PRO A 1 369 ? -11.065 -5.721 -11.047 1.00 92.88 369 PRO A O 1
ATOM 2903 N N . PHE A 1 370 ? -11.366 -3.978 -9.662 1.00 94.31 370 PHE A N 1
ATOM 2904 C CA . PHE A 1 370 ? -12.524 -4.512 -8.951 1.00 94.31 370 PHE A CA 1
ATOM 2905 C C . PHE A 1 370 ? -13.342 -3.405 -8.270 1.00 94.31 370 PHE A C 1
ATOM 2907 O O . PHE A 1 370 ? -12.842 -2.296 -8.072 1.00 94.31 370 PHE A O 1
ATOM 2914 N N . LYS A 1 371 ? -14.578 -3.732 -7.877 1.00 94.25 371 LYS A N 1
ATOM 2915 C CA . LYS A 1 371 ? -15.406 -2.974 -6.921 1.00 94.25 371 LYS A CA 1
ATOM 2916 C C . LYS A 1 371 ? -15.623 -3.812 -5.662 1.00 94.25 371 LYS A C 1
ATOM 2918 O O . LYS A 1 371 ? -15.628 -5.038 -5.738 1.00 94.25 371 LYS A O 1
ATOM 2923 N N . ILE A 1 372 ? -15.781 -3.168 -4.514 1.00 94.81 372 ILE A N 1
ATOM 2924 C CA . ILE A 1 372 ? -16.121 -3.859 -3.269 1.00 94.81 372 ILE A CA 1
ATOM 2925 C C . ILE A 1 372 ? -17.641 -4.094 -3.245 1.00 94.81 372 ILE A C 1
ATOM 2927 O O . ILE A 1 372 ? -18.411 -3.181 -3.521 1.00 94.81 372 ILE A O 1
ATOM 2931 N N . GLU A 1 373 ? -18.079 -5.313 -2.945 1.00 92.94 373 GLU A N 1
ATOM 2932 C CA . GLU A 1 373 ? -19.492 -5.674 -2.771 1.00 92.94 373 GLU A CA 1
ATOM 2933 C C . GLU A 1 373 ? -19.800 -6.004 -1.310 1.00 92.94 373 GLU A C 1
ATOM 2935 O O . GLU A 1 373 ? -18.924 -6.473 -0.580 1.00 92.94 373 GLU A O 1
ATOM 2940 N N . GLY A 1 374 ? -21.065 -5.824 -0.916 1.00 87.94 374 GLY A N 1
ATOM 2941 C CA . GLY A 1 374 ? -21.564 -6.157 0.422 1.00 87.94 374 GLY A CA 1
ATOM 2942 C C . GLY A 1 374 ? -21.620 -4.984 1.399 1.00 87.94 374 GLY A C 1
ATOM 2943 O O . GLY A 1 374 ? -21.841 -5.215 2.581 1.00 87.94 374 GLY A O 1
ATOM 2944 N N . PHE A 1 375 ? -21.442 -3.752 0.914 1.00 90.31 375 PHE A N 1
ATOM 2945 C CA . PHE A 1 375 ? -21.493 -2.538 1.724 1.00 90.31 375 PHE A CA 1
ATOM 2946 C C . PHE A 1 375 ? -22.438 -1.509 1.113 1.00 90.31 375 PHE A C 1
ATOM 2948 O O . PHE A 1 375 ? -22.497 -1.363 -0.109 1.00 90.31 375 PHE A O 1
ATOM 2955 N N . SER A 1 376 ? -23.156 -0.786 1.970 1.00 89.81 376 SER A N 1
ATOM 2956 C CA . SER A 1 376 ? -24.109 0.258 1.582 1.00 89.81 376 SER A CA 1
ATOM 2957 C C . SER A 1 376 ? -23.658 1.664 1.959 1.00 89.81 376 SER A C 1
ATOM 2959 O O . SER A 1 376 ? -24.272 2.616 1.497 1.00 89.81 376 SER A O 1
ATOM 2961 N N . TRP A 1 377 ? -22.624 1.828 2.783 1.00 93.19 377 TRP A N 1
ATOM 2962 C CA . TRP A 1 377 ? -22.201 3.140 3.271 1.00 93.19 377 TRP A CA 1
ATOM 2963 C C . TRP A 1 377 ? -21.290 3.865 2.288 1.00 93.19 377 TRP A C 1
ATOM 2965 O O . TRP A 1 377 ? -20.312 3.304 1.795 1.00 93.19 377 TRP A O 1
ATOM 2975 N N . TYR A 1 378 ? -21.558 5.149 2.070 1.00 95.62 378 TYR A N 1
ATOM 2976 C CA . TYR A 1 378 ? -20.519 6.063 1.617 1.00 95.62 378 TYR A CA 1
ATOM 2977 C C . TYR A 1 378 ? -19.517 6.266 2.751 1.00 95.62 378 TYR A C 1
ATOM 2979 O O . TYR A 1 378 ? -19.883 6.286 3.927 1.00 95.62 378 TYR A O 1
ATOM 2987 N N . VAL A 1 379 ? -18.245 6.444 2.408 1.00 96.94 379 VAL A N 1
ATOM 2988 C CA . VAL A 1 379 ? -17.189 6.658 3.401 1.00 96.94 379 VAL A CA 1
ATOM 2989 C C . VAL A 1 379 ? -16.530 8.002 3.161 1.00 96.94 379 VAL A C 1
ATOM 2991 O O . VAL A 1 379 ? -15.823 8.189 2.171 1.00 96.94 379 VAL A O 1
ATOM 2994 N N . LEU A 1 380 ? -16.720 8.927 4.098 1.00 96.62 380 LEU A N 1
ATOM 2995 C CA . LEU A 1 380 ? -15.975 10.174 4.156 1.00 96.62 380 LEU A CA 1
ATOM 2996 C C . LEU A 1 380 ? -14.711 9.963 4.988 1.00 96.62 380 LEU A C 1
ATOM 2998 O O . LEU A 1 380 ? -14.743 9.913 6.214 1.00 96.62 380 LEU A O 1
ATOM 3002 N N . GLY A 1 381 ? -13.573 9.853 4.321 1.00 96.25 381 GLY A N 1
ATOM 3003 C CA . GLY A 1 381 ? -12.275 9.851 4.969 1.00 96.25 381 GLY A CA 1
ATOM 3004 C C . GLY A 1 381 ? -11.812 11.263 5.303 1.00 96.25 381 GLY A C 1
ATOM 3005 O O . GLY A 1 381 ? -11.608 12.056 4.392 1.00 96.25 381 GLY A O 1
ATOM 3006 N N . LEU A 1 382 ? -11.599 11.566 6.581 1.00 94.94 382 LEU A N 1
ATOM 3007 C CA . LEU A 1 382 ? -10.962 12.779 7.082 1.00 94.94 382 LEU A CA 1
ATOM 3008 C C . LEU A 1 382 ? -9.556 12.456 7.579 1.00 94.94 382 LEU A C 1
ATOM 3010 O O . LEU A 1 382 ? -9.349 11.546 8.384 1.00 94.94 382 LEU A O 1
ATOM 3014 N N . ARG A 1 383 ? -8.574 13.235 7.142 1.00 92.31 383 ARG A N 1
ATOM 3015 C CA . ARG A 1 383 ? -7.171 13.009 7.481 1.00 92.31 383 ARG A CA 1
ATOM 3016 C C . ARG A 1 383 ? -6.504 14.298 7.919 1.00 92.31 383 ARG A C 1
ATOM 3018 O O . ARG A 1 383 ? -6.483 15.268 7.164 1.00 92.31 383 ARG A O 1
ATOM 3025 N N . LYS A 1 384 ? -5.901 14.298 9.108 1.00 87.62 384 LYS A N 1
ATOM 3026 C CA . LYS A 1 384 ? -5.088 15.417 9.596 1.00 87.62 384 LYS A CA 1
ATOM 3027 C C . LYS A 1 384 ? -3.649 15.275 9.093 1.00 87.62 384 LYS A C 1
ATOM 3029 O O . LYS A 1 384 ? -2.909 14.413 9.555 1.00 87.62 384 LYS A O 1
ATOM 3034 N N . GLY A 1 385 ? -3.250 16.138 8.160 1.00 78.06 385 GLY A N 1
ATOM 3035 C CA . GLY A 1 385 ? -1.843 16.359 7.814 1.00 78.06 385 GLY A CA 1
ATOM 3036 C C . GLY A 1 385 ? -1.160 17.303 8.811 1.00 78.06 385 GLY A C 1
ATOM 3037 O O . GLY A 1 385 ? -1.798 17.788 9.749 1.00 78.06 385 GLY A O 1
ATOM 3038 N N . LYS A 1 386 ? 0.125 17.627 8.588 1.00 72.25 386 LYS A N 1
ATOM 3039 C CA . LYS A 1 386 ? 0.902 18.528 9.470 1.00 72.25 386 LYS A CA 1
ATOM 3040 C C . LYS A 1 386 ? 0.147 19.826 9.783 1.00 72.25 386 LYS A C 1
ATOM 3042 O O . LYS A 1 386 ? -0.079 20.141 10.947 1.00 72.25 386 LYS A O 1
ATOM 3047 N N . ASN A 1 387 ? -0.373 20.491 8.750 1.00 70.25 387 ASN A N 1
ATOM 3048 C CA . ASN A 1 387 ? -0.996 21.807 8.911 1.00 70.25 387 ASN A CA 1
ATOM 3049 C C . ASN A 1 387 ? -2.527 21.744 8.806 1.00 70.25 387 ASN A C 1
ATOM 3051 O O . ASN A 1 387 ? -3.201 22.220 9.709 1.00 70.25 387 ASN A O 1
ATOM 3055 N N . ASN A 1 388 ? -3.096 21.014 7.842 1.00 82.88 388 ASN A N 1
ATOM 3056 C CA . ASN A 1 388 ? -4.543 21.040 7.575 1.00 82.88 388 ASN A CA 1
ATOM 3057 C C . ASN A 1 388 ? -5.195 19.651 7.614 1.00 82.88 388 ASN A C 1
ATOM 3059 O O . ASN A 1 388 ? -4.510 18.629 7.537 1.00 82.88 388 ASN A O 1
ATOM 3063 N N . ILE A 1 389 ? -6.524 19.629 7.733 1.00 86.44 389 ILE A N 1
ATOM 3064 C CA . ILE A 1 389 ? -7.341 18.448 7.432 1.00 86.44 389 ILE A CA 1
ATOM 3065 C C . ILE A 1 389 ? -7.549 18.392 5.913 1.00 86.44 389 ILE A C 1
ATOM 3067 O O . ILE A 1 389 ? -7.603 19.426 5.250 1.00 86.44 389 ILE A O 1
ATOM 3071 N N . SER A 1 390 ? -7.604 17.191 5.359 1.00 90.56 390 SER A N 1
ATOM 3072 C CA . SER A 1 390 ? -8.022 16.910 3.985 1.00 90.56 390 SER A CA 1
ATOM 3073 C C . SER A 1 390 ? -9.045 15.790 4.008 1.00 90.56 390 SER A C 1
ATOM 3075 O O . SER A 1 390 ? -8.971 14.929 4.891 1.00 90.56 390 SER A O 1
ATOM 3077 N N . TRP A 1 391 ? -9.936 15.761 3.028 1.00 92.56 391 TRP A N 1
ATOM 3078 C CA . TRP A 1 391 ? -11.004 14.780 2.966 1.00 92.56 391 TRP A CA 1
ATOM 3079 C C . TRP A 1 391 ? -11.079 14.071 1.616 1.00 92.56 391 TRP A C 1
ATOM 3081 O O . TRP A 1 391 ? -10.669 14.618 0.594 1.00 92.56 391 TRP A O 1
ATOM 3091 N N . ARG A 1 392 ? -11.611 12.847 1.625 1.00 93.62 392 ARG A N 1
ATOM 3092 C CA . ARG A 1 392 ? -11.932 12.041 0.442 1.00 93.62 392 ARG A CA 1
ATOM 3093 C C . ARG A 1 392 ? -13.251 11.317 0.669 1.00 93.62 392 ARG A C 1
ATOM 3095 O O . ARG A 1 392 ? -13.384 10.599 1.655 1.00 93.62 392 ARG A O 1
ATOM 3102 N N . LEU A 1 393 ? -14.191 11.459 -0.256 1.00 94.62 393 LEU A N 1
ATOM 3103 C CA . LEU A 1 393 ? -15.454 10.731 -0.256 1.00 94.62 393 LEU A CA 1
ATOM 3104 C C . LEU A 1 393 ? -15.347 9.510 -1.172 1.00 94.62 393 LEU A C 1
ATOM 3106 O O . LEU A 1 393 ? -14.932 9.619 -2.330 1.00 94.62 393 LEU A O 1
ATOM 3110 N N . LEU A 1 394 ? -15.719 8.349 -0.644 1.00 95.38 394 LEU A N 1
ATOM 3111 C CA . LEU A 1 394 ? -15.791 7.087 -1.367 1.00 95.38 394 LEU A CA 1
ATOM 3112 C C . LEU A 1 394 ? -17.245 6.631 -1.485 1.00 95.38 394 LEU A C 1
ATOM 3114 O O . LEU A 1 394 ? -17.999 6.712 -0.514 1.00 95.38 394 LEU A O 1
ATOM 3118 N N . GLU A 1 395 ? -17.614 6.100 -2.647 1.00 94.56 395 GLU A N 1
ATOM 3119 C CA . GLU A 1 395 ? -18.852 5.329 -2.793 1.00 94.56 395 GLU A CA 1
ATOM 3120 C C . GLU A 1 395 ? -18.765 3.979 -2.051 1.00 94.56 395 GLU A C 1
ATOM 3122 O O . GLU A 1 395 ? -17.652 3.517 -1.768 1.00 94.56 395 GLU A O 1
ATOM 3127 N N . PRO A 1 396 ? -19.897 3.290 -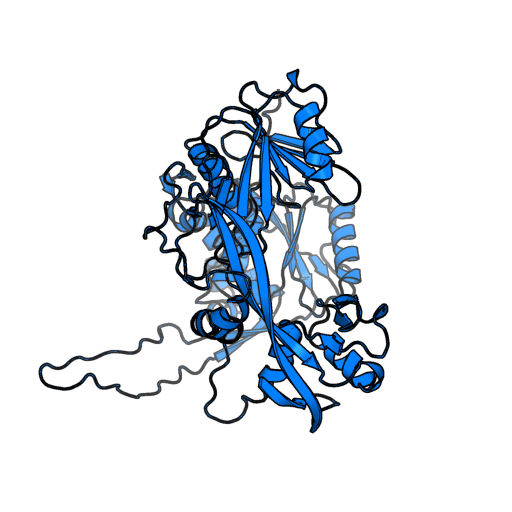1.797 1.00 92.56 396 PRO A N 1
ATOM 3128 C CA . PRO A 1 396 ? -19.890 1.982 -1.130 1.00 92.56 396 PRO A CA 1
ATOM 3129 C C . PRO A 1 396 ? -19.009 0.932 -1.822 1.00 92.56 396 PRO A C 1
ATOM 3131 O O . PRO A 1 396 ? -18.371 0.110 -1.165 1.00 92.56 396 PRO A O 1
ATOM 3134 N N . GLY A 1 397 ? -18.879 1.020 -3.152 1.00 91.38 397 GLY A N 1
ATOM 3135 C CA . GLY A 1 397 ? -17.978 0.186 -3.954 1.00 91.38 397 GLY A CA 1
ATOM 3136 C C . GLY A 1 397 ? -16.479 0.446 -3.743 1.00 91.38 397 GLY A C 1
ATOM 3137 O O . GLY A 1 397 ? -15.647 -0.241 -4.343 1.00 91.38 397 GLY A O 1
ATOM 3138 N N . GLY A 1 398 ? -16.120 1.433 -2.917 1.00 90.69 398 GLY A N 1
ATOM 3139 C CA . GLY A 1 398 ? -14.749 1.816 -2.594 1.00 90.69 398 GLY A CA 1
ATOM 3140 C C . GLY A 1 398 ? -14.079 2.733 -3.619 1.00 90.69 398 GLY A C 1
ATOM 3141 O O . GLY A 1 398 ? -12.866 2.923 -3.539 1.00 90.69 398 GLY A O 1
ATOM 3142 N N . GLN A 1 399 ? -14.811 3.293 -4.589 1.00 91.12 399 GLN A N 1
ATOM 3143 C CA . GLN A 1 399 ? -14.243 4.239 -5.557 1.00 91.12 399 GLN A CA 1
ATOM 3144 C C . GLN A 1 399 ? -14.282 5.678 -5.020 1.00 91.12 399 GLN A C 1
ATOM 3146 O O . GLN A 1 399 ? -15.296 6.087 -4.457 1.00 91.12 399 GLN A O 1
ATOM 3151 N N . PRO A 1 400 ? -13.219 6.481 -5.203 1.00 91.19 400 PRO A N 1
ATOM 3152 C CA . PRO A 1 400 ? -13.266 7.896 -4.877 1.00 91.19 400 PRO A CA 1
ATOM 3153 C C . PRO A 1 400 ? -14.207 8.646 -5.817 1.00 91.19 400 PRO A C 1
ATOM 3155 O O . PRO A 1 400 ? -14.054 8.579 -7.041 1.00 91.19 400 PRO A O 1
ATOM 3158 N N . VAL A 1 401 ? -15.138 9.389 -5.227 1.00 91.25 401 VAL A N 1
ATOM 3159 C CA . VAL A 1 401 ? -16.090 10.245 -5.947 1.00 91.25 401 VAL A CA 1
ATOM 3160 C C . VAL A 1 401 ? -15.717 11.720 -5.835 1.00 91.25 401 VAL A C 1
ATOM 3162 O O . VAL A 1 401 ? -15.894 12.461 -6.801 1.00 91.25 401 VAL A O 1
ATOM 3165 N N . ASP A 1 402 ? -15.132 12.135 -4.707 1.00 89.44 402 ASP A N 1
ATOM 3166 C CA . ASP A 1 402 ? -14.701 13.515 -4.484 1.00 89.44 402 ASP A CA 1
ATOM 3167 C C . ASP A 1 402 ? -13.583 13.611 -3.427 1.00 89.44 402 ASP A C 1
ATOM 3169 O O . ASP A 1 402 ? -13.387 12.685 -2.637 1.00 89.44 402 ASP A O 1
ATOM 3173 N N . GLU A 1 403 ? -12.813 14.699 -3.429 1.00 90.81 403 GLU A N 1
ATOM 3174 C CA . GLU A 1 403 ? -11.803 15.003 -2.404 1.00 90.81 403 GLU A CA 1
ATOM 3175 C C . GLU A 1 403 ? -11.454 16.494 -2.367 1.00 90.81 403 GLU A C 1
ATOM 3177 O O . GLU A 1 403 ? -11.490 17.184 -3.387 1.00 90.81 403 GLU A O 1
ATOM 3182 N N . GLY A 1 404 ? -11.035 16.986 -1.201 1.00 88.56 404 GLY A N 1
ATOM 3183 C CA . GLY A 1 404 ? -10.702 18.395 -1.030 1.00 88.56 404 GLY A CA 1
ATOM 3184 C C . GLY A 1 404 ? -9.891 18.705 0.231 1.00 88.56 404 GLY A C 1
ATOM 3185 O O . GLY A 1 404 ? -9.690 17.846 1.095 1.00 88.56 404 GLY A O 1
ATOM 3186 N N . PRO A 1 405 ? -9.366 19.935 0.343 1.00 89.06 405 PRO A N 1
ATOM 3187 C CA . PRO A 1 405 ? -8.775 20.431 1.578 1.00 89.06 405 PRO A CA 1
ATOM 3188 C C . PRO A 1 405 ? -9.860 20.836 2.591 1.00 89.06 405 PRO A C 1
ATOM 3190 O O . PRO A 1 405 ? -10.980 21.169 2.217 1.00 89.06 405 PRO A O 1
ATOM 3193 N N . GLY A 1 406 ? -9.502 20.867 3.874 1.00 86.12 406 GLY A N 1
ATOM 3194 C CA . GLY A 1 406 ? -10.377 21.288 4.969 1.00 86.12 406 GLY A CA 1
ATOM 3195 C C . GLY A 1 406 ? -11.379 20.218 5.398 1.00 86.12 406 GLY A C 1
ATOM 3196 O O . GLY A 1 406 ? -11.133 19.022 5.240 1.00 86.12 406 GLY A O 1
ATOM 3197 N N . PHE A 1 407 ? -12.494 20.665 5.968 1.00 85.94 407 PHE A N 1
ATOM 3198 C CA . PHE A 1 407 ? -13.713 19.866 6.041 1.00 85.94 407 PHE A CA 1
ATOM 3199 C C . PHE A 1 407 ? -14.475 20.022 4.717 1.00 85.94 407 PHE A C 1
ATOM 3201 O O . PHE A 1 407 ? -14.361 21.080 4.086 1.00 85.94 407 PHE A O 1
ATOM 3208 N N . PRO A 1 408 ? -15.234 19.007 4.268 1.00 84.81 408 PRO A N 1
ATOM 3209 C CA . PRO A 1 408 ? -16.209 19.237 3.207 1.00 84.81 408 PRO A CA 1
ATOM 3210 C C . PRO A 1 408 ? -17.207 20.307 3.674 1.00 84.81 408 PRO A C 1
ATOM 3212 O O . PRO A 1 408 ? -17.307 20.551 4.875 1.00 84.81 408 PRO A O 1
ATOM 3215 N N . GLY A 1 409 ? -17.877 20.971 2.727 1.00 74.94 409 GLY A N 1
ATOM 3216 C CA . GLY A 1 409 ? -18.738 22.131 2.977 1.00 74.94 409 GLY A CA 1
ATOM 3217 C C . GLY A 1 409 ? -19.915 21.858 3.924 1.00 74.94 409 GLY A C 1
ATOM 3218 O O . GLY A 1 409 ? -19.740 21.605 5.113 1.00 74.94 409 GLY A O 1
ATOM 3219 N N . LYS A 1 410 ? -21.146 21.978 3.429 1.00 76.94 410 LYS A N 1
ATOM 3220 C CA . LYS A 1 410 ? -22.334 21.683 4.241 1.00 76.94 410 LYS A CA 1
ATOM 3221 C C . LYS A 1 410 ? -22.486 20.168 4.398 1.00 76.94 410 LYS A C 1
ATOM 3223 O O . LYS A 1 410 ? -22.443 19.444 3.408 1.00 76.94 410 LYS A O 1
ATOM 3228 N N . GLU A 1 411 ? -22.654 19.676 5.628 1.00 76.56 411 GLU A N 1
ATOM 3229 C CA . GLU A 1 411 ? -22.830 18.238 5.902 1.00 76.56 411 GLU A CA 1
ATOM 3230 C C . GLU A 1 411 ? -24.060 17.672 5.167 1.00 76.56 411 GLU A C 1
ATOM 3232 O O . GLU A 1 411 ? -24.072 16.507 4.769 1.00 76.56 411 GLU A O 1
ATOM 3237 N N . GLU A 1 412 ? -25.067 18.514 4.928 1.00 75.12 412 GLU A N 1
ATOM 3238 C CA . GLU A 1 412 ? -26.298 18.199 4.203 1.00 75.12 412 GLU A CA 1
ATOM 3239 C C . GLU A 1 412 ? -26.069 17.839 2.725 1.00 75.12 412 GLU A C 1
ATOM 3241 O O . GLU A 1 412 ? -26.935 17.226 2.105 1.00 75.12 412 GLU A O 1
ATOM 3246 N N . GLU A 1 413 ? -24.910 18.189 2.158 1.00 83.38 413 GLU A N 1
ATOM 3247 C CA . GLU A 1 413 ? -24.529 17.836 0.784 1.00 83.38 413 GLU A CA 1
ATOM 3248 C C . GLU A 1 413 ? -23.945 16.416 0.687 1.00 83.38 413 GLU A C 1
ATOM 3250 O O . GLU A 1 413 ? -23.797 15.874 -0.412 1.00 83.38 413 GLU A O 1
ATOM 3255 N N . LEU A 1 414 ? -23.615 15.790 1.823 1.00 87.06 414 LEU A N 1
ATOM 3256 C CA . LEU A 1 414 ? -23.120 14.417 1.859 1.00 87.06 414 LEU A CA 1
ATOM 3257 C C . LEU A 1 414 ? -24.271 13.412 1.711 1.00 87.06 414 LEU A C 1
ATOM 3259 O O . LEU A 1 414 ? -25.370 13.641 2.227 1.00 87.06 414 LEU A O 1
ATOM 3263 N N . PRO A 1 415 ? -24.019 12.241 1.097 1.00 90.19 415 PRO A N 1
ATOM 3264 C CA . PRO A 1 415 ? -25.002 11.169 1.034 1.00 90.19 415 PRO A CA 1
ATOM 3265 C C . PRO A 1 415 ? -25.574 10.815 2.421 1.00 90.19 415 PRO A C 1
ATOM 3267 O O . PRO A 1 415 ? -24.832 10.785 3.412 1.00 90.19 415 PRO A O 1
ATOM 3270 N N . PRO A 1 416 ? -26.881 10.509 2.523 1.00 84.88 416 PRO A N 1
ATOM 3271 C CA . PRO A 1 416 ? -27.561 10.284 3.800 1.00 84.88 416 PRO A CA 1
ATOM 3272 C C . PRO A 1 416 ? -27.030 9.077 4.588 1.00 84.88 416 PRO A C 1
ATOM 3274 O O . PRO A 1 416 ? -27.213 9.009 5.796 1.00 84.88 416 PRO A O 1
ATOM 3277 N N . ASN A 1 417 ? -26.344 8.152 3.933 1.00 90.81 417 ASN A N 1
ATOM 3278 C CA . ASN A 1 417 ? -25.699 6.963 4.480 1.00 90.81 417 ASN A CA 1
ATOM 3279 C C . ASN A 1 417 ? -24.170 7.118 4.439 1.00 90.81 417 ASN A C 1
ATOM 3281 O O . ASN A 1 417 ? -23.478 6.325 3.800 1.00 90.81 417 ASN A O 1
ATOM 3285 N N . THR A 1 418 ? -23.636 8.149 5.097 1.00 94.88 418 THR A N 1
ATOM 3286 C CA . THR A 1 418 ? -22.185 8.396 5.170 1.00 94.88 418 THR A CA 1
ATOM 3287 C C . THR A 1 418 ? -21.615 8.014 6.537 1.00 94.88 418 THR A C 1
ATOM 3289 O O . THR A 1 418 ? -22.113 8.480 7.561 1.00 94.88 418 THR A O 1
ATOM 3292 N N . LEU A 1 419 ? -20.534 7.227 6.539 1.00 95.81 419 LEU A N 1
ATOM 3293 C CA . LEU A 1 419 ? -19.661 6.980 7.692 1.00 95.81 419 LEU A CA 1
ATOM 3294 C C . LEU A 1 419 ? -18.409 7.849 7.603 1.00 95.81 419 LEU A C 1
ATOM 3296 O O . LEU A 1 419 ? -17.802 7.967 6.535 1.00 95.81 419 LEU A O 1
ATOM 3300 N N . VAL A 1 420 ? -17.978 8.419 8.726 1.00 97.06 420 VAL A N 1
ATOM 3301 C CA . VAL A 1 420 ? -16.775 9.253 8.777 1.00 97.06 420 VAL A CA 1
ATOM 3302 C C . VAL A 1 420 ? -15.595 8.429 9.275 1.00 97.06 420 VAL A C 1
ATOM 3304 O O . VAL A 1 420 ? -15.528 8.068 10.443 1.00 97.06 420 VAL A O 1
ATOM 3307 N N . HIS A 1 421 ? -14.628 8.149 8.405 1.00 97.81 421 HIS A N 1
ATOM 3308 C CA . HIS A 1 421 ? -13.348 7.559 8.794 1.00 97.81 421 HIS A CA 1
ATOM 3309 C C . HIS A 1 421 ? -12.358 8.674 9.115 1.00 97.81 421 HIS A C 1
ATOM 3311 O O . HIS A 1 421 ? -11.931 9.389 8.217 1.00 97.81 421 HIS A O 1
ATOM 3317 N N . TYR A 1 422 ? -11.932 8.804 10.363 1.00 96.50 422 TYR A N 1
ATOM 3318 C CA . TYR A 1 422 ? -10.982 9.828 10.777 1.00 96.50 422 TYR A CA 1
ATOM 3319 C C . TYR A 1 422 ? -9.606 9.233 11.095 1.00 96.50 422 TYR A C 1
ATOM 3321 O O . TYR A 1 422 ? -9.484 8.310 11.898 1.00 96.50 422 TYR A O 1
ATOM 3329 N N . ARG A 1 423 ? -8.549 9.809 10.509 1.00 95.19 423 ARG A N 1
ATOM 3330 C CA . ARG A 1 423 ? -7.146 9.562 10.877 1.00 95.19 423 ARG A CA 1
ATOM 3331 C C . ARG A 1 423 ? -6.492 10.865 11.324 1.00 95.19 423 ARG A C 1
ATOM 3333 O O . ARG A 1 423 ? -6.287 11.782 10.527 1.00 95.19 423 ARG A O 1
ATOM 3340 N N . GLY A 1 424 ? -6.100 10.915 12.589 1.00 90.88 424 GLY A N 1
ATOM 3341 C CA . GLY A 1 424 ? -5.383 12.045 13.167 1.00 90.88 424 GLY A CA 1
ATOM 3342 C C . GLY A 1 424 ? -5.271 11.947 14.684 1.00 90.88 424 GLY A C 1
ATOM 3343 O O . GLY A 1 424 ? -5.689 10.962 15.295 1.00 90.88 424 GLY A O 1
ATOM 3344 N N . GLU A 1 425 ? -4.694 12.979 15.295 1.00 87.75 425 GLU A N 1
ATOM 3345 C CA . GLU A 1 425 ? -4.506 13.052 16.744 1.00 87.75 425 GLU A CA 1
ATOM 3346 C C . GLU A 1 425 ? -5.838 13.194 17.498 1.00 87.75 425 GLU A C 1
ATOM 3348 O O . GLU A 1 425 ? -6.777 13.844 17.021 1.00 87.75 425 GLU A O 1
ATOM 3353 N N . ARG A 1 426 ? -5.881 12.669 18.732 1.00 88.62 426 ARG A N 1
ATOM 3354 C CA . ARG A 1 426 ? -7.054 12.724 19.622 1.00 88.62 426 ARG A CA 1
ATOM 3355 C C . ARG A 1 426 ? -7.549 14.147 19.876 1.00 88.62 426 ARG A C 1
ATOM 3357 O O . ARG A 1 426 ? -8.748 14.369 19.992 1.00 88.62 426 ARG A O 1
ATOM 3364 N N . LYS A 1 427 ? -6.640 15.126 19.942 1.00 87.50 427 LYS A N 1
ATOM 3365 C CA . LYS A 1 427 ? -6.986 16.528 20.231 1.00 87.50 427 LYS A CA 1
ATOM 3366 C C . LYS A 1 427 ? -7.927 17.151 19.190 1.00 87.50 427 LYS A C 1
ATOM 3368 O O . LYS A 1 427 ? -8.738 17.996 19.548 1.00 87.50 427 LYS A O 1
ATOM 3373 N N . TYR A 1 428 ? -7.863 16.703 17.933 1.00 88.38 428 TYR A N 1
ATOM 3374 C CA . TYR A 1 428 ? -8.750 17.174 16.862 1.00 88.38 428 TYR A CA 1
ATOM 3375 C C . TYR A 1 428 ? -10.003 16.306 16.697 1.00 88.38 428 TYR A C 1
ATOM 3377 O O . TYR A 1 428 ? -10.929 16.713 16.003 1.00 88.38 428 TYR A O 1
ATOM 3385 N N . LEU A 1 429 ? -10.078 15.147 17.361 1.00 91.94 429 LEU A N 1
ATOM 3386 C CA . LEU A 1 429 ? -11.240 14.260 17.282 1.00 91.94 429 LEU A CA 1
ATOM 3387 C C . LEU A 1 429 ? -12.522 14.960 17.747 1.00 91.94 429 LEU A C 1
ATOM 3389 O O . LEU A 1 429 ? -13.548 14.862 17.086 1.00 91.94 429 LEU A O 1
ATOM 3393 N N . LYS A 1 430 ? -12.432 15.750 18.826 1.00 91.25 430 LYS A N 1
ATOM 3394 C CA . LYS A 1 430 ? -13.561 16.546 19.332 1.00 91.25 430 LYS A CA 1
ATOM 3395 C C . LYS A 1 430 ? -14.093 17.539 18.297 1.00 91.25 430 LYS A C 1
ATOM 3397 O O . LYS A 1 430 ? -15.290 17.782 18.255 1.00 91.25 430 LYS A O 1
ATOM 3402 N N . GLN A 1 431 ? -13.217 18.105 17.461 1.00 91.25 431 GLN A N 1
ATOM 3403 C CA . GLN A 1 431 ? -13.632 19.019 16.392 1.00 91.25 431 GLN A CA 1
ATOM 3404 C C . GLN A 1 431 ? -14.399 18.272 15.299 1.00 91.25 431 GLN A C 1
ATOM 3406 O O . GLN A 1 431 ? -15.390 18.785 14.799 1.00 91.25 431 GLN A O 1
ATOM 3411 N N . VAL A 1 432 ? -13.978 17.047 14.968 1.00 92.31 432 VAL A N 1
ATOM 3412 C CA . VAL A 1 432 ? -14.688 16.187 14.010 1.00 92.31 432 VAL A CA 1
ATOM 3413 C C . VAL A 1 432 ? -16.063 15.794 14.552 1.00 92.31 432 VAL A C 1
ATOM 3415 O O . VAL A 1 432 ? -17.052 15.966 13.852 1.00 92.31 432 VAL A O 1
ATOM 3418 N N . GLN A 1 433 ? -16.133 15.336 15.804 1.00 93.62 433 GLN A N 1
ATOM 3419 C CA . GLN A 1 433 ? -17.388 14.971 16.475 1.00 93.62 433 GLN A CA 1
ATOM 3420 C C . GLN A 1 433 ? -18.359 16.156 16.586 1.00 93.62 433 GLN A C 1
ATOM 3422 O O . GLN A 1 433 ? -19.561 15.990 16.434 1.00 93.62 433 GLN A O 1
ATOM 3427 N N . ALA A 1 434 ? -17.846 17.370 16.810 1.00 91.75 434 ALA A N 1
ATOM 3428 C CA . ALA A 1 434 ? -18.672 18.576 16.839 1.00 91.75 434 ALA A CA 1
ATOM 3429 C C . ALA A 1 434 ? -19.158 19.010 15.445 1.00 91.75 434 ALA A C 1
ATOM 3431 O O . ALA A 1 434 ? -20.205 19.642 15.334 1.00 91.75 434 ALA A O 1
ATOM 3432 N N . TRP A 1 435 ? -18.390 18.708 14.397 1.00 91.06 435 TRP A N 1
ATOM 3433 C CA . TRP A 1 435 ? -18.702 19.099 13.024 1.00 91.06 435 TRP A CA 1
ATOM 3434 C C . TRP A 1 435 ? -19.767 18.206 12.373 1.00 91.06 435 TRP A C 1
ATOM 3436 O O . TRP A 1 435 ? -20.548 18.707 11.573 1.00 91.06 435 TRP A O 1
ATOM 3446 N N . THR A 1 436 ? -19.810 16.911 12.705 1.00 91.50 436 THR A N 1
ATOM 3447 C CA . THR A 1 436 ? -20.726 15.949 12.073 1.00 91.50 436 THR A CA 1
ATOM 3448 C C . THR A 1 436 ? -21.661 15.285 13.073 1.00 91.50 436 THR A C 1
ATOM 3450 O O . THR A 1 436 ? -21.265 14.955 14.188 1.00 91.50 436 THR A O 1
ATOM 3453 N N . LYS A 1 437 ? -22.897 15.010 12.649 1.00 91.00 437 LYS A N 1
ATOM 3454 C CA . LYS A 1 437 ? -23.829 14.127 13.375 1.00 91.00 437 LYS A CA 1
ATOM 3455 C C . LYS A 1 437 ? -23.755 12.670 12.910 1.00 91.00 437 LYS A C 1
ATOM 3457 O O . LYS A 1 437 ? -24.437 11.815 13.473 1.00 91.00 437 LYS A O 1
ATOM 3462 N N . ARG A 1 438 ? -22.961 12.367 11.878 1.00 93.75 438 ARG A N 1
ATOM 3463 C CA . ARG A 1 438 ? -22.759 11.004 11.366 1.00 93.75 438 ARG A CA 1
ATOM 3464 C C . ARG A 1 438 ? -21.946 10.149 12.342 1.00 93.75 438 ARG A C 1
ATOM 3466 O O . ARG A 1 438 ? -21.255 10.692 13.210 1.00 93.75 438 ARG A O 1
ATOM 3473 N N . PRO A 1 439 ? -21.970 8.816 12.183 1.00 96.19 439 PRO A N 1
ATOM 3474 C CA . PRO A 1 439 ? -21.047 7.950 12.896 1.00 96.19 439 PRO A CA 1
ATOM 3475 C C . PRO A 1 439 ? -19.587 8.265 12.551 1.00 96.19 439 PRO A C 1
ATOM 3477 O O . PRO A 1 439 ? -19.243 8.458 11.379 1.00 96.19 439 PRO A O 1
ATOM 3480 N N . VAL A 1 440 ? -18.727 8.301 13.570 1.00 97.56 440 VAL A N 1
ATOM 3481 C CA . VAL A 1 440 ? -17.299 8.620 13.436 1.00 97.56 440 VAL A CA 1
ATOM 3482 C C . VAL A 1 440 ? -16.466 7.434 13.895 1.00 97.56 440 VAL A C 1
ATOM 3484 O O . VAL A 1 440 ? -16.544 6.998 15.043 1.00 97.56 440 VAL A O 1
ATOM 3487 N N . ILE A 1 441 ? -15.629 6.952 12.982 1.00 98.00 441 ILE A N 1
ATOM 3488 C CA . ILE A 1 441 ? -14.704 5.844 13.172 1.00 98.00 441 ILE A CA 1
ATOM 3489 C C . ILE A 1 441 ? -13.294 6.406 13.250 1.00 98.00 441 ILE A C 1
ATOM 3491 O O . ILE A 1 441 ? -12.773 6.948 12.271 1.00 98.00 441 ILE A O 1
ATOM 3495 N N . TRP A 1 442 ? -12.652 6.275 14.402 1.00 97.12 442 TRP A N 1
ATOM 3496 C CA . TRP A 1 442 ? -11.271 6.688 14.581 1.00 97.12 442 TRP A CA 1
ATOM 3497 C C . TRP A 1 442 ? -10.322 5.544 14.225 1.00 97.12 442 TRP A C 1
ATOM 3499 O O . TRP A 1 442 ? -10.388 4.451 14.784 1.00 97.12 442 TRP A O 1
ATOM 3509 N N . ILE A 1 443 ? -9.437 5.804 13.264 1.00 96.50 443 ILE A N 1
ATOM 3510 C CA . ILE A 1 443 ? -8.488 4.835 12.721 1.00 96.50 443 ILE A CA 1
ATOM 3511 C C . ILE A 1 443 ? -7.073 5.271 13.084 1.00 96.50 443 ILE A C 1
ATOM 3513 O O . ILE A 1 443 ? -6.632 6.372 12.734 1.00 96.50 443 ILE A O 1
ATOM 3517 N N . GLN A 1 444 ? -6.341 4.383 13.750 1.00 92.25 444 GLN A N 1
ATOM 3518 C CA . GLN A 1 444 ? -4.987 4.640 14.223 1.00 92.25 444 GLN A CA 1
ATOM 3519 C C . GLN A 1 444 ? -4.059 3.476 13.890 1.00 92.25 444 GLN A C 1
ATOM 3521 O O . GLN A 1 444 ? -4.404 2.307 14.051 1.00 92.25 444 GLN A O 1
ATOM 3526 N N . GLU A 1 445 ? -2.840 3.796 13.468 1.00 86.19 445 GLU A N 1
ATOM 3527 C CA . GLU A 1 445 ? -1.768 2.805 13.408 1.00 86.19 445 GLU A CA 1
ATOM 3528 C C . GLU A 1 445 ? -1.359 2.485 14.847 1.00 86.19 445 GLU A C 1
ATOM 3530 O O . GLU A 1 445 ? -0.814 3.349 15.534 1.00 86.19 445 GLU A O 1
ATOM 3535 N N . SER A 1 446 ? -1.646 1.269 15.322 1.00 82.50 446 SER A N 1
ATOM 3536 C CA . SER A 1 446 ? -1.180 0.854 16.645 1.00 82.50 446 SER A CA 1
ATOM 3537 C C . SER A 1 446 ? 0.336 0.688 16.612 1.00 82.50 446 SER A C 1
ATOM 3539 O O . SER A 1 446 ? 0.939 0.431 15.567 1.00 82.50 446 SER A O 1
ATOM 3541 N N . HIS A 1 447 ? 0.975 0.823 17.768 1.00 73.19 447 HIS A N 1
ATOM 3542 C CA . HIS A 1 447 ? 2.375 0.446 17.924 1.00 73.19 447 HIS A CA 1
ATOM 3543 C C . HIS A 1 447 ? 2.566 -1.062 18.115 1.00 73.19 447 HIS A C 1
ATOM 3545 O O . HIS A 1 447 ? 3.705 -1.520 18.073 1.00 73.19 447 HIS A O 1
ATOM 3551 N N . LEU A 1 448 ? 1.476 -1.810 18.277 1.00 72.81 448 LEU A N 1
ATOM 3552 C CA . LEU A 1 448 ? 1.454 -3.227 18.606 1.00 72.81 448 LEU A CA 1
ATOM 3553 C C . LEU A 1 448 ? 1.362 -4.103 17.367 1.00 72.81 448 LEU A C 1
ATOM 3555 O O . LEU A 1 448 ? 0.834 -3.694 16.332 1.00 72.81 448 LEU A O 1
ATOM 3559 N N . ARG A 1 449 ? 1.835 -5.341 17.490 1.00 76.81 449 ARG A N 1
ATOM 3560 C CA . ARG A 1 449 ? 1.889 -6.328 16.409 1.00 76.81 449 ARG A CA 1
ATOM 3561 C C . ARG A 1 449 ? 1.266 -7.639 16.853 1.00 76.81 449 ARG A C 1
ATOM 3563 O O . ARG A 1 449 ? 1.351 -8.007 18.020 1.00 76.81 449 ARG A O 1
ATOM 3570 N N . PHE A 1 450 ? 0.696 -8.371 15.902 1.00 76.31 450 PHE A N 1
ATOM 3571 C CA . PHE A 1 450 ? 0.314 -9.760 16.137 1.00 76.31 450 PHE A CA 1
ATOM 3572 C C . PHE A 1 450 ? 1.561 -10.642 16.125 1.00 76.31 450 PHE A C 1
ATOM 3574 O O . PHE A 1 450 ? 2.384 -10.535 15.219 1.00 76.31 450 PHE A O 1
ATOM 3581 N N . SER A 1 451 ? 1.703 -11.510 17.125 1.00 68.69 451 SER A N 1
ATOM 3582 C CA . SER A 1 451 ? 2.871 -12.385 17.290 1.00 68.69 451 SER A CA 1
ATOM 3583 C C . SER A 1 451 ? 2.937 -13.514 16.259 1.00 68.69 451 SER A C 1
ATOM 3585 O O . SER A 1 451 ? 4.022 -13.948 15.860 1.00 68.69 451 SER A O 1
ATOM 3587 N N . MET A 1 452 ? 1.773 -13.969 15.793 1.00 71.88 452 MET A N 1
ATOM 3588 C CA . MET A 1 452 ? 1.631 -15.065 14.843 1.00 71.88 452 MET A CA 1
ATOM 3589 C C . MET A 1 452 ? 1.933 -14.593 13.414 1.00 71.88 452 MET A C 1
ATOM 3591 O O . MET A 1 452 ? 1.164 -13.843 12.818 1.00 71.88 452 MET A O 1
ATOM 3595 N N . LYS A 1 453 ? 3.054 -15.063 12.850 1.00 66.31 453 LYS A N 1
ATOM 3596 C CA . LYS A 1 453 ? 3.526 -14.682 11.504 1.00 66.31 453 LYS A CA 1
ATOM 3597 C C . LYS A 1 453 ? 2.529 -15.032 10.391 1.00 66.31 453 LYS A C 1
ATOM 3599 O O . LYS A 1 453 ? 2.438 -14.311 9.405 1.00 66.31 453 LYS A O 1
ATOM 3604 N N . GLU A 1 454 ? 1.795 -16.129 10.555 1.00 71.88 454 GLU A N 1
ATOM 3605 C CA . GLU A 1 454 ? 0.822 -16.637 9.578 1.00 71.88 454 GLU A CA 1
ATOM 3606 C C . GLU A 1 454 ? -0.625 -16.293 9.951 1.00 71.88 454 GLU A C 1
ATOM 3608 O O . GLU A 1 454 ? -1.559 -16.956 9.500 1.00 71.88 454 GLU A O 1
ATOM 3613 N N . LEU A 1 455 ? -0.831 -15.267 10.787 1.00 79.31 455 LEU A N 1
ATOM 3614 C CA . LEU A 1 455 ? -2.179 -14.816 11.105 1.00 79.31 455 LEU A CA 1
ATOM 3615 C C . LEU A 1 455 ? -2.901 -14.404 9.804 1.00 79.31 455 LEU A C 1
ATOM 3617 O O . LEU A 1 455 ? -2.365 -13.603 9.035 1.00 79.31 455 LEU A O 1
ATOM 3621 N N . PRO A 1 456 ? -4.104 -14.930 9.514 1.00 86.12 456 PRO A N 1
ATOM 3622 C CA . PRO A 1 456 ? -4.821 -14.566 8.300 1.00 86.12 456 PRO A CA 1
ATOM 3623 C C . PRO A 1 456 ? -5.195 -13.081 8.264 1.00 86.12 456 PRO A C 1
ATOM 3625 O O . PRO A 1 456 ? -5.756 -12.539 9.215 1.00 86.12 456 PRO A O 1
ATOM 3628 N N . LEU A 1 457 ? -4.976 -12.418 7.125 1.00 88.44 457 LEU A N 1
ATOM 3629 C CA . LEU A 1 457 ? -5.418 -11.034 6.931 1.00 88.44 457 LEU A CA 1
ATOM 3630 C C . LEU A 1 457 ? -6.930 -10.905 7.162 1.00 88.44 457 LEU A C 1
ATOM 3632 O O . LEU A 1 457 ? -7.725 -11.665 6.594 1.00 88.44 457 LEU A O 1
ATOM 3636 N N . GLY A 1 458 ? -7.313 -9.885 7.924 1.00 90.75 458 GLY A N 1
ATOM 3637 C CA . GLY A 1 458 ? -8.684 -9.636 8.363 1.00 90.75 458 GLY A CA 1
ATOM 3638 C C . GLY A 1 458 ? -9.011 -10.236 9.728 1.00 90.75 458 GLY A C 1
ATOM 3639 O O . GLY A 1 458 ? -10.124 -10.032 10.201 1.00 90.75 458 GLY A O 1
ATOM 3640 N N . SER A 1 459 ? -8.083 -10.956 10.367 1.00 92.00 459 SER A N 1
ATOM 3641 C CA . SER A 1 459 ? -8.221 -11.321 11.779 1.00 92.00 459 SER A CA 1
ATOM 3642 C C . SER A 1 459 ? -8.190 -10.082 12.673 1.00 92.00 459 SER A C 1
ATOM 3644 O O . SER A 1 459 ? -7.464 -9.127 12.384 1.00 92.00 459 SER A O 1
ATOM 3646 N N . TYR A 1 460 ? -8.953 -10.089 13.762 1.00 92.06 460 TYR A N 1
ATOM 3647 C CA . TYR A 1 460 ? -8.956 -8.993 14.726 1.00 92.06 460 TYR A CA 1
ATOM 3648 C C . TYR A 1 460 ? -9.094 -9.471 16.169 1.00 92.06 460 TYR A C 1
ATOM 3650 O O . TYR A 1 460 ? -9.595 -10.556 16.451 1.00 92.06 460 TYR A O 1
ATOM 3658 N N . PHE A 1 461 ? -8.629 -8.626 17.085 1.00 88.69 461 PHE A N 1
ATOM 3659 C CA . PHE A 1 461 ? -8.843 -8.758 18.520 1.00 88.69 461 PHE A CA 1
ATOM 3660 C C . PHE A 1 461 ? -9.739 -7.612 18.993 1.00 88.69 461 PHE A C 1
ATOM 3662 O O . PHE A 1 461 ? -9.420 -6.447 18.747 1.00 88.69 461 PHE A O 1
ATOM 3669 N N . ARG A 1 462 ? -10.848 -7.944 19.657 1.00 88.94 462 ARG A N 1
ATOM 3670 C CA . ARG A 1 462 ? -11.865 -6.998 20.131 1.00 88.94 462 ARG A CA 1
ATOM 3671 C C . ARG A 1 462 ? -11.784 -6.860 21.658 1.00 88.94 462 ARG A C 1
ATOM 3673 O O . ARG A 1 462 ? -12.332 -7.705 22.359 1.00 88.94 462 ARG A O 1
ATOM 3680 N N . PRO A 1 463 ? -11.068 -5.850 22.185 1.00 85.88 463 PRO A N 1
ATOM 3681 C CA . PRO A 1 463 ? -10.999 -5.592 23.622 1.00 85.88 463 PRO A CA 1
ATOM 3682 C C . PRO A 1 463 ? -12.294 -5.031 24.227 1.00 85.88 463 PRO A C 1
ATOM 3684 O O . PRO A 1 463 ? -12.554 -5.268 25.403 1.00 85.88 463 PRO A O 1
ATOM 3687 N N . LEU A 1 464 ? -13.066 -4.263 23.451 1.00 88.06 464 LEU A N 1
ATOM 3688 C CA . LEU A 1 464 ? -14.307 -3.598 23.862 1.00 88.06 464 LEU A CA 1
ATOM 3689 C C . LEU A 1 464 ? -15.325 -3.653 22.713 1.00 88.06 464 LEU A C 1
ATOM 3691 O O . LEU A 1 464 ? -14.898 -3.806 21.565 1.00 88.06 464 LEU A O 1
ATOM 3695 N N . PRO A 1 465 ? -16.633 -3.469 22.975 1.00 89.81 465 PRO A N 1
ATOM 3696 C CA . PRO A 1 465 ? -17.654 -3.465 21.926 1.00 89.81 465 PRO A CA 1
ATOM 3697 C C . PRO A 1 465 ? -17.406 -2.434 20.815 1.00 89.81 465 PRO A C 1
ATOM 3699 O O . PRO A 1 465 ? -17.788 -2.667 19.674 1.00 89.81 465 PRO A O 1
ATOM 3702 N N . GLU A 1 466 ? -16.724 -1.327 21.118 1.00 93.31 466 GLU A N 1
ATOM 3703 C CA . GLU A 1 466 ? -16.479 -0.222 20.188 1.00 93.31 466 GLU A CA 1
ATOM 3704 C C . GLU A 1 466 ? -15.056 -0.206 19.612 1.00 93.31 466 GLU A C 1
ATOM 3706 O O . GLU A 1 466 ? -14.778 0.599 18.727 1.00 93.31 466 GLU A O 1
ATOM 3711 N N . VAL A 1 467 ? -14.137 -1.054 20.095 1.00 93.06 467 VAL A N 1
ATOM 3712 C CA . VAL A 1 467 ? -12.705 -1.013 19.739 1.00 93.06 467 VAL A CA 1
ATOM 3713 C C . VAL A 1 467 ? -12.220 -2.375 19.258 1.00 93.06 467 VAL A C 1
ATOM 3715 O O . VAL A 1 467 ? -12.395 -3.376 19.948 1.00 93.06 467 VAL A O 1
ATOM 3718 N N . ALA A 1 468 ? -11.480 -2.408 18.147 1.00 93.69 468 ALA A N 1
ATOM 3719 C CA . ALA A 1 468 ? -10.698 -3.577 17.750 1.00 93.69 468 ALA A CA 1
ATOM 3720 C C . ALA A 1 468 ? -9.313 -3.242 17.192 1.00 93.69 468 ALA A C 1
ATOM 3722 O O . ALA A 1 468 ? -9.059 -2.170 16.645 1.00 93.69 468 ALA A O 1
ATOM 3723 N N . TYR A 1 469 ? -8.421 -4.222 17.300 1.00 92.19 469 TYR A N 1
ATOM 3724 C CA . TYR A 1 469 ? -7.123 -4.263 16.643 1.00 92.19 469 TYR A CA 1
ATOM 3725 C C . TYR A 1 469 ? -7.223 -5.194 15.440 1.00 92.19 469 TYR A C 1
ATOM 3727 O O . TYR A 1 469 ? -7.395 -6.399 15.599 1.00 92.19 469 TYR A O 1
ATOM 3735 N N . LEU A 1 470 ? -7.127 -4.638 14.237 1.00 93.62 470 LEU A N 1
ATOM 3736 C CA . LEU A 1 470 ? -7.347 -5.335 12.975 1.00 93.62 470 LEU A CA 1
ATOM 3737 C C . LEU A 1 470 ? -6.025 -5.631 12.260 1.00 93.62 470 LEU A C 1
ATOM 3739 O O . LEU A 1 470 ? -5.187 -4.749 12.059 1.00 93.62 470 LEU A O 1
ATOM 3743 N N . HIS A 1 471 ? -5.849 -6.871 11.815 1.00 90.75 471 HIS A N 1
ATOM 3744 C CA . HIS A 1 471 ? -4.703 -7.302 11.025 1.00 90.75 471 HIS A CA 1
ATOM 3745 C C . HIS A 1 471 ? -4.946 -7.060 9.523 1.00 90.75 471 HIS A C 1
ATOM 3747 O O . HIS A 1 471 ? -5.566 -7.870 8.832 1.00 90.75 471 HIS A O 1
ATOM 3753 N N . THR A 1 472 ? -4.470 -5.927 9.000 1.00 88.69 472 THR A N 1
ATOM 3754 C CA . THR A 1 472 ? -4.778 -5.477 7.626 1.00 88.69 472 THR A CA 1
ATOM 3755 C C . THR A 1 472 ? -3.715 -5.795 6.580 1.00 88.69 472 THR A C 1
ATOM 3757 O O . THR A 1 472 ? -4.038 -5.874 5.398 1.00 88.69 472 THR A O 1
ATOM 3760 N N . HIS A 1 473 ? -2.456 -5.981 6.977 1.00 83.38 473 HIS A N 1
ATOM 3761 C CA . HIS A 1 473 ? -1.311 -6.047 6.066 1.00 83.38 473 HIS A CA 1
ATOM 3762 C C . HIS A 1 473 ? -0.345 -7.157 6.485 1.00 83.38 473 HIS A C 1
ATOM 3764 O O . HIS A 1 473 ? -0.198 -7.391 7.671 1.00 83.38 473 HIS A O 1
ATOM 3770 N N . SER A 1 474 ? 0.338 -7.815 5.542 1.00 72.00 474 SER A N 1
ATOM 3771 C CA . SER A 1 474 ? 1.249 -8.955 5.796 1.00 72.00 474 SER A CA 1
ATOM 3772 C C . SER A 1 474 ? 2.573 -8.556 6.458 1.00 72.00 474 SER A C 1
ATOM 3774 O O . SER A 1 474 ? 3.154 -9.316 7.219 1.00 72.00 474 SER A O 1
ATOM 3776 N N . GLY A 1 475 ? 3.022 -7.330 6.193 1.00 62.03 475 GLY A N 1
ATOM 3777 C CA . GLY A 1 475 ? 4.147 -6.689 6.868 1.00 62.03 475 GLY A CA 1
ATOM 3778 C C . GLY A 1 475 ? 5.482 -7.139 6.281 1.00 62.03 475 GLY A C 1
ATOM 3779 O O . GLY A 1 475 ? 6.030 -8.174 6.643 1.00 62.03 475 GLY A O 1
ATOM 3780 N N . ASN A 1 476 ? 6.022 -6.359 5.340 1.00 51.75 476 ASN A N 1
ATOM 3781 C CA . ASN A 1 476 ? 7.317 -6.656 4.731 1.00 51.75 476 ASN A CA 1
ATOM 3782 C C . ASN A 1 476 ? 8.241 -5.422 4.766 1.00 51.75 476 ASN A C 1
ATOM 3784 O O . ASN A 1 476 ? 7.826 -4.375 4.257 1.00 51.75 476 ASN A O 1
ATOM 3788 N N . PRO A 1 477 ? 9.468 -5.521 5.321 1.00 45.03 477 PRO A N 1
ATOM 3789 C CA . PRO A 1 477 ? 9.973 -6.599 6.176 1.00 45.03 477 PRO A CA 1
ATOM 3790 C C . PRO A 1 477 ? 9.567 -6.322 7.629 1.00 45.03 477 PRO A C 1
ATOM 3792 O O . PRO A 1 477 ? 10.092 -5.402 8.246 1.00 45.03 477 PRO A O 1
ATOM 3795 N N . GLY A 1 478 ? 8.617 -7.068 8.192 1.00 52.81 478 GLY A N 1
ATOM 3796 C CA . GLY A 1 478 ? 8.339 -6.952 9.624 1.00 52.81 478 GLY A CA 1
ATOM 3797 C C . GLY A 1 478 ? 6.909 -7.273 10.003 1.00 52.81 478 GLY A C 1
ATOM 3798 O O . GLY A 1 478 ? 5.979 -6.918 9.289 1.00 52.81 478 GLY A O 1
ATOM 3799 N N . TRP A 1 479 ? 6.765 -7.907 11.164 1.00 61.66 479 TRP A N 1
ATOM 3800 C CA . TRP A 1 479 ? 5.497 -8.248 11.788 1.00 61.66 479 TRP A CA 1
ATOM 3801 C C . TRP A 1 479 ? 4.563 -7.034 11.719 1.00 61.66 479 TRP A C 1
ATOM 3803 O O . TRP A 1 479 ? 4.935 -5.941 12.160 1.00 61.66 479 TRP A O 1
ATOM 3813 N N . PRO A 1 480 ? 3.398 -7.178 11.090 1.00 64.69 480 PRO A N 1
ATOM 3814 C CA . PRO A 1 480 ? 2.551 -6.049 10.779 1.00 64.69 480 PRO A CA 1
ATOM 3815 C C . PRO A 1 480 ? 1.930 -5.501 12.050 1.00 64.69 480 PRO A C 1
ATOM 3817 O O . PRO A 1 480 ? 1.395 -6.239 12.881 1.00 64.69 480 PRO A O 1
ATOM 3820 N N . ARG A 1 481 ? 2.006 -4.179 12.180 1.00 77.94 481 ARG A N 1
ATOM 3821 C CA . ARG A 1 481 ? 1.295 -3.477 13.236 1.00 77.94 481 ARG A CA 1
ATOM 3822 C C . ARG A 1 481 ? -0.202 -3.608 13.009 1.00 77.94 481 ARG A C 1
ATOM 3824 O O . ARG A 1 481 ? -0.662 -3.539 11.867 1.00 77.94 481 ARG A O 1
ATOM 3831 N N . ALA A 1 482 ? -0.935 -3.822 14.090 1.00 86.56 482 ALA A N 1
ATOM 3832 C CA . ALA A 1 482 ? -2.380 -3.826 14.040 1.00 86.56 482 ALA A CA 1
ATOM 3833 C C . ALA A 1 482 ? -2.897 -2.415 13.735 1.00 86.56 482 ALA A C 1
ATOM 3835 O O . ALA A 1 482 ? -2.288 -1.404 14.098 1.00 86.56 482 ALA A O 1
ATOM 3836 N N . LEU A 1 483 ? -4.044 -2.345 13.076 1.00 92.38 483 LEU A N 1
ATOM 3837 C CA . LEU A 1 483 ? -4.787 -1.109 12.915 1.00 92.38 483 LEU A CA 1
ATOM 3838 C C . LEU A 1 483 ? -5.814 -1.029 14.043 1.00 92.38 483 LEU A C 1
ATOM 3840 O O . LEU A 1 483 ? -6.698 -1.878 14.114 1.00 92.38 483 LEU A O 1
ATOM 3844 N N . ARG A 1 484 ? -5.695 -0.042 14.931 1.00 93.62 484 ARG A N 1
ATOM 3845 C CA . ARG A 1 484 ? -6.709 0.213 15.956 1.00 93.62 484 ARG A CA 1
ATOM 3846 C C . ARG A 1 484 ? -7.876 0.948 15.301 1.00 93.62 484 ARG A C 1
ATOM 3848 O O . ARG A 1 484 ? -7.681 1.992 14.676 1.00 93.62 484 ARG A O 1
ATOM 3855 N N . VAL A 1 485 ? -9.064 0.377 15.422 1.00 96.81 485 VAL A N 1
ATOM 3856 C CA . VAL A 1 485 ? -10.321 0.881 14.869 1.00 96.81 485 VAL A CA 1
ATOM 3857 C C . VAL A 1 485 ? -11.282 1.065 16.032 1.00 96.81 485 VAL A C 1
ATOM 3859 O O . VAL A 1 485 ? -11.501 0.123 16.788 1.00 96.81 485 VAL A O 1
ATOM 3862 N N . GLU A 1 486 ? -11.815 2.272 16.189 1.00 95.88 486 GLU A N 1
ATOM 3863 C CA . GLU A 1 486 ? -12.728 2.619 17.279 1.00 95.88 486 GLU A CA 1
ATOM 3864 C C . GLU A 1 486 ? -13.959 3.366 16.758 1.00 95.88 486 GLU A C 1
ATOM 3866 O O . GLU A 1 486 ? -13.822 4.355 16.036 1.00 95.88 486 GLU A O 1
ATOM 3871 N N . VAL A 1 487 ? -15.154 2.929 17.151 1.00 97.25 487 VAL A N 1
ATOM 3872 C CA . VAL A 1 487 ? -16.407 3.671 16.961 1.00 97.25 487 VAL A CA 1
ATOM 3873 C C . VAL A 1 487 ? -16.509 4.704 18.084 1.00 97.25 487 VAL A C 1
ATOM 3875 O O . VAL A 1 487 ? -16.768 4.358 19.230 1.00 97.25 487 VAL A O 1
ATOM 3878 N N . VAL A 1 488 ? -16.268 5.982 17.785 1.00 96.19 488 VAL A N 1
ATOM 3879 C CA . VAL A 1 488 ? -16.244 7.046 18.815 1.00 96.19 488 VAL A CA 1
ATOM 3880 C C . VAL A 1 488 ? -17.529 7.876 18.866 1.00 96.19 488 VAL A C 1
ATOM 3882 O O . VAL A 1 488 ? -17.695 8.706 19.759 1.00 96.19 488 VAL A O 1
ATOM 3885 N N . GLN A 1 489 ? -18.403 7.728 17.870 1.00 95.88 489 GLN A N 1
ATOM 3886 C CA . GLN A 1 489 ? -19.680 8.430 17.759 1.00 95.88 489 GLN A CA 1
ATOM 3887 C C . GLN A 1 489 ? -20.615 7.641 16.839 1.00 95.88 489 GLN A C 1
ATOM 3889 O O . GLN A 1 489 ? -20.167 7.159 15.799 1.00 95.88 489 GLN A O 1
ATOM 3894 N N . GLY A 1 490 ? -21.907 7.606 17.172 1.00 93.25 490 GLY A N 1
ATOM 3895 C CA . GLY A 1 490 ? -22.953 6.947 16.385 1.00 93.25 490 GLY A CA 1
ATOM 3896 C C . GLY A 1 490 ? -23.170 5.480 16.761 1.00 93.25 490 GLY A C 1
ATOM 3897 O O . GLY A 1 490 ? -22.341 4.876 17.433 1.00 93.25 490 GLY A O 1
ATOM 3898 N N . ASP A 1 491 ? -24.303 4.937 16.323 1.00 90.88 491 ASP A N 1
ATOM 3899 C CA . ASP A 1 491 ? -24.720 3.555 16.572 1.00 90.88 491 ASP A CA 1
ATOM 3900 C C . ASP A 1 491 ? -24.508 2.725 15.297 1.00 90.88 491 ASP A C 1
ATOM 3902 O O . ASP A 1 491 ? -25.359 2.690 14.408 1.00 90.88 491 ASP A O 1
ATOM 3906 N N . VAL A 1 492 ? -23.303 2.168 15.146 1.00 92.31 492 VAL A N 1
ATOM 3907 C CA . VAL A 1 492 ? -22.930 1.296 14.021 1.00 92.31 492 VAL A CA 1
ATOM 3908 C C . VAL A 1 492 ? -22.192 0.081 14.578 1.00 92.31 492 VAL A C 1
ATOM 3910 O O . VAL A 1 492 ? -21.235 0.272 15.335 1.00 92.31 492 VAL A O 1
ATOM 3913 N N . PRO A 1 493 ? -22.570 -1.153 14.191 1.00 93.06 493 PRO A N 1
ATOM 3914 C CA . PRO A 1 493 ? -21.884 -2.356 14.645 1.00 93.06 493 PRO A CA 1
ATOM 3915 C C . PRO A 1 493 ? -20.394 -2.341 14.294 1.00 93.06 493 PRO A C 1
ATOM 3917 O O . PRO A 1 493 ? -20.008 -2.082 13.147 1.00 93.06 493 PRO A O 1
ATOM 3920 N N . LEU A 1 494 ? -19.542 -2.666 15.268 1.00 94.50 494 LEU A N 1
ATOM 3921 C CA . LEU A 1 494 ? -18.093 -2.690 15.078 1.00 94.50 494 LEU A CA 1
ATOM 3922 C C . LEU A 1 494 ? -17.684 -3.673 13.972 1.00 94.50 494 LEU A C 1
ATOM 3924 O O . LEU A 1 494 ? -16.771 -3.385 13.205 1.00 94.50 494 LEU A O 1
ATOM 3928 N N . GLU A 1 495 ? -18.373 -4.801 13.828 1.00 94.12 495 GLU A N 1
ATOM 3929 C CA . GLU A 1 495 ? -18.096 -5.816 12.807 1.00 94.12 495 GLU A CA 1
ATOM 3930 C C . GLU A 1 495 ? -18.287 -5.268 11.385 1.00 94.12 495 GLU A C 1
ATOM 3932 O O . GLU A 1 495 ? -17.486 -5.556 10.490 1.00 94.12 495 GLU A O 1
ATOM 3937 N N . GLU A 1 496 ? -19.311 -4.436 11.181 1.00 93.12 496 GLU A N 1
ATOM 3938 C CA . GLU A 1 496 ? -19.573 -3.772 9.903 1.00 93.12 496 GLU A CA 1
ATOM 3939 C C . GLU A 1 496 ? -18.475 -2.749 9.588 1.00 93.12 496 GLU A C 1
ATOM 3941 O O . GLU A 1 496 ? -17.927 -2.725 8.481 1.00 93.12 496 GLU A O 1
ATOM 3946 N N . VAL A 1 497 ? -18.075 -1.969 10.595 1.00 95.19 497 VAL A N 1
ATOM 3947 C CA . VAL A 1 497 ? -16.971 -1.008 10.494 1.00 95.19 497 VAL A CA 1
ATOM 3948 C C . VAL A 1 497 ? -15.653 -1.713 10.172 1.00 95.19 497 VAL A C 1
ATOM 3950 O O . VAL A 1 497 ? -14.917 -1.277 9.284 1.00 95.19 497 VAL A O 1
ATOM 3953 N N . LEU A 1 498 ? -15.345 -2.822 10.849 1.00 96.69 498 LEU A N 1
ATOM 3954 C CA . LEU A 1 498 ? -14.130 -3.598 10.609 1.00 96.69 498 LEU A CA 1
ATOM 3955 C C . LEU A 1 498 ? -14.107 -4.190 9.207 1.00 96.69 498 LEU A C 1
ATOM 3957 O O . LEU A 1 498 ? -13.060 -4.159 8.556 1.00 96.69 498 LEU A O 1
ATOM 3961 N N . ALA A 1 499 ? -15.247 -4.679 8.720 1.00 95.50 499 ALA A N 1
ATOM 3962 C CA . ALA A 1 499 ? -15.368 -5.151 7.354 1.00 95.50 499 ALA A CA 1
ATOM 3963 C C . ALA A 1 499 ? -15.115 -4.014 6.351 1.00 95.50 499 ALA A C 1
ATOM 3965 O O . ALA A 1 499 ? -14.244 -4.149 5.487 1.00 95.50 499 ALA A O 1
ATOM 3966 N N . GLN A 1 500 ? -15.771 -2.862 6.514 1.00 95.00 500 GLN A N 1
ATOM 3967 C CA . GLN A 1 500 ? -15.570 -1.696 5.651 1.00 95.00 500 GLN A CA 1
ATOM 3968 C C . GLN A 1 500 ? -14.103 -1.232 5.646 1.00 95.00 500 GLN A C 1
ATOM 3970 O O . GLN A 1 500 ? -13.507 -1.029 4.583 1.00 95.00 500 GLN A O 1
ATOM 3975 N N . VAL A 1 501 ? -13.487 -1.099 6.825 1.00 96.44 501 VAL A N 1
ATOM 3976 C CA . VAL A 1 501 ? -12.077 -0.714 6.978 1.00 96.44 501 VAL A CA 1
ATOM 3977 C C . VAL A 1 501 ? -11.163 -1.740 6.314 1.00 96.44 501 VAL A C 1
ATOM 3979 O O . VAL A 1 501 ? -10.303 -1.358 5.522 1.00 96.44 501 VAL A O 1
ATOM 3982 N N . TYR A 1 502 ? -11.355 -3.035 6.575 1.00 95.88 502 TYR A N 1
ATOM 3983 C CA . TYR A 1 502 ? -10.544 -4.099 5.988 1.00 95.88 502 TYR A CA 1
ATOM 3984 C C . TYR A 1 502 ? -10.617 -4.097 4.462 1.00 95.88 502 TYR A C 1
ATOM 3986 O O . TYR A 1 502 ? -9.579 -4.109 3.798 1.00 95.88 502 TYR A O 1
ATOM 3994 N N . TRP A 1 503 ? -11.810 -4.053 3.871 1.00 95.88 503 TRP A N 1
ATOM 3995 C CA . TRP A 1 503 ? -11.943 -4.138 2.417 1.00 95.88 503 TRP A CA 1
ATOM 3996 C C . TRP A 1 503 ? -11.427 -2.899 1.698 1.00 95.88 503 TRP A C 1
ATOM 3998 O O . TRP A 1 503 ? -10.838 -3.031 0.624 1.00 95.88 503 TRP A O 1
ATOM 4008 N N . LEU A 1 504 ? -11.517 -1.720 2.318 1.00 95.94 504 LEU A N 1
ATOM 4009 C CA . LEU A 1 504 ? -10.903 -0.500 1.793 1.00 95.94 504 LEU A CA 1
ATOM 4010 C C . LEU A 1 504 ? -9.366 -0.537 1.793 1.00 95.94 504 LEU A C 1
ATOM 4012 O O . LEU A 1 504 ? -8.744 0.295 1.130 1.00 95.94 504 LEU A O 1
ATOM 4016 N N . THR A 1 505 ? -8.723 -1.503 2.456 1.00 94.06 505 THR A N 1
ATOM 4017 C CA . THR A 1 505 ? -7.272 -1.721 2.313 1.00 94.06 505 THR A CA 1
ATOM 4018 C C . THR A 1 505 ? -6.908 -2.343 0.966 1.00 94.06 505 THR A C 1
ATOM 4020 O O . THR A 1 505 ? -5.812 -2.103 0.464 1.00 94.06 505 THR A O 1
ATOM 4023 N N . LYS A 1 506 ? -7.806 -3.116 0.336 1.00 93.38 506 LYS A N 1
ATOM 4024 C CA . LYS A 1 506 ? -7.539 -3.760 -0.961 1.00 93.38 506 LYS A CA 1
ATOM 4025 C C . LYS A 1 506 ? -7.263 -2.732 -2.067 1.00 93.38 506 LYS A C 1
ATOM 4027 O O . LYS A 1 506 ? -6.213 -2.846 -2.697 1.00 93.38 506 LYS A O 1
ATOM 4032 N N . PRO A 1 507 ? -8.113 -1.707 -2.284 1.00 91.31 507 PRO A N 1
ATOM 4033 C CA . PRO A 1 507 ? -7.829 -0.673 -3.273 1.00 91.31 507 PRO A CA 1
ATOM 4034 C C . PRO A 1 507 ? -6.703 0.289 -2.856 1.00 91.31 507 PRO A C 1
ATOM 4036 O O . PRO A 1 507 ? -6.080 0.915 -3.708 1.00 91.31 507 PRO A O 1
ATOM 4039 N N . ALA A 1 508 ? -6.389 0.394 -1.561 1.00 89.00 508 ALA A N 1
ATOM 4040 C CA . ALA A 1 508 ? -5.229 1.157 -1.092 1.00 89.00 508 ALA A CA 1
ATOM 4041 C C . ALA A 1 508 ? -3.883 0.440 -1.318 1.00 89.00 508 ALA A C 1
ATOM 4043 O O . ALA A 1 508 ? -2.828 1.060 -1.188 1.00 89.00 508 ALA A O 1
ATOM 4044 N N . GLY A 1 509 ? -3.914 -0.864 -1.607 1.00 86.38 509 GLY A N 1
ATOM 4045 C CA . GLY A 1 509 ? -2.740 -1.713 -1.776 1.00 86.38 509 GLY A CA 1
ATOM 4046 C C . GLY A 1 509 ? -2.311 -1.938 -3.225 1.00 86.38 509 GLY A C 1
ATOM 4047 O O . GLY A 1 509 ? -2.698 -1.234 -4.157 1.00 86.38 509 GLY A O 1
ATOM 4048 N N . GLY A 1 510 ? -1.477 -2.961 -3.401 1.00 86.12 510 GLY A N 1
ATOM 4049 C CA . GLY A 1 510 ? -1.046 -3.471 -4.699 1.00 86.12 510 GLY A CA 1
ATOM 4050 C C . GLY A 1 510 ? -1.640 -4.839 -5.021 1.00 86.12 510 GLY A C 1
ATOM 4051 O O . GLY A 1 510 ? -2.521 -5.345 -4.330 1.00 86.12 510 GLY A O 1
ATOM 4052 N N . LEU A 1 511 ? -1.115 -5.467 -6.074 1.00 87.94 511 LEU A N 1
ATOM 4053 C CA . LEU A 1 511 ? -1.607 -6.757 -6.566 1.00 87.94 511 LEU A CA 1
ATOM 4054 C C . LEU A 1 511 ? -1.532 -7.870 -5.507 1.00 87.94 511 LEU A C 1
ATOM 4056 O O . LEU A 1 511 ? -2.452 -8.673 -5.384 1.00 87.94 511 LEU A O 1
ATOM 4060 N N . TYR A 1 512 ? -0.427 -7.927 -4.759 1.00 85.12 512 TYR A N 1
ATOM 4061 C CA . TYR A 1 512 ? -0.142 -9.027 -3.829 1.00 85.12 512 TYR A CA 1
ATOM 4062 C C . TYR A 1 512 ? -0.371 -8.683 -2.363 1.00 85.12 512 TYR A C 1
ATOM 4064 O O . TYR A 1 512 ? -0.633 -9.581 -1.571 1.00 85.12 512 TYR A O 1
ATOM 4072 N N . ASN A 1 513 ? -0.265 -7.405 -2.000 1.00 83.12 513 ASN A N 1
ATOM 4073 C CA . ASN A 1 513 ? -0.387 -6.961 -0.619 1.00 83.12 513 ASN A CA 1
ATOM 4074 C C . ASN A 1 513 ? -1.445 -5.856 -0.537 1.00 83.12 513 ASN A C 1
ATOM 4076 O O . ASN A 1 513 ? -1.358 -4.898 -1.312 1.00 83.12 513 ASN A O 1
ATOM 4080 N N . PRO A 1 514 ? -2.420 -5.957 0.383 1.00 87.19 514 PRO A N 1
ATOM 4081 C CA . PRO A 1 514 ? -3.321 -4.844 0.676 1.00 87.19 514 PRO A CA 1
ATOM 4082 C C . PRO A 1 514 ? -2.542 -3.643 1.228 1.00 87.19 514 PRO A C 1
ATOM 4084 O O . PRO A 1 514 ? -1.363 -3.754 1.544 1.00 87.19 514 PRO A O 1
ATOM 4087 N N . GLY A 1 515 ? -3.188 -2.487 1.345 1.00 87.12 515 GLY A N 1
ATOM 4088 C CA . GLY A 1 515 ? -2.630 -1.319 2.019 1.00 87.12 515 GLY A CA 1
ATOM 4089 C C . GLY A 1 515 ? -2.582 -1.507 3.538 1.00 87.12 515 GLY A C 1
ATOM 4090 O O . GLY A 1 515 ? -3.372 -2.249 4.114 1.00 87.12 515 GLY A O 1
ATOM 4091 N N . LYS A 1 516 ? -1.662 -0.809 4.213 1.00 87.75 516 LYS A N 1
ATOM 4092 C CA . LYS A 1 516 ? -1.635 -0.757 5.691 1.00 87.75 516 LYS A CA 1
ATOM 4093 C C . LYS A 1 516 ? -2.843 -0.006 6.259 1.00 87.75 516 LYS A C 1
ATOM 4095 O O . LYS A 1 516 ? -3.361 -0.359 7.313 1.00 87.75 516 LYS A O 1
ATOM 4100 N N . LEU A 1 517 ? -3.283 1.014 5.525 1.00 92.06 517 LEU A N 1
ATOM 4101 C CA . LEU A 1 517 ? -4.419 1.876 5.828 1.00 92.06 517 LEU A CA 1
ATOM 4102 C C . LEU A 1 517 ? -5.505 1.705 4.759 1.00 92.06 517 LEU A C 1
ATOM 4104 O O . LEU A 1 517 ? -5.172 1.404 3.607 1.00 92.06 517 LEU A O 1
ATOM 4108 N N . PRO A 1 518 ? -6.786 1.926 5.099 1.00 95.00 518 PRO A N 1
ATOM 4109 C CA . PRO A 1 518 ? -7.850 1.931 4.109 1.00 95.00 518 PRO A CA 1
ATOM 4110 C C . PRO A 1 518 ? -7.752 3.146 3.182 1.00 95.00 518 PRO A C 1
ATOM 4112 O O . PRO A 1 518 ? -7.255 4.212 3.561 1.00 95.00 518 PRO A O 1
ATOM 4115 N N . LEU A 1 519 ? -8.298 3.000 1.973 1.00 94.69 519 LEU A N 1
ATOM 4116 C CA . LEU A 1 519 ? -8.291 4.022 0.924 1.00 94.69 519 LEU A CA 1
ATOM 4117 C C . LEU A 1 519 ? -8.876 5.365 1.380 1.00 94.69 519 LEU A C 1
ATOM 4119 O O . LEU A 1 519 ? -8.479 6.414 0.872 1.00 94.69 519 LEU A O 1
ATOM 4123 N N . SER A 1 520 ? -9.792 5.344 2.348 1.00 94.62 520 SER A N 1
ATOM 4124 C CA . SER A 1 520 ? -10.425 6.545 2.890 1.00 94.62 520 SER A CA 1
ATOM 4125 C C . SER A 1 520 ? -9.421 7.489 3.560 1.00 94.62 520 SER A C 1
ATOM 4127 O O . SER A 1 520 ? -9.562 8.698 3.440 1.00 94.62 520 SER A O 1
ATOM 4129 N N . VAL A 1 521 ? -8.384 6.973 4.230 1.00 93.00 521 VAL A N 1
ATOM 4130 C CA . VAL A 1 521 ? -7.489 7.793 5.079 1.00 93.00 521 VAL A CA 1
ATOM 4131 C C . VAL A 1 521 ? -6.001 7.676 4.747 1.00 93.00 521 VAL A C 1
ATOM 4133 O O . VAL A 1 521 ? -5.173 8.336 5.377 1.00 93.00 521 VAL A O 1
ATOM 4136 N N . VAL A 1 522 ? -5.633 6.848 3.770 1.00 89.69 522 VAL A N 1
ATOM 4137 C CA . VAL A 1 522 ? -4.255 6.761 3.265 1.00 89.69 522 VAL A CA 1
ATOM 4138 C C . VAL A 1 522 ? -3.840 8.063 2.568 1.00 89.69 522 VAL A C 1
ATOM 4140 O O . VAL A 1 522 ? -4.652 8.696 1.888 1.00 89.69 522 VAL A O 1
ATOM 4143 N N . ASP A 1 523 ? -2.579 8.468 2.743 1.00 76.81 523 ASP A N 1
ATOM 4144 C CA . ASP A 1 523 ? -2.045 9.757 2.281 1.00 76.81 523 ASP A CA 1
ATOM 4145 C C . ASP A 1 523 ? -2.167 9.944 0.759 1.00 76.81 523 ASP A C 1
ATOM 4147 O O . ASP A 1 523 ? -2.818 10.884 0.293 1.00 76.81 523 ASP A O 1
ATOM 4151 N N . GLU A 1 524 ? -1.648 8.991 -0.015 1.00 69.25 524 GLU A N 1
ATOM 4152 C CA . GLU A 1 524 ? -1.619 9.043 -1.477 1.00 69.25 524 GLU A CA 1
ATOM 4153 C C . GLU A 1 524 ? -1.974 7.681 -2.082 1.00 69.25 524 GLU A C 1
ATOM 4155 O O . GLU A 1 524 ? -1.417 6.659 -1.689 1.00 69.25 524 GLU A O 1
ATOM 4160 N N . THR A 1 525 ? -2.876 7.656 -3.068 1.00 66.69 525 THR A N 1
ATOM 4161 C CA . THR A 1 525 ? -3.152 6.468 -3.896 1.00 66.69 525 THR A CA 1
ATOM 4162 C C . THR A 1 525 ? -3.545 6.882 -5.310 1.00 66.69 525 THR A C 1
ATOM 4164 O O . THR A 1 525 ? -4.081 7.963 -5.532 1.00 66.69 525 THR A O 1
ATOM 4167 N N . SER A 1 526 ? -3.269 6.016 -6.289 1.00 61.25 526 SER A N 1
ATOM 4168 C CA . SER A 1 526 ? -3.615 6.244 -7.703 1.00 61.25 526 SER A CA 1
ATOM 4169 C C . SER A 1 526 ? -4.947 5.595 -8.106 1.00 61.25 526 SER A C 1
ATOM 4171 O O . SER A 1 526 ? -5.126 5.285 -9.282 1.00 61.25 526 SER A O 1
ATOM 4173 N N . TRP A 1 527 ? -5.848 5.323 -7.153 1.00 78.12 527 TRP A N 1
ATOM 4174 C CA . TRP A 1 527 ? -7.066 4.559 -7.433 1.00 78.12 527 TRP A CA 1
ATOM 4175 C C . TRP A 1 527 ? -8.007 5.314 -8.393 1.00 78.12 527 TRP A C 1
ATOM 4177 O O . TRP A 1 527 ? -8.188 6.525 -8.221 1.00 78.12 527 TRP A O 1
ATOM 4187 N N . PRO A 1 528 ? -8.602 4.650 -9.406 1.00 68.88 528 PRO A N 1
ATOM 4188 C CA . PRO A 1 528 ? -9.469 5.308 -10.376 1.00 68.88 528 PRO A CA 1
ATOM 4189 C C . PRO A 1 528 ? -10.692 5.937 -9.711 1.00 68.88 528 PRO A C 1
ATOM 4191 O O . PRO A 1 528 ? -11.352 5.298 -8.892 1.00 68.88 528 PRO A O 1
ATOM 4194 N N . ARG A 1 529 ? -11.019 7.168 -10.114 1.00 73.25 529 ARG A N 1
ATOM 4195 C CA . ARG A 1 529 ? -12.293 7.809 -9.774 1.00 73.25 529 ARG A CA 1
ATOM 4196 C C . ARG A 1 529 ? -13.390 7.329 -10.710 1.00 73.25 529 ARG A C 1
ATOM 4198 O O . ARG A 1 529 ? -13.118 7.062 -11.886 1.00 73.25 529 ARG A O 1
ATOM 4205 N N . GLU A 1 530 ? -14.620 7.286 -10.217 1.00 60.69 530 GLU A N 1
ATOM 4206 C CA . GLU A 1 530 ? -15.764 7.063 -11.093 1.00 60.69 530 GLU A CA 1
ATOM 4207 C C . GLU A 1 530 ? -15.861 8.226 -12.095 1.00 60.69 530 GLU A C 1
ATOM 4209 O O . GLU A 1 530 ? -15.844 9.404 -11.726 1.00 60.69 530 GLU A O 1
ATOM 4214 N N . ARG A 1 531 ? -15.882 7.917 -13.398 1.00 50.53 531 ARG A N 1
ATOM 4215 C CA . ARG A 1 531 ? -16.095 8.947 -14.418 1.00 50.53 531 ARG A CA 1
ATOM 4216 C C . ARG A 1 531 ? -17.565 9.343 -14.351 1.00 50.53 531 ARG A C 1
ATOM 4218 O O . ARG A 1 531 ? -18.413 8.545 -14.745 1.00 50.53 531 ARG A O 1
ATOM 4225 N N . LYS A 1 532 ? -17.865 10.572 -13.916 1.00 39.53 532 LYS A N 1
ATOM 4226 C CA . LYS A 1 532 ? -19.185 11.166 -14.166 1.00 39.53 532 LYS A CA 1
ATOM 4227 C C . LYS A 1 532 ? -19.443 11.050 -15.669 1.00 39.53 532 LYS A C 1
ATOM 4229 O O . LYS A 1 532 ? -18.616 11.506 -16.465 1.00 39.53 532 LYS A O 1
ATOM 4234 N N . LYS A 1 533 ? -20.535 10.385 -16.065 1.00 30.25 533 LYS A N 1
ATOM 4235 C CA . LYS A 1 533 ? -20.993 10.465 -17.456 1.00 30.25 533 LYS A CA 1
ATOM 4236 C C . LYS A 1 533 ? -21.151 11.958 -17.769 1.00 30.25 533 LYS A C 1
ATOM 4238 O O . LYS A 1 533 ? -21.705 12.659 -16.920 1.00 30.25 533 LYS A O 1
ATOM 4243 N N . PRO A 1 534 ? -20.621 12.462 -18.896 1.00 29.88 534 PRO A N 1
ATOM 4244 C CA . PRO A 1 534 ? -20.934 13.820 -19.306 1.00 29.88 534 PRO A CA 1
ATOM 4245 C C . PRO A 1 534 ? -22.459 13.915 -19.400 1.00 29.88 534 PRO A C 1
ATOM 4247 O O . PRO A 1 534 ? -23.087 13.077 -20.050 1.00 29.88 534 PRO A O 1
ATOM 4250 N N . SER A 1 535 ? -23.013 14.843 -18.625 1.00 30.88 535 SER A N 1
ATOM 4251 C CA . SER A 1 535 ? -24.420 15.238 -18.655 1.00 30.88 535 SER A CA 1
ATOM 4252 C C . SER A 1 535 ? -24.789 15.818 -20.007 1.00 30.88 535 SER A C 1
ATOM 4254 O O . SER A 1 535 ? -23.943 16.593 -20.517 1.00 30.88 535 SER A O 1
#

pLDDT: mean 79.1, std 17.01, range [28.33, 98.0]

Foldseek 3Di:
DKDFDAQCDDPRGRPTWIKDWDKDKDWDWDFFPVGIDTFIDIFIWIWTPFFQLPPDPVVQVVLCVQCVVDFKWWADPVVRDIGGPVPDDRRTITIRDLSSVLSSPQPVPPDPDDDNCDLQNSQVVGDDVVVVLVCLVVCVVPDDSDDDDDPPPFDFQDFKWWAFQQGTHDALLCLLPRAFDDEEEAEEAEEEEPPDKDKAWAFAPPDDPDQDFDDDPPDDTDGPPPPPPRHTDIDIDGPVLLCCQQAPDPVVQVPDPVNVVSCRLQVPAHHLQRSQVSNNYHYHYDPDHWYAYLQLHTPDDLAADPRHLEYEYADAPSRDPVSVVSNVVSCCPHNVHPHYHYDHSVLSSDRVSVSLVSQQVCQLSQTGRTFMPRFQAWEWFWEDDPPFIKIFIAGRRLATADIGTHDDDDPVPDDPRYEYEYEDDPVCVVVVVVRDQHWYKYKDQDPHFDSDLPNDARGWDDSDQFWIFGRQWNDVSHGGTTIIIGGPHDDDGVSSVSNSFNVQQNQVDTSGIGHSGGPGHDDDDSGHHDDDDDD

Organism: Thermus scotoductus (NCBI:txid37636)

InterPro domains:
  IPR012337 Ribonuclease H-like superfamily [SSF53098] (279-519)

Sequence (535 aa):
MAAEGVVAEGPFKGHPLVLASHPVFRVEVVRLEQGFFALVDMEHRVLTKDGIERIPNGLLEYFQSLAPEQPLGALDLEARKELPLTEAPPRARLLLHPAHQAALEAPAAQGRGARRLSKDTFAGNQFRFNDLLKHASHFADFLDPSPLTLPLPLERVSAGRLRMARGVGLEAKEVNRLAFLGPQRVRVLLAFPEDKVVKKNSKPAGHTGNHIHIRTRGEGEYHVNKRTFVEETPHELSTRELLLYHFVDRERLQNAKNEKHVLAAMWNVPSLIATWRKWGLDLEPVRPPVKYAPTGEVLEGGSKRNGVDVAVILAPESVKQLALDALKKKIRRDLKVQRVQVVNPDTLLARAEASSFAYHLAVRAGALPFKIEGFSWYVLGLRKGKNNISWRLLEPGGQPVDEGPGFPGKEEELPPNTLVHYRGERKYLKQVQAWTKRPVIWIQESHLRFSMKELPLGSYFRPLPEVAYLHTHSGNPGWPRALRVEVVQGDVPLEEVLAQVYWLTKPAGGLYNPGKLPLSVVDETSWPRERKKPS